Protein AF-A0A7G2C753-F1 (afdb_monomer_lite)

Sequence (697 aa):
MWRRPLQCTPLTHGGLLAAAMRPVSSRGQYNPVHDFSDAVEATGRASSPSQFETVITNPGPVRVAYSPDYLDWLYKGYSAKVKYTDLRTKAEHTFSGSLLGTTPASTAEQVELEKSGLAPPPGLFIRPAHSTRRLVGEARRKAAQKELDTVAKQQGYVDLWERQPQFPAIHIDKATRFHVVELFKELILDRVLDPMEVWDKALLYKAILEERKASYPSSFSYIFDDVESVVLAPESQEDKLKSRCPTEADYHYFLFLVKKYYIDNGIEGHVVLRCHREPNSQDLLFSSPPPKTDDEVRQAIQKKAKEAPQEDQSAEKPAGKMSFRAPGAYPPIEALWRCEENYPLLRVLVFGELNLVVSENPFTKFPNANAFITRPNIVELEANSTGAEANRQHTQQRDRHNRNARNQSAISLSNVIAERRGHLLAPIPRNTSAALDARASDVRRQLQRHHREDTMGFQRLLKTHGATDDLQAGYGAYSDLAYLNPRTVRAEVRDRLHRRAMNALRHYDEAEENIFREGVEEAVVAASSRPTEQYHMLPSHIPTLPHFVSIVKKDPHVSFLQNVLCSSTATAAVERGAKLHQLVYQLARALHNTALEYHVERNRRIHRQKVNVAAALLDTFVEKELTQFLKSAALREVQQVQVEGQVGERFYSDDVVRAARMLGAPRKFENRMLEASGFTTDARQDDYKRWMEAPKK

Foldseek 3Di:
DDDDDDDPDPPDPVVVVVVVPDFPFFPPDDFDQDDCPVCLVDPNDDPDPVSVVVRPADPDQKGWDFDPVNSVVVVVVSVLVSVLVVLQVVLCVVVVVPVDDPDDDPPVNQVSCVSNVNDFDPQWDFDDCPDPLQVVLVVLLVVLVVLLSVLSNVVNVLCQLLCPVRRQFMDRLSPDLVRLLVLCCVNPVVPDPDLVLLLLLLLLLLLLCVVCVPVDDPVCVSLVVLSVLQDADEPPDDDDRQQQHHHPLQSVLSNLVCQFLVDNFVVLVVLLSLQVPPPCSCLQSQWVVGGDDSVVSVVVSVVVVVPPDDDDDDDPDPPPPRHNDHDPDGHDSCSCSVPPSNSSSSSSSSRRSRNRWDQDASCNTRVSSPCVVDPDDPLVVVVVQLVVVVVVPPPDDDDPDDPPCSVVSDDAPLNVVDVVVDPPDDRDPPVVSVVSRVVVVVVSVVCVVCVVVCVVVVVVQVVVQVPDPPPPVGDTARDPRPHDRPSDDDRVVSVVSSVSSVVSVVSSVVSSPSRIDHDPVVVVVVVVDDQDPPPRDDDPLQLDLVSQLCLLCVFPLLVLLQVPVLVDPDPVSVVLNVVSSVLSSQLSVLLSQLLVCVVPLVSNLVSLVSNLVSLVSNLVSSVVVLVVLLVVVVVVVVCVVPDDDDDDDDDDDVVSSVVSVVSPDGDGSNPALAHSSRDGDPDDPVVSCVSNPHDDD

Organism: NCBI:txid59799

pLDDT: mean 82.4, std 19.42, range [21.19, 98.38]

Structure (mmCIF, N/CA/C/O backbone):
data_AF-A0A7G2C753-F1
#
_entry.id   AF-A0A7G2C753-F1
#
loop_
_atom_site.group_PDB
_atom_site.id
_atom_site.type_symbol
_atom_site.label_atom_id
_atom_site.label_alt_id
_atom_site.label_comp_id
_atom_site.label_asym_id
_atom_site.label_entity_id
_atom_site.label_seq_id
_atom_site.pdbx_PDB_ins_code
_atom_site.Cartn_x
_atom_site.Cartn_y
_atom_site.Cartn_z
_atom_site.occupancy
_atom_site.B_iso_or_equiv
_atom_site.auth_seq_id
_atom_site.auth_comp_id
_atom_site.auth_asym_id
_atom_site.auth_atom_id
_atom_site.pdbx_PDB_model_num
ATOM 1 N N . MET A 1 1 ? 47.549 24.075 -29.752 1.00 27.48 1 MET A N 1
ATOM 2 C CA . MET A 1 1 ? 47.216 25.301 -28.991 1.00 27.48 1 MET A CA 1
ATOM 3 C C . MET A 1 1 ? 45.782 25.189 -28.507 1.00 27.48 1 MET A C 1
ATOM 5 O O . MET A 1 1 ? 44.914 24.834 -29.291 1.00 27.48 1 MET A O 1
ATOM 9 N N . TRP A 1 2 ? 45.577 25.387 -27.211 1.00 28.77 2 TRP A N 1
ATOM 10 C CA . TRP A 1 2 ? 44.341 25.119 -26.481 1.00 28.77 2 TRP A CA 1
ATOM 11 C C . TRP A 1 2 ? 43.149 25.930 -27.017 1.00 28.77 2 TRP A C 1
ATOM 13 O O . TRP A 1 2 ? 43.210 27.156 -27.052 1.00 28.77 2 TRP A O 1
ATOM 23 N N . ARG A 1 3 ? 42.042 25.263 -27.365 1.00 22.67 3 ARG A N 1
ATOM 24 C CA . ARG A 1 3 ? 40.713 25.887 -27.454 1.00 22.67 3 ARG A CA 1
ATOM 25 C C . ARG A 1 3 ? 39.777 25.153 -26.500 1.00 22.67 3 ARG A C 1
ATOM 27 O O . ARG A 1 3 ? 39.568 23.951 -26.625 1.00 22.67 3 ARG A O 1
ATOM 34 N N . ARG A 1 4 ? 39.289 25.902 -25.511 1.00 21.59 4 ARG A N 1
ATOM 35 C CA . ARG A 1 4 ? 38.278 25.490 -24.533 1.00 21.59 4 ARG A CA 1
ATOM 36 C C . ARG A 1 4 ? 37.013 25.021 -25.273 1.00 21.59 4 ARG A C 1
ATOM 38 O O . ARG A 1 4 ? 36.583 25.739 -26.177 1.00 21.59 4 ARG A O 1
ATOM 45 N N . PRO A 1 5 ? 36.400 23.885 -24.905 1.00 25.77 5 PRO A N 1
ATOM 46 C CA . PRO A 1 5 ? 35.064 23.563 -25.373 1.00 25.77 5 PRO A CA 1
ATOM 47 C C . PRO A 1 5 ? 34.061 24.477 -24.661 1.00 25.77 5 PRO A C 1
ATOM 49 O O . PRO A 1 5 ? 34.095 24.631 -23.439 1.00 25.77 5 PRO A O 1
ATOM 52 N N . LEU A 1 6 ? 33.208 25.117 -25.458 1.00 23.70 6 LEU A N 1
ATOM 53 C CA . LEU A 1 6 ? 32.046 25.871 -25.005 1.00 23.70 6 LEU A CA 1
ATOM 54 C C . LEU A 1 6 ? 31.163 24.941 -24.167 1.00 23.70 6 LEU A C 1
ATOM 56 O O . LEU A 1 6 ? 30.697 23.908 -24.644 1.00 23.70 6 LEU A O 1
ATOM 60 N N . GLN A 1 7 ? 30.983 25.301 -22.899 1.00 21.19 7 GLN A N 1
ATOM 61 C CA . GLN A 1 7 ? 29.997 24.696 -22.020 1.00 21.19 7 GLN A CA 1
ATOM 62 C C . GLN A 1 7 ? 28.609 25.048 -22.559 1.00 21.19 7 GLN A C 1
ATOM 64 O O . GLN A 1 7 ? 28.136 26.167 -22.379 1.00 21.19 7 GLN A O 1
ATOM 69 N N . CYS A 1 8 ? 27.948 24.090 -23.206 1.00 21.67 8 CYS A N 1
ATOM 70 C CA . CYS A 1 8 ? 26.494 24.077 -23.241 1.00 21.67 8 CYS A CA 1
ATOM 71 C C . CYS A 1 8 ? 26.036 23.822 -21.805 1.00 21.67 8 CYS A C 1
ATOM 73 O O . CYS A 1 8 ? 26.171 22.713 -21.288 1.00 21.67 8 CYS A O 1
ATOM 75 N N . THR A 1 9 ? 25.560 24.863 -21.132 1.00 22.25 9 THR A N 1
ATOM 76 C CA . THR A 1 9 ? 24.832 24.720 -19.875 1.00 22.25 9 THR A CA 1
ATOM 77 C C . THR A 1 9 ? 23.593 23.865 -20.143 1.00 22.25 9 THR A C 1
ATOM 79 O O . THR A 1 9 ? 22.780 24.250 -20.986 1.00 22.25 9 THR A O 1
ATOM 82 N N . PRO A 1 10 ? 23.426 22.713 -19.476 1.00 24.27 10 PRO A N 1
ATOM 83 C CA . PRO A 1 10 ? 22.189 21.966 -19.571 1.00 24.27 10 PRO A CA 1
ATOM 84 C C . PRO A 1 10 ? 21.093 22.808 -18.916 1.00 24.27 10 PRO A C 1
ATOM 86 O O . PRO A 1 10 ? 21.192 23.154 -17.737 1.00 24.27 10 PRO A O 1
ATOM 89 N N . LEU A 1 11 ? 20.054 23.138 -19.686 1.00 26.59 11 LEU A N 1
ATOM 90 C CA . LEU A 1 11 ? 18.765 23.535 -19.131 1.00 26.59 11 LEU A CA 1
ATOM 91 C C . LEU A 1 11 ? 18.400 22.504 -18.061 1.00 26.59 11 LEU A C 1
ATOM 93 O O . LEU A 1 11 ? 18.465 21.293 -18.273 1.00 26.59 11 LEU A O 1
ATOM 97 N N . THR A 1 12 ? 18.126 23.007 -16.869 1.00 28.27 12 THR A N 1
ATOM 98 C CA . THR A 1 12 ? 17.987 22.270 -15.620 1.00 28.27 12 THR A CA 1
ATOM 99 C C . THR A 1 12 ? 16.875 21.219 -15.686 1.00 28.27 12 THR A C 1
ATOM 101 O O . THR A 1 12 ? 15.757 21.448 -15.244 1.00 28.27 12 THR A O 1
ATOM 104 N N . HIS A 1 13 ? 17.203 20.012 -16.146 1.00 28.95 13 HIS A N 1
ATOM 105 C CA . HIS A 1 13 ? 16.426 18.784 -15.919 1.00 28.95 13 HIS A CA 1
ATOM 106 C C . HIS A 1 13 ? 16.496 18.285 -14.456 1.00 28.95 13 HIS A C 1
ATOM 108 O O . HIS A 1 13 ? 15.922 17.253 -14.113 1.00 28.95 13 HIS A O 1
ATOM 114 N N . GLY A 1 14 ? 17.174 19.020 -13.564 1.00 23.64 14 GLY A N 1
ATOM 115 C CA . GLY A 1 14 ? 17.311 18.675 -12.145 1.00 23.64 14 GLY A CA 1
ATOM 116 C C . GLY A 1 14 ? 16.021 18.802 -11.323 1.00 23.64 14 GLY A C 1
ATOM 117 O O . GLY A 1 14 ? 15.875 18.097 -10.328 1.00 23.64 14 GLY A O 1
ATOM 118 N N . GLY A 1 15 ? 15.062 19.637 -11.744 1.00 27.08 15 GLY A N 1
ATOM 119 C CA . GLY A 1 15 ? 13.791 19.816 -11.025 1.00 27.08 15 GLY A CA 1
ATOM 120 C C . GLY A 1 15 ? 12.847 18.613 -11.139 1.00 27.08 15 GLY A C 1
ATOM 121 O O . GLY A 1 15 ? 12.227 18.214 -10.156 1.00 27.08 15 GLY A O 1
ATOM 122 N N . LEU A 1 16 ? 12.797 17.975 -12.313 1.00 33.38 16 LEU A N 1
ATOM 123 C CA . LEU A 1 16 ? 11.910 16.837 -12.586 1.00 33.38 16 LEU A CA 1
ATOM 124 C C . LEU A 1 16 ? 12.375 15.539 -11.915 1.00 33.38 16 LEU A C 1
ATOM 126 O O . LEU A 1 16 ? 11.542 14.758 -11.469 1.00 33.38 16 LEU A O 1
ATOM 130 N N . LEU A 1 17 ? 13.686 15.315 -11.777 1.00 29.61 17 LEU A N 1
ATOM 131 C CA . LEU A 1 17 ? 14.209 14.139 -11.065 1.00 29.61 17 LEU A CA 1
ATOM 132 C C . LEU A 1 17 ? 14.020 14.241 -9.544 1.00 29.61 17 LEU A C 1
ATOM 134 O O . LEU A 1 17 ? 13.742 13.230 -8.903 1.00 29.61 17 LEU A O 1
ATOM 138 N N . ALA A 1 18 ? 14.103 15.448 -8.975 1.00 29.88 18 ALA A N 1
ATOM 139 C CA . ALA A 1 18 ? 13.794 15.681 -7.564 1.00 29.88 18 ALA A CA 1
ATOM 140 C C . ALA A 1 18 ? 12.278 15.594 -7.283 1.00 29.88 18 ALA A C 1
ATOM 142 O O . ALA A 1 18 ? 11.869 15.015 -6.277 1.00 29.88 18 ALA A O 1
ATOM 143 N N . ALA A 1 19 ? 11.434 16.084 -8.201 1.00 33.12 19 ALA A N 1
ATOM 144 C CA . ALA A 1 19 ? 9.977 15.958 -8.109 1.00 33.12 19 ALA A CA 1
ATOM 145 C C . ALA A 1 19 ? 9.476 14.515 -8.335 1.00 33.12 19 ALA A C 1
ATOM 147 O O . ALA A 1 19 ? 8.513 14.097 -7.695 1.00 33.12 19 ALA A O 1
ATOM 148 N N . ALA A 1 20 ? 10.157 13.721 -9.171 1.00 36.44 20 ALA A N 1
ATOM 149 C CA . ALA A 1 20 ? 9.819 12.318 -9.436 1.00 36.44 20 ALA A CA 1
ATOM 150 C C . ALA A 1 20 ? 10.024 11.378 -8.231 1.00 36.44 20 ALA A C 1
ATOM 152 O O . ALA A 1 20 ? 9.554 10.241 -8.265 1.00 36.44 20 ALA A O 1
ATOM 153 N N . MET A 1 21 ? 10.707 11.827 -7.171 1.00 46.56 21 MET A N 1
ATOM 154 C CA . MET A 1 21 ? 10.920 11.041 -5.950 1.00 46.56 21 MET A CA 1
ATOM 155 C C . MET A 1 21 ? 9.947 11.372 -4.813 1.00 46.56 21 MET A C 1
ATOM 157 O O . MET A 1 21 ? 9.917 10.643 -3.821 1.00 46.56 21 MET A O 1
ATOM 161 N N . ARG A 1 22 ? 9.132 12.431 -4.932 1.00 56.12 22 ARG A N 1
ATOM 162 C CA . ARG A 1 22 ? 8.169 12.791 -3.885 1.00 56.12 22 ARG A CA 1
ATOM 163 C C . ARG A 1 22 ? 6.838 12.065 -4.118 1.00 56.12 22 ARG A C 1
ATOM 165 O O . ARG A 1 22 ? 6.187 12.306 -5.139 1.00 56.12 22 ARG A O 1
ATOM 172 N N . PRO A 1 23 ? 6.382 11.200 -3.193 1.00 64.12 23 PRO A N 1
ATOM 173 C CA . PRO A 1 23 ? 5.041 10.655 -3.299 1.00 64.12 23 PRO A CA 1
ATOM 174 C C . PRO A 1 23 ? 4.020 11.792 -3.153 1.00 64.12 23 PRO A C 1
ATOM 176 O O . PRO A 1 23 ? 4.215 12.727 -2.381 1.00 64.12 23 PRO A O 1
ATOM 179 N N . VAL A 1 24 ? 2.914 11.701 -3.893 1.00 77.12 24 VAL A N 1
ATOM 180 C CA . VAL A 1 24 ? 1.822 12.705 -3.870 1.00 77.12 24 VAL A CA 1
ATOM 181 C C . VAL A 1 24 ? 1.187 12.795 -2.479 1.00 77.12 24 VAL A C 1
ATOM 183 O O . VAL A 1 24 ? 0.683 13.845 -2.093 1.00 77.12 24 VAL A O 1
ATOM 186 N N . SER A 1 25 ? 1.262 11.702 -1.716 1.00 82.19 25 SER A N 1
ATOM 187 C CA . SER A 1 25 ? 0.934 11.640 -0.297 1.00 82.19 25 SER A CA 1
ATOM 188 C C . SER A 1 25 ? 2.035 10.904 0.455 1.00 82.19 25 SER A C 1
ATOM 190 O O . SER A 1 25 ? 2.380 9.778 0.099 1.00 82.19 25 SER A O 1
ATOM 192 N N . SER A 1 26 ? 2.554 11.520 1.512 1.00 83.88 26 SER A N 1
ATOM 193 C CA . SER A 1 26 ? 3.476 10.903 2.468 1.00 83.88 26 SER A CA 1
ATOM 194 C C . SER A 1 26 ? 2.867 10.816 3.869 1.00 83.88 26 SER A C 1
ATOM 196 O O . SER A 1 26 ? 1.834 11.424 4.161 1.00 83.88 26 SER A O 1
ATOM 198 N N . ARG A 1 27 ? 3.523 10.063 4.759 1.00 85.12 27 ARG A N 1
ATOM 199 C CA . ARG A 1 27 ? 3.157 9.980 6.179 1.00 85.12 27 ARG A CA 1
ATOM 200 C C . ARG A 1 27 ? 3.016 11.376 6.798 1.00 85.12 27 ARG A C 1
ATOM 202 O O . ARG A 1 27 ? 3.937 12.182 6.706 1.00 85.12 27 ARG A O 1
ATOM 209 N N . GLY A 1 28 ? 1.891 11.618 7.471 1.00 83.12 28 GLY A N 1
ATOM 210 C CA . GLY A 1 28 ? 1.622 12.869 8.188 1.00 83.12 28 GLY A CA 1
ATOM 211 C C . GLY A 1 28 ? 1.309 14.072 7.293 1.00 83.12 28 GLY A C 1
ATOM 212 O O . GLY A 1 28 ? 1.207 15.183 7.798 1.00 83.12 28 GLY A O 1
ATOM 213 N N . GLN A 1 29 ? 1.156 13.875 5.981 1.00 89.50 29 GLN A N 1
ATOM 214 C CA . GLN A 1 29 ? 0.744 14.937 5.070 1.00 89.50 29 GLN A CA 1
ATOM 215 C C . GLN A 1 29 ? -0.755 15.228 5.210 1.00 89.50 29 GLN A C 1
ATOM 217 O O . GLN A 1 29 ? -1.569 14.310 5.296 1.00 89.50 29 GLN A O 1
ATOM 222 N N . TYR A 1 30 ? -1.124 16.507 5.165 1.00 94.31 30 TYR A N 1
ATOM 223 C CA . TYR A 1 30 ? -2.520 16.924 5.081 1.00 94.31 30 TYR A CA 1
ATOM 224 C C . TYR A 1 30 ? -3.022 16.888 3.639 1.00 94.31 30 TYR A C 1
ATOM 226 O O . TYR A 1 30 ? -2.396 17.438 2.733 1.00 94.31 30 TYR A O 1
ATOM 234 N N . ASN A 1 31 ? -4.178 16.254 3.445 1.00 94.00 31 ASN A N 1
ATOM 235 C CA . ASN A 1 31 ? -4.897 16.218 2.178 1.00 94.00 31 ASN A CA 1
ATOM 236 C C . ASN A 1 31 ? -6.282 16.868 2.350 1.00 94.00 31 ASN A C 1
ATOM 238 O O . ASN A 1 31 ? -6.920 16.689 3.396 1.00 94.00 31 ASN A O 1
ATOM 242 N N . PRO A 1 32 ? -6.764 17.642 1.363 1.00 93.81 32 PRO A N 1
ATOM 243 C CA . PRO A 1 32 ? -8.061 18.300 1.458 1.00 93.81 32 PRO A CA 1
ATOM 244 C C . PRO A 1 32 ? -9.198 17.286 1.275 1.00 93.81 32 PRO A C 1
ATOM 246 O O . PRO A 1 32 ? -9.139 16.450 0.381 1.00 93.81 32 PRO A O 1
ATOM 249 N N . VAL A 1 33 ? -10.258 17.385 2.080 1.00 94.00 33 VAL A N 1
ATOM 250 C CA . VAL A 1 33 ? -11.512 16.613 1.894 1.00 94.00 33 VAL A CA 1
ATOM 251 C C . VAL A 1 33 ? -12.646 17.445 1.286 1.00 94.00 33 VAL A C 1
ATOM 253 O O . VAL A 1 33 ? -13.663 16.899 0.858 1.00 94.00 33 VAL A O 1
ATOM 256 N N . HIS A 1 34 ? -12.463 18.766 1.231 1.00 91.44 34 HIS A N 1
ATOM 257 C CA . HIS A 1 34 ? -13.443 19.723 0.728 1.00 91.44 34 HIS A CA 1
ATOM 258 C C . HIS A 1 34 ? -13.161 20.124 -0.717 1.00 91.44 34 HIS A C 1
ATOM 260 O O . HIS A 1 34 ? -12.010 20.187 -1.157 1.00 91.44 34 HIS A O 1
ATOM 266 N N . ASP A 1 35 ? -14.230 20.454 -1.438 1.00 87.62 35 ASP A N 1
ATOM 267 C CA . ASP A 1 35 ? -14.143 21.129 -2.723 1.00 87.62 35 ASP A CA 1
ATOM 268 C C . ASP A 1 35 ? -14.446 22.614 -2.576 1.00 87.62 35 ASP A C 1
ATOM 270 O O . ASP A 1 35 ? -15.574 23.002 -2.290 1.00 87.62 35 ASP A O 1
ATOM 274 N N . PHE A 1 36 ? -13.431 23.444 -2.792 1.00 85.62 36 PHE A N 1
ATOM 275 C CA . PHE A 1 36 ? -13.597 24.894 -2.807 1.00 85.62 36 PHE A CA 1
ATOM 276 C C . PHE A 1 36 ? -13.627 25.474 -4.223 1.00 85.62 36 PHE A C 1
ATOM 278 O O . PHE A 1 36 ? -13.755 26.683 -4.349 1.00 85.62 36 PHE A O 1
ATOM 285 N N . SER A 1 37 ? -13.442 24.672 -5.282 1.00 78.62 37 SER A N 1
ATOM 286 C CA . SER A 1 37 ? -13.392 25.208 -6.655 1.00 78.62 37 SER A CA 1
ATOM 287 C C . SER A 1 37 ? -14.704 25.909 -7.015 1.00 78.62 37 SER A C 1
ATOM 289 O O . SER A 1 37 ? -14.694 27.103 -7.295 1.00 78.62 37 SER A O 1
ATOM 291 N N . ASP A 1 38 ? -15.831 25.218 -6.853 1.00 68.88 38 ASP A N 1
ATOM 292 C CA . ASP A 1 38 ? -17.149 25.754 -7.211 1.00 68.88 38 ASP A CA 1
ATOM 293 C C . ASP A 1 38 ? -17.572 26.926 -6.305 1.00 68.88 38 ASP A C 1
ATOM 295 O O . ASP A 1 38 ? -18.157 27.902 -6.767 1.00 68.88 38 ASP A O 1
ATOM 299 N N . ALA A 1 39 ? -17.242 26.868 -5.009 1.00 64.38 39 ALA A N 1
ATOM 300 C CA . ALA A 1 39 ? -17.616 27.899 -4.036 1.00 64.38 39 ALA A CA 1
ATOM 301 C C . ALA A 1 39 ? -16.816 29.205 -4.185 1.00 64.38 39 ALA A C 1
ATOM 303 O O . ALA A 1 39 ? -17.329 30.273 -3.867 1.00 64.38 39 ALA A O 1
ATOM 304 N N . VAL A 1 40 ? -15.564 29.124 -4.651 1.00 72.00 40 VAL A N 1
ATOM 305 C CA . VAL A 1 40 ? -14.712 30.299 -4.906 1.00 72.00 40 VAL A CA 1
ATOM 306 C C . VAL A 1 40 ? -15.063 30.964 -6.242 1.00 72.00 40 VAL A C 1
ATOM 308 O O . VAL A 1 40 ? -14.925 32.186 -6.368 1.00 72.00 40 VAL A O 1
ATOM 311 N N . GLU A 1 41 ? -15.519 30.170 -7.217 1.00 67.56 41 GLU A N 1
ATOM 312 C CA . GLU A 1 41 ? -16.032 30.640 -8.510 1.00 67.56 41 GLU A CA 1
ATOM 313 C C . GLU A 1 41 ? -17.454 31.226 -8.393 1.00 67.56 41 GLU A C 1
ATOM 315 O O . GLU A 1 41 ? -17.781 32.190 -9.085 1.00 67.56 41 GLU A O 1
ATOM 320 N N . ALA A 1 42 ? -18.280 30.714 -7.474 1.00 60.03 42 ALA A N 1
ATOM 321 C CA . ALA A 1 42 ? -19.550 31.323 -7.087 1.00 60.03 42 ALA A CA 1
ATOM 322 C C . ALA A 1 42 ? -19.343 32.512 -6.121 1.00 60.03 42 ALA A C 1
ATOM 324 O O . ALA A 1 42 ? -18.351 32.608 -5.405 1.00 60.03 42 ALA A O 1
ATOM 325 N N . THR A 1 43 ? -20.308 33.430 -6.037 1.00 54.25 43 THR A N 1
ATOM 326 C CA . THR A 1 43 ? -20.245 34.649 -5.197 1.00 54.25 43 THR A CA 1
ATOM 327 C C . THR A 1 43 ? -20.179 34.396 -3.674 1.00 54.25 43 THR A C 1
ATOM 329 O O . THR A 1 43 ? -20.184 35.345 -2.894 1.00 54.25 43 THR A O 1
ATOM 332 N N . GLY A 1 44 ? -20.120 33.138 -3.225 1.00 63.09 44 GLY A N 1
ATOM 333 C CA . GLY A 1 44 ? -20.177 32.700 -1.824 1.00 63.09 44 GLY A CA 1
ATOM 334 C C . GLY A 1 44 ? -18.817 32.616 -1.127 1.00 63.09 44 GLY A C 1
ATOM 335 O O . GLY A 1 44 ? -18.520 31.616 -0.476 1.00 63.09 44 GLY A O 1
ATOM 336 N N . ARG A 1 45 ? -17.974 33.644 -1.263 1.00 81.81 45 ARG A N 1
ATOM 337 C CA . ARG A 1 45 ? -16.639 33.664 -0.646 1.00 81.81 45 ARG A CA 1
ATOM 338 C C . ARG A 1 45 ? -16.725 34.002 0.840 1.00 81.81 45 ARG A C 1
ATOM 340 O O . ARG A 1 45 ? -17.226 35.061 1.207 1.00 81.81 45 ARG A O 1
ATOM 347 N N . ALA A 1 46 ? -16.159 33.147 1.685 1.00 83.06 46 ALA A N 1
ATOM 348 C CA . ALA A 1 46 ? -15.936 33.469 3.090 1.00 83.06 46 ALA A CA 1
ATOM 349 C C . ALA A 1 46 ? -14.866 34.566 3.228 1.00 83.06 46 ALA A C 1
ATOM 351 O O . ALA A 1 46 ? -13.756 34.411 2.710 1.00 83.06 46 ALA A O 1
ATOM 352 N N . SER A 1 47 ? -15.201 35.648 3.934 1.00 79.94 47 SER A N 1
ATOM 353 C CA . SER A 1 47 ? -14.305 36.768 4.261 1.00 79.94 47 SER A CA 1
ATOM 354 C C . SER A 1 47 ? -13.825 36.756 5.716 1.00 79.94 47 SER A C 1
ATOM 356 O O . SER A 1 47 ? -12.869 37.456 6.051 1.00 79.94 47 SER A O 1
ATOM 358 N N . SER A 1 48 ? -14.452 35.945 6.574 1.00 85.81 48 SER A N 1
ATOM 359 C CA . SER A 1 48 ? -14.076 35.753 7.977 1.00 85.81 48 SER A CA 1
ATOM 360 C C . SER A 1 48 ? -13.882 34.268 8.325 1.00 85.81 48 SER A C 1
ATOM 362 O O . SER A 1 48 ? -14.487 33.401 7.685 1.00 85.81 48 SER A O 1
ATOM 364 N N . PRO A 1 49 ? -13.113 33.950 9.387 1.00 87.06 49 PRO A N 1
ATOM 365 C CA . PRO A 1 49 ? -13.001 32.583 9.901 1.00 87.06 49 PRO A CA 1
ATOM 366 C C . PRO A 1 49 ? -14.356 31.956 10.270 1.00 87.06 49 PRO A C 1
ATOM 368 O O . PRO A 1 49 ? -14.597 30.796 9.962 1.00 87.06 49 PRO A O 1
ATOM 371 N N . SER A 1 50 ? -15.286 32.736 10.831 1.00 87.62 50 SER A N 1
ATOM 372 C CA . SER A 1 50 ? -16.637 32.261 11.175 1.00 87.62 50 SER A CA 1
ATOM 373 C C . SER A 1 50 ? -17.473 31.867 9.950 1.00 87.62 50 SER A C 1
ATOM 375 O O . SER A 1 50 ? -18.222 30.890 9.975 1.00 87.62 50 SER A O 1
ATOM 377 N N . GLN A 1 51 ? -17.330 32.596 8.840 1.00 87.81 51 GLN A N 1
ATOM 378 C CA . GLN A 1 51 ? -17.944 32.199 7.575 1.00 87.81 51 GLN A CA 1
ATOM 379 C C . GLN A 1 51 ? -17.271 30.946 7.011 1.00 87.81 51 GLN A C 1
ATOM 381 O O . GLN A 1 51 ? -17.957 30.067 6.499 1.00 87.81 51 GLN A O 1
ATOM 386 N N . PHE A 1 52 ? -15.948 30.825 7.145 1.00 90.12 52 PHE A N 1
ATOM 387 C CA . PHE A 1 52 ? -15.218 29.638 6.703 1.00 90.12 52 PHE A CA 1
ATOM 388 C C . PHE A 1 52 ? -15.644 28.372 7.461 1.00 90.12 52 PHE A C 1
ATOM 390 O O . PHE A 1 52 ? -15.853 27.336 6.833 1.00 90.12 52 PHE A O 1
ATOM 397 N N . GLU A 1 53 ? -15.876 28.461 8.772 1.00 89.31 53 GLU A N 1
ATOM 398 C CA . GLU A 1 53 ? -16.447 27.366 9.571 1.00 89.31 53 GLU A CA 1
ATOM 399 C C . GLU A 1 53 ? -17.800 26.894 9.019 1.00 89.31 53 GLU A C 1
ATOM 401 O O . GLU A 1 53 ? -18.075 25.693 8.958 1.00 89.31 53 GLU A O 1
ATOM 406 N N . THR A 1 54 ? -18.625 27.826 8.539 1.00 87.06 54 THR A N 1
ATOM 407 C CA . THR A 1 54 ? -19.909 27.499 7.901 1.00 87.06 54 THR A CA 1
ATOM 408 C C . THR A 1 54 ? -19.697 26.765 6.573 1.00 87.06 54 THR A C 1
ATOM 410 O O . THR A 1 54 ? -20.402 25.801 6.290 1.00 87.06 54 THR A O 1
ATOM 413 N N . VAL A 1 55 ? -18.693 27.166 5.784 1.00 87.44 55 VAL A N 1
ATOM 414 C CA . VAL A 1 55 ? -18.358 26.546 4.487 1.00 87.44 55 VAL A CA 1
ATOM 415 C C . VAL A 1 55 ? -17.868 25.102 4.642 1.00 87.44 55 VAL A C 1
ATOM 417 O O . VAL A 1 55 ? -18.198 24.251 3.818 1.00 87.44 55 VAL A O 1
ATOM 420 N N . ILE A 1 56 ? -17.089 24.798 5.684 1.00 90.50 56 ILE A N 1
ATOM 421 C CA . ILE A 1 56 ? -16.548 23.443 5.908 1.00 90.50 56 ILE A CA 1
ATOM 422 C C . ILE A 1 56 ? -17.516 22.513 6.654 1.00 90.50 56 ILE A C 1
ATOM 424 O O . ILE A 1 56 ? -17.269 21.307 6.750 1.00 90.50 56 ILE A O 1
ATOM 428 N N . THR A 1 57 ? -18.619 23.045 7.187 1.00 90.38 57 THR A N 1
ATOM 429 C CA . THR A 1 57 ? -19.601 22.254 7.930 1.00 90.38 57 THR A CA 1
ATOM 430 C C . THR A 1 57 ? -20.528 21.520 6.967 1.00 90.38 57 THR A C 1
ATOM 432 O O . THR A 1 57 ? -21.345 22.122 6.275 1.00 90.38 57 THR A O 1
ATOM 435 N N . ASN A 1 58 ? -20.429 20.190 6.943 1.00 89.75 58 ASN A N 1
ATOM 436 C CA . ASN A 1 58 ? -21.292 19.358 6.110 1.00 89.75 58 ASN A CA 1
ATOM 437 C C . ASN A 1 58 ? -22.760 19.444 6.590 1.00 89.75 58 ASN A C 1
ATOM 439 O O . ASN A 1 58 ? -23.026 19.128 7.755 1.00 89.75 58 ASN A O 1
ATOM 443 N N . PRO A 1 59 ? -23.728 19.815 5.728 1.00 89.75 59 PRO A N 1
ATOM 444 C CA . PRO A 1 59 ? -25.147 19.779 6.089 1.00 89.75 59 PRO A CA 1
ATOM 445 C C . PRO A 1 59 ? -25.687 18.348 6.245 1.00 89.75 59 PRO A C 1
ATOM 447 O O . PRO A 1 59 ? -26.717 18.154 6.891 1.00 89.75 59 PRO A O 1
ATOM 450 N N . GLY A 1 60 ? -25.007 17.360 5.653 1.00 91.81 60 GLY A N 1
ATOM 451 C CA . GLY A 1 60 ? -25.407 15.958 5.643 1.00 91.81 60 GLY A CA 1
ATOM 452 C C . GLY A 1 60 ? -25.321 15.233 6.999 1.00 91.81 60 GLY A C 1
ATOM 453 O O . GLY A 1 60 ? -25.049 15.833 8.040 1.00 91.81 60 GLY A O 1
ATOM 454 N N . PRO A 1 61 ? -25.539 13.905 6.997 1.00 93.94 61 PRO A N 1
ATOM 455 C CA . PRO A 1 61 ? -25.697 13.092 8.208 1.00 93.94 61 PRO A CA 1
ATOM 456 C C . PRO A 1 61 ? -24.386 12.794 8.957 1.00 93.94 61 PRO A C 1
ATOM 458 O O . PRO A 1 61 ? -24.420 12.153 10.005 1.00 93.94 61 PRO A O 1
ATOM 461 N N . VAL A 1 62 ? -23.239 13.215 8.413 1.00 94.25 62 VAL A N 1
ATOM 462 C CA . VAL A 1 62 ? -21.904 12.953 8.961 1.00 94.25 62 VAL A CA 1
ATOM 463 C C . VAL A 1 62 ? -21.221 14.273 9.285 1.00 94.25 62 VAL A C 1
ATOM 465 O O . VAL A 1 62 ? -20.989 15.091 8.390 1.00 94.25 62 VAL A O 1
ATOM 468 N N . ARG A 1 63 ? -20.840 14.450 10.552 1.00 94.88 63 ARG A N 1
ATOM 469 C CA . ARG A 1 63 ? -20.070 15.608 11.019 1.00 94.88 63 ARG A CA 1
ATOM 470 C C . ARG A 1 63 ? -18.628 15.196 11.292 1.00 94.88 63 ARG A C 1
ATOM 472 O O . ARG A 1 63 ? -18.364 14.414 12.201 1.00 94.88 63 ARG A O 1
ATOM 479 N N . VAL A 1 64 ? -17.699 15.752 10.523 1.00 96.50 64 VAL A N 1
ATOM 480 C CA . VAL A 1 64 ? -16.259 15.540 10.701 1.00 96.50 64 VAL A CA 1
ATOM 481 C C . VAL A 1 64 ? -15.712 16.619 11.630 1.00 96.50 64 VAL A C 1
ATOM 483 O O . VAL A 1 64 ? -15.938 17.805 11.402 1.00 96.50 64 VAL A O 1
ATOM 486 N N . ALA A 1 65 ? -15.019 16.204 12.686 1.00 95.81 65 ALA A N 1
ATOM 487 C CA . ALA A 1 65 ? -14.212 17.089 13.512 1.00 95.81 65 ALA A CA 1
ATOM 488 C C . ALA A 1 65 ? -12.783 17.154 12.961 1.00 95.81 65 ALA A C 1
ATOM 490 O O . ALA A 1 65 ? -12.289 16.188 12.375 1.00 95.81 65 ALA A O 1
ATOM 491 N N . TYR A 1 66 ? -12.110 18.274 13.203 1.00 96.19 66 TYR A N 1
ATOM 492 C CA . TYR A 1 66 ? -10.772 18.553 12.689 1.00 96.19 66 TYR A CA 1
ATOM 493 C C . TYR A 1 66 ? -9.831 18.944 13.827 1.00 96.19 66 TYR A C 1
ATOM 495 O O . TYR A 1 66 ? -10.264 19.545 14.813 1.00 96.19 66 TYR A O 1
ATOM 503 N N . SER A 1 67 ? -8.543 18.626 13.692 1.00 95.94 67 SER A N 1
ATOM 504 C CA . SER A 1 67 ? -7.526 19.200 14.573 1.00 95.94 67 SER A CA 1
ATOM 505 C C . SER A 1 67 ? -7.340 20.700 14.279 1.00 95.94 67 SER A C 1
ATOM 507 O O . SER A 1 67 ? -7.502 21.120 13.127 1.00 95.94 67 SER A O 1
ATOM 509 N N . PRO A 1 68 ? -6.966 21.522 15.279 1.00 95.56 68 PRO A N 1
ATOM 510 C CA . PRO A 1 68 ? -6.683 22.943 15.061 1.00 95.56 68 PRO A CA 1
ATOM 511 C C . PRO A 1 68 ? -5.616 23.183 13.982 1.00 95.56 68 PRO A C 1
ATOM 513 O O . PRO A 1 68 ? -5.785 24.052 13.131 1.00 95.56 68 PRO A O 1
ATOM 516 N N . ASP A 1 69 ? -4.568 22.355 13.961 1.00 95.69 69 ASP A N 1
ATOM 517 C CA . ASP A 1 69 ? -3.478 22.454 12.985 1.00 95.69 69 ASP A CA 1
ATOM 518 C C . ASP A 1 69 ? -3.954 22.195 11.548 1.00 95.69 69 ASP A C 1
ATOM 520 O O . ASP A 1 69 ? -3.536 22.879 10.612 1.00 95.69 69 ASP A O 1
ATOM 524 N N . TYR A 1 70 ? -4.847 21.217 11.358 1.00 96.06 70 TYR A N 1
ATOM 525 C CA . TYR A 1 70 ? -5.433 20.943 10.047 1.00 96.06 70 TYR A CA 1
ATOM 526 C C . TYR A 1 70 ? -6.361 22.073 9.601 1.00 96.06 70 TYR A C 1
ATOM 528 O O . TYR A 1 70 ? -6.337 22.447 8.431 1.00 96.06 70 TYR A O 1
ATOM 536 N N . LEU A 1 71 ? -7.149 22.644 10.520 1.00 95.12 71 LEU A N 1
ATOM 537 C CA . LEU A 1 71 ? -8.024 23.780 10.222 1.00 95.12 71 LEU A CA 1
ATOM 538 C C . LEU A 1 71 ? -7.237 25.021 9.797 1.00 95.12 71 LEU A C 1
ATOM 540 O O . LEU A 1 71 ? -7.601 25.648 8.803 1.00 95.12 71 LEU A O 1
ATOM 544 N N . ASP A 1 72 ? -6.150 25.353 10.497 1.00 94.62 72 ASP A N 1
ATOM 545 C CA . ASP A 1 72 ? -5.274 26.470 10.123 1.00 94.62 72 ASP A CA 1
ATOM 546 C C . ASP A 1 72 ? -4.644 26.247 8.739 1.00 94.62 72 ASP A C 1
ATOM 548 O O . ASP A 1 72 ? -4.699 27.122 7.869 1.00 94.62 72 ASP A O 1
ATOM 552 N N . TRP A 1 73 ? -4.116 25.043 8.490 1.00 95.62 73 TRP A N 1
ATOM 553 C CA . TRP A 1 73 ? -3.589 24.670 7.177 1.00 95.62 73 TRP A CA 1
ATOM 554 C C . TRP A 1 73 ? -4.649 24.788 6.072 1.00 95.62 73 TRP A C 1
ATOM 556 O O . TRP A 1 73 ? -4.385 25.371 5.015 1.00 95.62 73 TRP A O 1
ATOM 566 N N . LEU A 1 74 ? -5.861 24.288 6.321 1.00 94.69 74 LEU A N 1
ATOM 567 C CA . LEU A 1 74 ? -6.962 24.310 5.362 1.00 94.69 74 LEU A CA 1
ATOM 568 C C . LEU A 1 74 ? -7.422 25.746 5.072 1.00 94.69 74 LEU A C 1
ATOM 570 O O . LEU A 1 74 ? -7.635 26.095 3.911 1.00 94.69 74 LEU A O 1
ATOM 574 N N . TYR A 1 75 ? -7.520 26.597 6.098 1.00 92.38 75 TYR A N 1
ATOM 575 C CA . TYR A 1 75 ? -7.894 28.005 5.956 1.00 92.38 75 TYR A CA 1
ATOM 576 C C . TYR A 1 75 ? -6.847 28.809 5.175 1.00 92.38 75 TYR A C 1
ATOM 578 O O . TYR A 1 75 ? -7.195 29.611 4.301 1.00 92.38 75 TYR A O 1
ATOM 586 N N . LYS A 1 76 ? -5.555 28.562 5.426 1.00 92.81 76 LYS A N 1
ATOM 587 C CA . LYS A 1 76 ? -4.457 29.139 4.634 1.00 92.81 76 LYS A CA 1
ATOM 588 C C . LYS A 1 76 ? -4.528 28.691 3.176 1.00 92.81 76 LYS A C 1
ATOM 590 O O . LYS A 1 76 ? -4.419 29.531 2.282 1.00 92.81 76 LYS A O 1
ATOM 595 N N . GLY A 1 77 ? -4.771 27.402 2.931 1.00 91.19 77 GLY A N 1
ATOM 596 C CA . GLY A 1 77 ? -4.969 26.854 1.587 1.00 91.19 77 GLY A CA 1
ATOM 597 C C . GLY A 1 77 ? -6.155 27.491 0.855 1.00 91.19 77 GLY A C 1
ATOM 598 O O . GLY A 1 77 ? -6.022 27.909 -0.296 1.00 91.19 77 GLY A O 1
ATOM 599 N N . TYR A 1 78 ? -7.291 27.645 1.538 1.00 91.19 78 TYR A N 1
ATOM 600 C CA . TYR A 1 78 ? -8.472 28.335 1.016 1.00 91.19 78 TYR A CA 1
ATOM 601 C C . TYR A 1 78 ? -8.170 29.802 0.671 1.00 91.19 78 TYR A C 1
ATOM 603 O O . TYR A 1 78 ? -8.408 30.238 -0.455 1.00 91.19 78 TYR A O 1
ATOM 611 N N . SER A 1 79 ? -7.567 30.547 1.600 1.00 90.12 79 SER A N 1
ATOM 612 C CA . SER A 1 79 ? -7.231 31.965 1.412 1.00 90.12 79 SER A CA 1
ATOM 613 C C . SER A 1 79 ? -6.261 32.175 0.243 1.00 90.12 79 SER A C 1
ATOM 615 O O . SER A 1 79 ? -6.428 33.094 -0.563 1.00 90.12 79 SER A O 1
ATOM 617 N N . ALA A 1 80 ? -5.266 31.292 0.105 1.00 89.88 80 ALA A N 1
ATOM 618 C CA . ALA A 1 80 ? -4.339 31.299 -1.021 1.00 89.88 80 ALA A CA 1
ATOM 619 C C . ALA A 1 80 ? -5.050 31.007 -2.352 1.00 89.88 80 ALA A C 1
ATOM 621 O O . ALA A 1 80 ? -4.775 31.680 -3.346 1.00 89.88 80 ALA A O 1
ATOM 622 N N . LYS A 1 81 ? -6.001 30.063 -2.370 1.00 89.00 81 LYS A N 1
ATOM 623 C CA . LYS A 1 81 ? -6.801 29.738 -3.559 1.00 89.00 81 LYS A CA 1
ATOM 624 C C . LYS A 1 81 ? -7.692 30.901 -4.000 1.00 89.00 81 LYS A C 1
ATOM 626 O O . LYS A 1 81 ? -7.742 31.198 -5.194 1.00 89.00 81 LYS A O 1
ATOM 631 N N . VAL A 1 82 ? -8.344 31.592 -3.061 1.00 88.75 82 VAL A N 1
ATOM 632 C CA . VAL A 1 82 ? -9.131 32.806 -3.352 1.00 88.75 82 VAL A CA 1
ATOM 633 C C . VAL A 1 82 ? -8.237 33.871 -3.983 1.00 88.75 82 VAL A C 1
ATOM 635 O O . VAL A 1 82 ? -8.527 34.352 -5.077 1.00 88.75 82 VAL A O 1
ATOM 638 N N . LYS A 1 83 ? -7.091 34.165 -3.355 1.00 87.88 83 LYS A N 1
ATOM 639 C CA . LYS A 1 83 ? -6.126 35.143 -3.873 1.00 87.88 83 LYS A CA 1
ATOM 640 C C . LYS A 1 83 ? -5.607 34.772 -5.265 1.00 87.88 83 LYS A C 1
ATOM 642 O O . LYS A 1 83 ? -5.507 35.643 -6.124 1.00 87.88 83 LYS A O 1
ATOM 647 N N . TYR A 1 84 ? -5.281 33.500 -5.493 1.00 86.12 84 TYR A N 1
ATOM 648 C CA . TYR A 1 84 ? -4.829 33.007 -6.794 1.00 86.12 84 TYR A CA 1
ATOM 649 C C . TYR A 1 84 ? -5.900 33.203 -7.875 1.00 86.12 84 TYR A C 1
ATOM 651 O O . TYR A 1 84 ? -5.605 33.717 -8.952 1.00 86.12 84 TYR A O 1
ATOM 659 N N . THR A 1 85 ? -7.153 32.868 -7.564 1.00 85.44 85 THR A N 1
ATOM 660 C CA . THR A 1 85 ? -8.289 33.020 -8.486 1.00 85.44 85 THR A CA 1
ATOM 661 C C . THR A 1 85 ? -8.548 34.491 -8.821 1.00 85.44 85 THR A C 1
ATOM 663 O O . THR A 1 85 ? -8.785 34.826 -9.982 1.00 85.44 85 THR A O 1
ATOM 666 N N . ASP A 1 86 ? -8.426 35.389 -7.840 1.00 85.31 86 ASP A N 1
ATOM 667 C CA . ASP A 1 86 ? -8.561 36.834 -8.053 1.00 85.31 86 ASP A CA 1
ATOM 668 C C . ASP A 1 86 ? -7.460 37.404 -8.936 1.00 85.31 86 ASP A C 1
ATOM 670 O O . ASP A 1 86 ? -7.746 38.163 -9.861 1.00 85.31 86 ASP A O 1
ATOM 674 N N . LEU A 1 87 ? -6.205 37.031 -8.678 1.00 84.69 87 LEU A N 1
ATOM 675 C CA . LEU A 1 87 ? -5.077 37.454 -9.507 1.00 84.69 87 LEU A CA 1
ATOM 676 C C . LEU A 1 87 ? -5.219 36.940 -10.939 1.00 84.69 87 LEU A C 1
ATOM 678 O O . LEU A 1 87 ? -4.988 37.688 -11.885 1.00 84.69 87 LEU A O 1
ATOM 682 N N . ARG A 1 88 ? -5.658 35.690 -11.103 1.00 82.88 88 ARG A N 1
ATOM 683 C CA . ARG A 1 88 ? -5.915 35.100 -12.414 1.00 82.88 88 ARG A CA 1
ATOM 684 C C . ARG A 1 88 ? -7.036 35.815 -13.165 1.00 82.88 88 ARG A C 1
ATOM 686 O O . ARG A 1 88 ? -6.838 36.187 -14.315 1.00 82.88 88 ARG A O 1
ATOM 693 N N . THR A 1 89 ? -8.169 36.067 -12.516 1.00 82.81 89 THR A N 1
ATOM 694 C CA . THR A 1 89 ? -9.312 36.762 -13.136 1.00 82.81 89 THR A CA 1
ATOM 695 C C . THR A 1 89 ? -8.946 38.197 -13.522 1.00 82.81 89 THR A C 1
ATOM 697 O O . THR A 1 89 ? -9.284 38.656 -14.611 1.00 82.81 89 THR A O 1
ATOM 700 N N . LYS A 1 90 ? -8.202 38.905 -12.658 1.00 83.44 90 LYS A N 1
ATOM 701 C CA . LYS A 1 90 ? -7.679 40.245 -12.960 1.00 83.44 90 LYS A CA 1
ATOM 702 C C . LYS A 1 90 ? -6.744 40.224 -14.164 1.00 83.44 90 LYS A C 1
ATOM 704 O O . LYS A 1 90 ? -6.912 41.047 -15.056 1.00 83.44 90 LYS A O 1
ATOM 709 N N . ALA A 1 91 ? -5.812 39.272 -14.221 1.00 77.31 91 ALA A N 1
ATOM 710 C CA . ALA A 1 91 ? -4.926 39.110 -15.368 1.00 77.31 91 ALA A CA 1
ATOM 711 C C . ALA A 1 91 ? -5.721 38.830 -16.655 1.00 77.31 91 ALA A C 1
ATOM 713 O O . ALA A 1 91 ? -5.531 39.517 -17.651 1.00 77.31 91 ALA A O 1
ATOM 714 N N . GLU A 1 92 ? -6.671 37.893 -16.641 1.00 76.38 92 GLU A N 1
ATOM 715 C CA . GLU A 1 92 ? -7.516 37.604 -17.808 1.00 76.38 92 GLU A CA 1
ATOM 716 C C . GLU A 1 92 ? -8.302 38.846 -18.272 1.00 76.38 92 GLU A C 1
ATOM 718 O O . GLU A 1 92 ? -8.351 39.119 -19.472 1.00 76.38 92 GLU A O 1
ATOM 723 N N . HIS A 1 93 ? -8.823 39.662 -17.347 1.00 78.12 93 HIS A N 1
ATOM 724 C CA . HIS A 1 93 ? -9.493 40.924 -17.676 1.00 78.12 93 HIS A CA 1
ATOM 725 C C . HIS A 1 93 ? -8.532 41.945 -18.309 1.00 78.12 93 HIS A C 1
ATOM 727 O O . HIS A 1 93 ? -8.840 42.502 -19.364 1.00 78.12 93 HIS A O 1
ATOM 733 N N . THR A 1 94 ? -7.347 42.160 -17.729 1.00 73.38 94 THR A N 1
ATOM 734 C CA . THR A 1 94 ? -6.332 43.081 -18.274 1.00 73.38 94 THR A CA 1
ATOM 735 C C . THR A 1 94 ? -5.878 42.665 -19.679 1.00 73.38 94 THR A C 1
ATOM 737 O O . THR A 1 94 ? -5.756 43.506 -20.569 1.00 73.38 94 THR A O 1
ATOM 740 N N . PHE A 1 95 ? -5.699 41.363 -19.923 1.00 64.50 95 PHE A N 1
ATOM 741 C CA . PHE A 1 95 ? -5.261 40.840 -21.222 1.00 64.50 95 PHE A CA 1
ATOM 742 C C . PHE A 1 95 ? -6.387 40.750 -22.261 1.00 64.50 95 PHE A C 1
ATOM 744 O O . PHE A 1 95 ? -6.116 40.891 -23.454 1.00 64.50 95 PHE A O 1
ATOM 751 N N . SER A 1 96 ? -7.649 40.597 -21.844 1.00 56.62 96 SER A N 1
ATOM 752 C CA . SER A 1 96 ? -8.806 40.646 -22.753 1.00 56.62 96 SER A CA 1
ATOM 753 C C . SER A 1 96 ? -8.962 42.000 -23.466 1.00 56.62 96 SER A C 1
ATOM 755 O O . SER A 1 96 ? -9.544 42.056 -24.547 1.00 56.62 96 SER A O 1
ATOM 757 N N . GLY A 1 97 ? -8.370 43.070 -22.917 1.00 44.75 97 GLY A N 1
ATOM 758 C CA . GLY A 1 97 ? -8.308 44.398 -23.535 1.00 44.75 97 GLY A CA 1
ATOM 759 C C . GLY A 1 97 ? -7.026 44.708 -24.322 1.00 44.75 97 GLY A C 1
ATOM 760 O O . GLY A 1 97 ? -6.985 45.729 -25.003 1.00 44.75 97 GLY A O 1
ATOM 761 N N . SER A 1 98 ? -5.978 43.872 -24.256 1.00 43.62 98 SER A N 1
ATOM 762 C CA . SER A 1 98 ? -4.646 44.211 -24.791 1.00 43.62 98 SER A CA 1
ATOM 763 C C . SER A 1 98 ? -3.885 42.990 -25.326 1.00 43.62 98 SER A C 1
ATOM 765 O O . SER A 1 98 ? -2.868 42.566 -24.784 1.00 43.62 98 SER A O 1
ATOM 767 N N . LEU A 1 99 ? -4.377 42.394 -26.416 1.00 41.19 99 LEU A N 1
ATOM 768 C CA . LEU A 1 99 ? -3.709 41.271 -27.102 1.00 41.19 99 LEU A CA 1
ATOM 769 C C . LEU A 1 99 ? -3.008 41.660 -28.418 1.00 41.19 99 LEU A C 1
ATOM 771 O O . LEU A 1 99 ? -2.581 40.785 -29.168 1.00 41.19 99 LEU A O 1
ATOM 775 N N . LEU A 1 100 ? -2.847 42.960 -28.692 1.00 38.34 100 LEU A N 1
ATOM 776 C CA . LEU A 1 100 ? -2.136 43.474 -29.877 1.00 38.34 100 LEU A CA 1
ATOM 777 C C . LEU A 1 100 ? -1.076 44.549 -29.566 1.00 38.34 100 LEU A C 1
ATOM 779 O O . LEU A 1 100 ? -0.459 45.078 -30.486 1.00 38.34 100 LEU A O 1
ATOM 783 N N . GLY A 1 101 ? -0.835 44.876 -28.293 1.00 33.47 101 GLY A N 1
ATOM 784 C CA . GLY A 1 101 ? 0.149 45.888 -27.912 1.00 33.47 101 GLY A CA 1
ATOM 785 C C . GLY A 1 101 ? 1.554 45.306 -27.774 1.00 33.47 101 GLY A C 1
ATOM 786 O O . GLY A 1 101 ? 1.825 44.554 -26.847 1.00 33.47 101 GLY A O 1
ATOM 787 N N . THR A 1 102 ? 2.475 45.708 -28.647 1.00 33.38 102 THR A N 1
ATOM 788 C CA . THR A 1 102 ? 3.928 45.449 -28.573 1.00 33.38 102 THR A CA 1
ATOM 789 C C . THR A 1 102 ? 4.638 46.189 -27.428 1.00 33.38 102 THR A C 1
ATOM 791 O O . THR A 1 102 ? 5.857 46.343 -27.448 1.00 33.38 102 THR A O 1
ATOM 794 N N . THR A 1 103 ? 3.906 46.691 -26.436 1.00 35.62 103 THR A N 1
ATOM 795 C CA . THR A 1 103 ? 4.473 47.403 -25.289 1.00 35.62 103 THR A CA 1
ATOM 796 C C . THR A 1 103 ? 4.785 46.427 -24.157 1.00 35.62 103 THR A C 1
ATOM 798 O O . THR A 1 103 ? 3.893 45.678 -23.754 1.00 35.62 103 THR A O 1
ATOM 801 N N . PRO A 1 104 ? 6.021 46.420 -23.622 1.00 41.06 104 PRO A N 1
ATOM 802 C CA . PRO A 1 104 ? 6.346 45.616 -22.454 1.00 41.06 104 PRO A CA 1
ATOM 803 C C . PRO A 1 104 ? 5.455 46.048 -21.287 1.00 41.06 104 PRO A C 1
ATOM 805 O O . PRO A 1 104 ? 5.364 47.237 -20.981 1.00 41.06 104 PRO A O 1
ATOM 808 N N . ALA A 1 105 ? 4.782 45.078 -20.666 1.00 45.66 105 ALA A N 1
ATOM 809 C CA . ALA A 1 105 ? 4.047 45.287 -19.425 1.00 45.66 105 ALA A CA 1
ATOM 810 C C . ALA A 1 105 ? 4.983 45.913 -18.378 1.00 45.66 105 ALA A C 1
ATOM 812 O O . ALA A 1 105 ? 6.171 45.580 -18.320 1.00 45.66 105 ALA A O 1
ATOM 813 N N . SER A 1 106 ? 4.461 46.832 -17.569 1.00 48.47 106 SER A N 1
ATOM 814 C CA . SER A 1 106 ? 5.240 47.442 -16.490 1.00 48.47 106 SER A CA 1
ATOM 815 C C . SER A 1 106 ? 5.752 46.364 -15.519 1.00 48.47 106 SER A C 1
ATOM 817 O O . SER A 1 106 ? 5.141 45.305 -15.364 1.00 48.47 106 SER A O 1
ATOM 819 N N . THR A 1 107 ? 6.864 46.617 -14.821 1.00 53.12 107 THR A N 1
ATOM 820 C CA . THR A 1 107 ? 7.489 45.650 -13.893 1.00 53.12 107 THR A CA 1
ATOM 821 C C . THR A 1 107 ? 6.520 45.144 -12.811 1.00 53.12 107 THR A C 1
ATOM 823 O O . THR A 1 107 ? 6.687 44.045 -12.294 1.00 53.12 107 THR A O 1
ATOM 826 N N . ALA A 1 108 ? 5.482 45.922 -12.479 1.00 49.81 108 ALA A N 1
ATOM 827 C CA . ALA A 1 108 ? 4.424 45.531 -11.549 1.00 49.81 108 ALA A CA 1
ATOM 828 C C . ALA A 1 108 ? 3.406 44.553 -12.171 1.00 49.81 108 ALA A C 1
ATOM 830 O O . ALA A 1 108 ? 3.023 43.581 -11.523 1.00 49.81 108 ALA A O 1
ATOM 831 N N . GLU A 1 109 ? 3.019 44.757 -13.433 1.00 53.03 109 GLU A N 1
ATOM 832 C CA . GLU A 1 109 ? 2.096 43.879 -14.168 1.00 53.03 109 GLU A CA 1
ATOM 833 C C . GLU A 1 109 ? 2.732 42.519 -14.487 1.00 53.03 109 GLU A C 1
ATOM 835 O O . GLU A 1 109 ? 2.052 41.499 -14.417 1.00 53.03 109 GLU A O 1
ATOM 840 N N . GLN A 1 110 ? 4.043 42.471 -14.758 1.00 51.62 110 GLN A N 1
ATOM 841 C CA . GLN A 1 110 ? 4.777 41.206 -14.914 1.00 51.62 110 GLN A CA 1
ATOM 842 C C . GLN A 1 110 ? 4.803 40.390 -13.615 1.00 51.62 110 GLN A C 1
ATOM 844 O O . GLN A 1 110 ? 4.548 39.188 -13.641 1.00 51.62 110 GLN A O 1
ATOM 849 N N . VAL A 1 111 ? 5.023 41.041 -12.469 1.00 53.97 111 VAL A N 1
ATOM 850 C CA . VAL A 1 111 ? 5.023 40.380 -11.152 1.00 53.97 111 VAL A CA 1
ATOM 851 C C . VAL A 1 111 ? 3.625 39.878 -10.764 1.00 53.97 111 VAL A C 1
ATOM 853 O O . VAL A 1 111 ? 3.504 38.839 -10.109 1.00 53.97 111 VAL A O 1
ATOM 856 N N . GLU A 1 112 ? 2.552 40.578 -11.146 1.00 51.88 112 GLU A N 1
ATOM 857 C CA . GLU A 1 112 ? 1.178 40.086 -10.957 1.00 51.88 112 GLU A CA 1
ATOM 858 C C . GLU A 1 112 ? 0.829 38.937 -11.916 1.00 51.88 112 GLU A C 1
ATOM 860 O O . GLU A 1 112 ? 0.177 37.972 -11.505 1.00 51.88 112 GLU A O 1
ATOM 865 N N . LEU A 1 113 ? 1.328 38.976 -13.155 1.00 53.78 113 LEU A N 1
ATOM 866 C CA . LEU A 1 113 ? 1.141 37.919 -14.146 1.00 53.78 113 LEU A CA 1
ATOM 867 C C . LEU A 1 113 ? 1.864 36.623 -13.752 1.00 53.78 113 LEU A C 1
ATOM 869 O O . LEU A 1 113 ? 1.274 35.544 -13.839 1.00 53.78 113 LEU A O 1
ATOM 873 N N . GLU A 1 114 ? 3.101 36.718 -13.259 1.00 57.69 114 GLU A N 1
ATOM 874 C CA . GLU A 1 114 ? 3.877 35.579 -12.743 1.00 57.69 114 GLU A CA 1
ATOM 875 C C . GLU A 1 114 ? 3.161 34.898 -11.575 1.00 57.69 114 GLU A C 1
ATOM 877 O O . GLU A 1 114 ? 3.050 33.672 -11.525 1.00 57.69 114 GLU A O 1
ATOM 882 N N . LYS A 1 115 ? 2.562 35.689 -10.679 1.00 56.03 115 LYS A N 1
ATOM 883 C CA . LYS A 1 115 ? 1.784 35.180 -9.539 1.00 56.03 115 LYS A CA 1
ATOM 884 C C . LYS A 1 115 ? 0.428 34.578 -9.932 1.00 56.03 115 LYS A C 1
ATOM 886 O O . LYS A 1 115 ? -0.143 33.830 -9.142 1.00 56.03 115 LYS A O 1
ATOM 891 N N . SER A 1 116 ? -0.087 34.875 -11.127 1.00 54.00 116 SER A N 1
ATOM 892 C CA . SER A 1 116 ? -1.378 34.370 -11.629 1.00 54.00 116 SER A CA 1
ATOM 893 C C . SER A 1 116 ? -1.295 32.996 -12.322 1.00 54.00 116 SER A C 1
ATOM 895 O O . SER A 1 116 ? -2.319 32.382 -12.620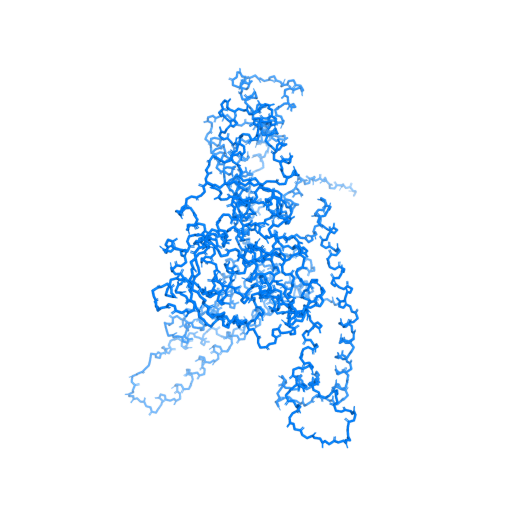 1.00 54.00 116 SER A O 1
ATOM 897 N N . GLY A 1 117 ? -0.085 32.481 -12.586 1.00 57.62 117 GLY A N 1
ATOM 898 C CA . GLY A 1 117 ? 0.135 31.200 -13.281 1.00 57.62 117 GLY A CA 1
ATOM 899 C C . GLY A 1 117 ? -0.209 31.201 -14.781 1.00 57.62 117 GLY A C 1
ATOM 900 O O . GLY A 1 117 ? -0.191 30.138 -15.414 1.00 57.62 117 GLY A O 1
ATOM 901 N N . LEU A 1 118 ? -0.530 32.381 -15.329 1.00 61.19 118 LEU A N 1
ATOM 902 C CA . LEU A 1 118 ? -0.711 32.661 -16.758 1.00 61.19 118 LEU A CA 1
ATOM 903 C C . LEU A 1 118 ? 0.540 33.259 -17.411 1.00 61.19 118 LEU A C 1
ATOM 905 O O . LEU A 1 118 ? 0.582 33.364 -18.638 1.00 61.19 118 LEU A O 1
ATOM 909 N N . ALA A 1 119 ? 1.547 33.652 -16.624 1.00 67.56 119 ALA A N 1
ATOM 910 C CA . ALA A 1 119 ? 2.807 34.110 -17.185 1.00 67.56 119 ALA A CA 1
ATOM 911 C C . ALA A 1 119 ? 3.458 32.997 -18.010 1.00 67.56 119 ALA A C 1
ATOM 913 O O . ALA A 1 119 ? 3.482 31.840 -17.572 1.00 67.56 119 ALA A O 1
ATOM 914 N N . PRO A 1 120 ? 3.985 33.332 -19.196 1.00 73.50 120 PRO A N 1
ATOM 915 C CA . PRO A 1 120 ? 4.782 32.385 -19.936 1.00 73.50 120 PRO A CA 1
ATOM 916 C C . PRO A 1 120 ? 6.045 32.031 -19.135 1.00 73.50 120 PRO A C 1
ATOM 918 O O . PRO A 1 120 ? 6.606 32.893 -18.452 1.00 73.50 120 PRO A O 1
ATOM 921 N N . PRO A 1 121 ? 6.514 30.781 -19.234 1.00 79.31 121 PRO A N 1
ATOM 922 C CA . PRO A 1 121 ? 7.832 30.398 -18.751 1.00 79.31 121 PRO A CA 1
ATOM 923 C C . PRO A 1 121 ? 8.925 31.290 -19.366 1.00 79.31 121 PRO A C 1
ATOM 925 O O . PRO A 1 121 ? 8.742 31.804 -20.478 1.00 79.31 121 PRO A O 1
ATOM 928 N N . PRO A 1 122 ? 10.075 31.466 -18.689 1.00 80.38 122 PRO A N 1
ATOM 929 C CA . PRO A 1 122 ? 11.176 32.268 -19.215 1.00 80.38 122 PRO A CA 1
ATOM 930 C C . PRO A 1 122 ? 11.576 31.827 -20.630 1.00 80.38 122 PRO A C 1
ATOM 932 O O . PRO A 1 122 ? 11.820 30.647 -20.869 1.00 80.38 122 PRO A O 1
ATOM 935 N N . GLY A 1 123 ? 11.652 32.780 -21.564 1.00 80.31 123 GLY A N 1
ATOM 936 C CA . GLY A 1 123 ? 12.027 32.520 -22.961 1.00 80.31 123 GLY A CA 1
ATOM 937 C C . GLY A 1 123 ? 10.890 32.031 -23.866 1.00 80.31 123 GLY A C 1
ATOM 938 O O . GLY A 1 123 ? 11.113 31.838 -25.056 1.00 80.31 123 GLY A O 1
ATOM 939 N N . LEU A 1 124 ? 9.668 31.868 -23.349 1.00 85.75 124 LEU A N 1
ATOM 940 C CA . LEU A 1 124 ? 8.516 31.464 -24.151 1.00 85.75 124 LEU A CA 1
ATOM 941 C C . LEU A 1 124 ? 7.499 32.597 -24.331 1.00 85.75 124 LEU A C 1
ATOM 943 O O . LEU A 1 124 ? 7.398 33.539 -23.549 1.00 85.75 124 LEU A O 1
ATOM 947 N N . PHE A 1 125 ? 6.699 32.474 -25.384 1.00 84.56 125 PHE A N 1
ATOM 948 C CA . PHE A 1 125 ? 5.621 33.385 -25.742 1.00 84.56 125 PHE A CA 1
ATOM 949 C C . PHE A 1 125 ? 4.292 32.637 -25.761 1.00 84.56 125 PHE A C 1
ATOM 951 O O . PHE A 1 125 ? 4.207 31.488 -26.200 1.00 84.56 125 PHE A O 1
ATOM 958 N N . ILE A 1 126 ? 3.220 33.298 -25.330 1.00 85.31 126 ILE A N 1
ATOM 959 C CA . ILE A 1 126 ? 1.876 32.721 -25.377 1.00 85.31 126 ILE A CA 1
ATOM 960 C C . ILE A 1 126 ? 1.374 32.616 -26.825 1.00 85.31 126 ILE A C 1
ATOM 962 O O . ILE A 1 126 ? 1.547 33.528 -27.639 1.00 85.31 126 ILE A O 1
ATOM 966 N N . ARG A 1 127 ? 0.746 31.490 -27.181 1.00 85.69 127 ARG A N 1
ATOM 967 C CA . ARG A 1 127 ? 0.083 31.336 -28.486 1.00 85.69 127 ARG A CA 1
ATOM 968 C C . ARG A 1 127 ? -1.265 32.076 -28.519 1.00 85.69 127 ARG A C 1
ATOM 970 O O . ARG A 1 127 ? -1.848 32.330 -27.465 1.00 85.69 127 ARG A O 1
ATOM 977 N N . PRO A 1 128 ? -1.823 32.392 -29.702 1.00 86.81 128 PRO A N 1
ATOM 978 C CA . PRO A 1 128 ? -3.154 32.999 -29.808 1.00 86.81 128 PRO A CA 1
ATOM 979 C C . PRO A 1 128 ? -4.253 32.098 -29.228 1.00 86.81 128 PRO A C 1
ATOM 981 O O . PRO A 1 128 ? -4.227 30.886 -29.461 1.00 86.81 128 PRO A O 1
ATOM 984 N N . ALA A 1 129 ? -5.224 32.685 -28.518 1.00 81.75 129 ALA A N 1
ATOM 985 C CA . ALA A 1 129 ? -6.272 31.965 -27.777 1.00 81.75 129 ALA A CA 1
ATOM 986 C C . ALA A 1 129 ? -7.060 30.967 -28.644 1.00 81.75 129 ALA A C 1
ATOM 988 O O . ALA A 1 129 ? -7.254 29.823 -28.255 1.00 81.75 129 ALA A O 1
ATOM 989 N N . HIS A 1 130 ? -7.430 31.364 -29.863 1.00 87.75 130 HIS A N 1
ATOM 990 C CA . HIS A 1 130 ? -8.210 30.527 -30.782 1.00 87.75 130 HIS A CA 1
ATOM 991 C C . HIS A 1 130 ? -7.361 29.591 -31.657 1.00 87.75 130 HIS A C 1
ATOM 993 O O . HIS A 1 130 ? -7.882 28.964 -32.577 1.00 87.75 130 HIS A O 1
ATOM 999 N N . SER A 1 131 ? -6.051 29.489 -31.414 1.00 91.75 131 SER A N 1
ATOM 1000 C CA . SER A 1 131 ? -5.215 28.535 -32.148 1.00 91.75 131 SER A CA 1
ATOM 1001 C C . SER A 1 131 ? -5.489 27.104 -31.682 1.00 91.75 131 SER A C 1
ATOM 1003 O O . SER A 1 131 ? -5.573 26.840 -30.483 1.00 91.75 131 SER A O 1
ATOM 1005 N N . THR A 1 132 ? -5.563 26.150 -32.616 1.00 94.38 132 THR A N 1
ATOM 1006 C CA . THR A 1 132 ? -5.865 24.741 -32.303 1.00 94.38 132 THR A CA 1
ATOM 1007 C C . THR A 1 132 ? -4.928 24.164 -31.243 1.00 94.38 132 THR A C 1
ATOM 1009 O O . THR A 1 132 ? -5.385 23.499 -30.320 1.00 94.38 132 THR A O 1
ATOM 1012 N N . ARG A 1 133 ? -3.619 24.454 -31.332 1.00 92.38 133 ARG A N 1
ATOM 1013 C CA . ARG A 1 133 ? -2.634 23.984 -30.343 1.00 92.38 133 ARG A CA 1
ATOM 1014 C C . ARG A 1 133 ? -2.929 24.529 -28.949 1.00 92.38 133 ARG A C 1
ATOM 1016 O O . ARG A 1 133 ? -2.948 23.752 -28.002 1.00 92.38 133 ARG A O 1
ATOM 1023 N N . ARG A 1 134 ? -3.228 25.827 -28.829 1.00 89.88 134 ARG A N 1
ATOM 1024 C CA . ARG A 1 134 ? -3.540 26.429 -27.532 1.00 89.88 134 ARG A CA 1
ATOM 1025 C C . ARG A 1 134 ? -4.839 25.880 -26.952 1.00 89.88 134 ARG A C 1
ATOM 1027 O O . ARG A 1 134 ? -4.841 25.520 -25.784 1.00 89.88 134 ARG A O 1
ATOM 1034 N N . LEU A 1 135 ? -5.888 25.721 -27.761 1.00 90.88 135 LEU A N 1
ATOM 1035 C CA . LEU A 1 135 ? -7.152 25.121 -27.315 1.00 90.88 135 LEU A CA 1
ATOM 1036 C C . LEU A 1 135 ? -6.956 23.688 -26.796 1.00 90.88 135 LEU A C 1
ATOM 1038 O O . LEU A 1 135 ? -7.480 23.334 -25.741 1.00 90.88 135 LEU A O 1
ATOM 1042 N N . VAL A 1 136 ? -6.164 22.873 -27.503 1.00 95.19 136 VAL A N 1
ATOM 1043 C CA . VAL A 1 136 ? -5.815 21.512 -27.064 1.00 95.19 136 VAL A CA 1
ATOM 1044 C C . VAL A 1 136 ? -5.001 21.544 -25.768 1.00 95.19 136 VAL A C 1
ATOM 1046 O O . VAL A 1 136 ? -5.299 20.787 -24.846 1.00 95.19 136 VAL A O 1
ATOM 1049 N N . GLY A 1 137 ? -4.007 22.431 -25.671 1.00 92.62 137 GLY A N 1
ATOM 1050 C CA . GLY A 1 137 ? -3.190 22.602 -24.470 1.00 92.62 137 GLY A CA 1
ATOM 1051 C C . GLY A 1 137 ? -4.012 23.036 -23.254 1.00 92.62 137 GLY A C 1
ATOM 1052 O O . GLY A 1 137 ? -3.946 22.399 -22.208 1.00 92.62 137 GLY A O 1
ATOM 1053 N N . GLU A 1 138 ? -4.851 24.063 -23.386 1.00 90.44 138 GLU A N 1
ATOM 1054 C CA . GLU A 1 138 ? -5.724 24.546 -22.310 1.00 90.44 138 GLU A CA 1
ATOM 1055 C C . GLU A 1 138 ? -6.735 23.477 -21.869 1.00 90.44 138 GLU A C 1
ATOM 1057 O O . GLU A 1 138 ? -6.910 23.255 -20.668 1.00 90.44 138 GLU A O 1
ATOM 1062 N N . ALA A 1 139 ? -7.348 22.754 -22.815 1.00 93.06 139 ALA A N 1
ATOM 1063 C CA . ALA A 1 139 ? -8.247 21.643 -22.504 1.00 93.06 139 ALA A CA 1
ATOM 1064 C C . ALA A 1 139 ? -7.523 20.514 -21.752 1.00 93.06 139 ALA A C 1
ATOM 1066 O O . ALA A 1 139 ? -8.043 19.992 -20.762 1.00 93.06 139 ALA A O 1
ATOM 1067 N N . ARG A 1 140 ? -6.300 20.173 -22.177 1.00 94.31 140 ARG A N 1
ATOM 1068 C CA . ARG A 1 140 ? -5.465 19.157 -21.527 1.00 94.31 140 ARG A CA 1
ATOM 1069 C C . ARG A 1 140 ? -5.052 19.572 -20.118 1.00 94.31 140 ARG A C 1
ATOM 1071 O O . ARG A 1 140 ? -5.222 18.784 -19.191 1.00 94.31 140 ARG A O 1
ATOM 1078 N N . ARG A 1 141 ? -4.593 20.815 -19.940 1.00 91.19 141 ARG A N 1
ATOM 1079 C CA . ARG A 1 141 ? -4.226 21.388 -18.635 1.00 91.19 141 ARG A CA 1
ATOM 1080 C C . ARG A 1 141 ? -5.421 21.393 -17.679 1.00 91.19 141 ARG A C 1
ATOM 1082 O O . ARG A 1 141 ? -5.285 20.990 -16.528 1.00 91.19 141 ARG A O 1
ATOM 1089 N N . LYS A 1 142 ? -6.611 21.766 -18.167 1.00 91.69 142 LYS A N 1
ATOM 1090 C CA . LYS A 1 142 ? -7.861 21.731 -17.390 1.00 91.69 142 LYS A CA 1
ATOM 1091 C C . LYS A 1 142 ? -8.237 20.309 -16.962 1.00 91.69 142 LYS A C 1
ATOM 1093 O O . LYS A 1 142 ? -8.586 20.097 -15.802 1.00 91.69 142 LYS A O 1
ATOM 1098 N N . ALA A 1 143 ? -8.159 19.337 -17.872 1.00 94.69 143 ALA A N 1
ATOM 1099 C CA . ALA A 1 143 ? -8.449 17.937 -17.562 1.00 94.69 143 ALA A CA 1
ATOM 1100 C C . ALA A 1 143 ? -7.452 17.352 -16.547 1.00 94.69 143 ALA A C 1
ATOM 1102 O O . ALA A 1 143 ? -7.864 16.695 -15.592 1.00 94.69 143 ALA A O 1
ATOM 1103 N N . ALA A 1 144 ? -6.160 17.645 -16.716 1.00 94.19 144 ALA A N 1
ATOM 1104 C CA . ALA A 1 144 ? -5.107 17.232 -15.795 1.00 94.19 144 ALA A CA 1
ATOM 1105 C C . ALA A 1 144 ? -5.301 17.828 -14.391 1.00 94.19 144 ALA A C 1
ATOM 1107 O O . ALA A 1 144 ? -5.270 17.089 -13.410 1.00 94.19 144 ALA A O 1
ATOM 1108 N N . GLN A 1 145 ? -5.587 19.132 -14.286 1.00 92.00 145 GLN A N 1
ATOM 1109 C CA . GLN A 1 145 ? -5.857 19.778 -12.997 1.00 92.00 145 GLN A CA 1
ATOM 1110 C C . GLN A 1 145 ? -7.075 19.166 -12.293 1.00 92.00 145 GLN A C 1
ATOM 1112 O O . GLN A 1 145 ? -7.019 18.883 -11.100 1.00 92.00 145 GLN A O 1
ATOM 1117 N N . LYS A 1 146 ? -8.158 18.895 -13.033 1.00 93.44 146 LYS A N 1
ATOM 1118 C CA . LYS A 1 146 ? -9.354 18.246 -12.476 1.00 93.44 146 LYS A CA 1
ATOM 1119 C C . LYS A 1 146 ? -9.045 16.853 -11.916 1.00 93.44 146 LYS A C 1
ATOM 1121 O O . LYS A 1 146 ? -9.570 16.481 -10.865 1.00 93.44 146 LYS A O 1
ATOM 1126 N N . GLU A 1 147 ? -8.207 16.080 -12.605 1.00 94.81 147 GLU A N 1
ATOM 1127 C CA . GLU A 1 147 ? -7.771 14.765 -12.125 1.00 94.81 147 GLU A CA 1
ATOM 1128 C C . GLU A 1 147 ? -6.905 14.891 -10.861 1.00 94.81 147 GLU A C 1
ATOM 1130 O O . GLU A 1 147 ? -7.120 14.144 -9.908 1.00 94.81 147 GLU A O 1
ATOM 1135 N N . LEU A 1 148 ? -5.994 15.870 -10.798 1.00 93.62 148 LEU A N 1
ATOM 1136 C CA . LEU A 1 148 ? -5.189 16.142 -9.599 1.00 93.62 148 LEU A CA 1
ATOM 1137 C C . LEU A 1 148 ? -6.055 16.529 -8.397 1.00 93.62 148 LEU A C 1
ATOM 1139 O O . LEU A 1 148 ? -5.882 15.961 -7.318 1.00 93.62 148 LEU A O 1
ATOM 1143 N N . ASP A 1 149 ? -7.028 17.419 -8.590 1.00 92.06 149 ASP A N 1
ATOM 1144 C CA . ASP A 1 149 ? -7.968 17.826 -7.542 1.00 92.06 149 ASP A CA 1
ATOM 1145 C C . ASP A 1 149 ? -8.804 16.633 -7.049 1.00 92.06 149 ASP A C 1
ATOM 1147 O O . ASP A 1 149 ? -9.055 16.480 -5.851 1.00 92.06 149 ASP A O 1
ATOM 1151 N N . THR A 1 150 ? -9.214 15.754 -7.969 1.00 93.88 150 THR A N 1
ATOM 1152 C CA . THR A 1 150 ? -9.961 14.531 -7.645 1.00 93.88 150 THR A CA 1
ATOM 1153 C C . THR A 1 150 ? -9.106 13.563 -6.834 1.00 93.88 150 THR A C 1
ATOM 1155 O O . THR A 1 150 ? -9.568 13.035 -5.822 1.00 93.88 150 THR A O 1
ATOM 1158 N N . VAL A 1 151 ? -7.854 13.338 -7.242 1.00 94.81 151 VAL A N 1
ATOM 1159 C CA . VAL A 1 151 ? -6.929 12.456 -6.523 1.00 94.81 151 VAL A CA 1
ATOM 1160 C C . VAL A 1 151 ? -6.607 13.010 -5.134 1.00 94.81 151 VAL A C 1
ATOM 1162 O O . VAL A 1 151 ? -6.642 12.248 -4.171 1.00 94.81 151 VAL A O 1
ATOM 1165 N N . ALA A 1 152 ? -6.367 14.318 -5.000 1.00 93.38 152 ALA A N 1
ATOM 1166 C CA . ALA A 1 152 ? -6.108 14.955 -3.709 1.00 93.38 152 ALA A CA 1
ATOM 1167 C C . ALA A 1 152 ? -7.274 14.752 -2.725 1.00 93.38 152 ALA A C 1
ATOM 1169 O O . ALA A 1 152 ? -7.052 14.358 -1.579 1.00 93.38 152 ALA A O 1
ATOM 1170 N N . LYS A 1 153 ? -8.518 14.922 -3.196 1.00 93.94 153 LYS A N 1
ATOM 1171 C CA . LYS A 1 153 ? -9.730 14.651 -2.402 1.00 93.94 153 LYS A CA 1
ATOM 1172 C C . LYS A 1 153 ? -9.878 13.185 -2.038 1.00 93.94 153 LYS A C 1
ATOM 1174 O O . LYS A 1 153 ? -10.156 12.864 -0.888 1.00 93.94 153 LYS A O 1
ATOM 1179 N N . GLN A 1 154 ? -9.666 12.284 -2.998 1.00 95.75 154 GLN A N 1
ATOM 1180 C CA . GLN A 1 154 ? -9.723 10.844 -2.747 1.00 95.75 154 GLN A CA 1
ATOM 1181 C C . GLN A 1 154 ? -8.698 10.429 -1.691 1.00 95.75 154 GLN A C 1
ATOM 1183 O O . GLN A 1 154 ? -9.027 9.649 -0.804 1.00 95.75 154 GLN A O 1
ATOM 1188 N N . GLN A 1 155 ? -7.494 10.998 -1.727 1.00 94.88 155 GLN A N 1
ATOM 1189 C CA . GLN A 1 155 ? -6.485 10.776 -0.702 1.00 94.88 155 GLN A CA 1
ATOM 1190 C C . GLN A 1 155 ? -6.932 11.301 0.671 1.00 94.88 155 GLN A C 1
ATOM 1192 O O . GLN A 1 155 ? -6.779 10.600 1.668 1.00 94.88 155 GLN A O 1
ATOM 1197 N N . GLY A 1 156 ? -7.556 12.483 0.717 1.00 95.56 156 GLY A N 1
ATOM 1198 C CA . GLY A 1 156 ? -8.183 13.017 1.927 1.00 95.56 156 GLY A CA 1
ATOM 1199 C C . GLY A 1 156 ? -9.295 12.116 2.472 1.00 95.56 156 GLY A C 1
ATOM 1200 O O . GLY A 1 156 ? -9.367 11.893 3.677 1.00 95.56 156 GLY A O 1
ATOM 1201 N N . TYR A 1 157 ? -10.138 11.536 1.613 1.00 95.62 157 TYR A N 1
ATOM 1202 C CA . TYR A 1 157 ? -11.157 10.572 2.042 1.00 95.62 157 TYR A CA 1
ATOM 1203 C C . TYR A 1 157 ? -10.537 9.286 2.584 1.00 95.62 157 TYR A C 1
ATOM 1205 O O . TYR A 1 157 ? -11.014 8.751 3.583 1.00 95.62 157 TYR A O 1
ATOM 1213 N N . VAL A 1 158 ? -9.454 8.806 1.970 1.00 95.62 158 VAL A N 1
ATOM 1214 C CA . VAL A 1 158 ? -8.686 7.680 2.510 1.00 95.62 158 VAL A CA 1
ATOM 1215 C C . VAL A 1 158 ? -8.168 8.024 3.910 1.00 95.62 158 VAL A C 1
ATOM 1217 O O . VAL A 1 158 ? -8.380 7.235 4.824 1.00 95.62 158 VAL A O 1
ATOM 1220 N N . ASP A 1 159 ? -7.572 9.204 4.108 1.00 95.75 159 ASP A N 1
ATOM 1221 C CA . ASP A 1 159 ? -7.096 9.663 5.421 1.00 95.75 159 ASP A CA 1
ATOM 1222 C C . ASP A 1 159 ? -8.234 9.758 6.459 1.00 95.75 159 ASP A C 1
ATOM 1224 O O . ASP A 1 159 ? -8.074 9.344 7.612 1.00 95.75 159 ASP A O 1
ATOM 1228 N N . LEU A 1 160 ? -9.400 10.267 6.049 1.00 96.38 160 LEU A N 1
ATOM 1229 C CA . LEU A 1 160 ? -10.587 10.414 6.891 1.00 96.38 160 LEU A CA 1
ATOM 1230 C C . LEU A 1 160 ? -11.071 9.064 7.429 1.00 96.38 160 LEU A C 1
ATOM 1232 O O . LEU A 1 160 ? -11.246 8.912 8.642 1.00 96.38 160 LEU A O 1
ATOM 1236 N N . TRP A 1 161 ? -11.249 8.081 6.543 1.00 95.62 161 TRP A N 1
ATOM 1237 C CA . TRP A 1 161 ? -11.776 6.756 6.889 1.00 95.62 161 TRP A CA 1
ATOM 1238 C C . TRP A 1 161 ? -10.722 5.800 7.459 1.00 95.62 161 TRP A C 1
ATOM 1240 O O . TRP A 1 161 ? -11.077 4.849 8.157 1.00 95.62 161 TRP A O 1
ATOM 1250 N N . GLU A 1 162 ? -9.435 6.050 7.205 1.00 94.75 162 GLU A N 1
ATOM 1251 C CA . GLU A 1 162 ? -8.317 5.391 7.893 1.00 94.75 162 GLU A CA 1
ATOM 1252 C C . GLU A 1 162 ? -8.178 5.859 9.344 1.00 94.75 162 GLU A C 1
ATOM 1254 O O . GLU A 1 162 ? -7.547 5.177 10.146 1.00 94.75 162 GLU A O 1
ATOM 1259 N N . ARG A 1 163 ? -8.806 6.985 9.701 1.00 94.88 163 ARG A N 1
ATOM 1260 C CA . ARG A 1 163 ? -8.713 7.613 11.025 1.00 94.88 163 ARG A CA 1
ATOM 1261 C C . ARG A 1 163 ? -7.341 8.222 11.296 1.00 94.88 163 ARG A C 1
ATOM 1263 O O . ARG A 1 163 ? -6.757 8.041 12.359 1.00 94.88 163 ARG A O 1
ATOM 1270 N N . GLN A 1 164 ? -6.839 8.971 10.315 1.00 94.44 164 GLN A N 1
ATOM 1271 C CA . GLN A 1 164 ? -5.665 9.817 10.507 1.00 94.44 164 GLN A CA 1
ATOM 1272 C C . GLN A 1 164 ? -5.942 10.912 11.562 1.00 94.44 164 GLN A C 1
ATOM 1274 O O . GLN A 1 164 ? -7.067 11.419 11.642 1.00 94.44 164 GLN A O 1
ATOM 1279 N N . PRO A 1 165 ? -4.938 11.299 12.371 1.00 93.56 165 PRO A N 1
ATOM 1280 C CA . PRO A 1 165 ? -5.133 12.087 13.592 1.00 93.56 165 PRO A CA 1
ATOM 1281 C C . PRO A 1 165 ? -5.673 13.503 13.352 1.00 93.56 165 PRO A C 1
ATOM 1283 O O . PRO A 1 165 ? -6.289 14.080 14.244 1.00 93.56 165 PRO A O 1
ATOM 1286 N N . GLN A 1 166 ? -5.497 14.060 12.150 1.00 94.31 166 GLN A N 1
ATOM 1287 C CA . GLN A 1 166 ? -6.091 15.344 11.767 1.00 94.31 166 GLN A CA 1
ATOM 1288 C C . GLN A 1 166 ? -7.626 15.332 11.730 1.00 94.31 166 GLN A C 1
ATOM 1290 O O . GLN A 1 166 ? -8.244 16.394 11.789 1.00 94.31 166 GLN A O 1
ATOM 1295 N N . PHE A 1 167 ? -8.241 14.148 11.661 1.00 96.31 167 PHE A N 1
ATOM 1296 C CA . PHE A 1 167 ? -9.687 13.955 11.715 1.00 96.31 167 PHE A CA 1
ATOM 1297 C C . PHE A 1 167 ? -10.060 13.241 13.021 1.00 96.31 167 PHE A C 1
ATOM 1299 O O . PHE A 1 167 ? -10.389 12.055 12.982 1.00 96.31 167 PHE A O 1
ATOM 1306 N N . PRO A 1 168 ? -9.990 13.902 14.190 1.00 94.69 168 PRO A N 1
ATOM 1307 C CA . PRO A 1 168 ? -10.074 13.245 15.497 1.00 94.69 168 PRO A CA 1
ATOM 1308 C C . PRO A 1 168 ? -11.396 12.514 15.754 1.00 94.69 168 PRO A C 1
ATOM 1310 O O . PRO A 1 168 ? -11.394 11.465 16.389 1.00 94.69 168 PRO A O 1
ATOM 1313 N N . ALA A 1 169 ? -12.519 13.013 15.233 1.00 95.94 169 ALA A N 1
ATOM 1314 C CA . ALA A 1 169 ? -13.827 12.396 15.441 1.00 95.94 169 ALA A CA 1
ATOM 1315 C C . ALA A 1 169 ? -14.718 12.502 14.200 1.00 95.94 169 ALA A C 1
ATOM 1317 O O . ALA A 1 169 ? -14.663 13.480 13.453 1.00 95.94 169 ALA A O 1
ATOM 1318 N N . ILE A 1 170 ? -15.564 11.494 14.005 1.00 97.25 170 ILE A N 1
ATOM 1319 C CA . ILE A 1 170 ? -16.624 11.475 12.997 1.00 97.25 170 ILE A CA 1
ATOM 1320 C C . ILE A 1 170 ? -17.926 11.153 13.730 1.00 97.25 170 ILE A C 1
ATOM 1322 O O . ILE A 1 170 ? -18.117 10.048 14.243 1.00 97.25 170 ILE A O 1
ATOM 1326 N N . HIS A 1 171 ? -18.817 12.139 13.800 1.00 96.69 171 HIS A N 1
ATOM 1327 C CA . HIS A 1 171 ? -20.091 12.021 14.496 1.00 96.69 171 HIS A CA 1
ATOM 1328 C C . HIS A 1 171 ? -21.220 11.623 13.540 1.00 96.69 171 HIS A C 1
ATOM 1330 O O . HIS A 1 171 ? -21.263 12.067 12.389 1.00 96.69 171 HIS A O 1
ATOM 1336 N N . ILE A 1 172 ? -22.137 10.806 14.060 1.00 96.25 172 ILE A N 1
ATOM 1337 C CA . ILE A 1 172 ? -23.287 10.223 13.352 1.00 96.25 172 ILE A CA 1
ATOM 1338 C C . ILE A 1 172 ? -24.615 10.582 14.046 1.00 96.25 172 ILE A C 1
ATOM 1340 O O . ILE A 1 172 ? -25.587 9.827 14.007 1.00 96.25 172 ILE A O 1
ATOM 1344 N N . ASP A 1 173 ? -24.661 11.736 14.713 1.00 93.69 173 ASP A N 1
ATOM 1345 C CA . ASP A 1 173 ? -25.830 12.253 15.438 1.00 93.69 173 ASP A CA 1
ATOM 1346 C C . ASP A 1 173 ? -27.044 12.456 14.515 1.00 93.69 173 ASP A C 1
ATOM 1348 O O . ASP A 1 173 ? -28.162 12.099 14.870 1.00 93.69 173 ASP A O 1
ATOM 1352 N N . LYS A 1 174 ? -26.819 12.935 13.287 1.00 94.50 174 LYS A N 1
ATOM 1353 C CA . LYS A 1 174 ? -27.862 13.129 12.261 1.00 94.50 174 LYS A CA 1
ATOM 1354 C C . LYS A 1 174 ? -28.116 11.901 11.373 1.00 94.50 174 LYS A C 1
ATOM 1356 O O . LYS A 1 174 ? -28.928 11.959 10.448 1.00 94.50 174 LYS A O 1
ATOM 1361 N N . ALA A 1 175 ? -27.403 10.798 11.594 1.00 95.25 175 ALA A N 1
ATOM 1362 C CA . ALA A 1 175 ? -27.479 9.624 10.734 1.00 95.25 175 ALA A CA 1
ATOM 1363 C C . ALA A 1 175 ? -28.735 8.791 11.024 1.00 95.25 175 ALA A C 1
ATOM 1365 O O . ALA A 1 175 ? -28.908 8.269 12.122 1.00 95.25 175 ALA A O 1
ATOM 1366 N N . THR A 1 176 ? -29.584 8.609 10.011 1.00 95.31 176 THR A N 1
ATOM 1367 C CA . THR A 1 176 ? -30.704 7.648 10.053 1.00 95.31 176 THR A CA 1
ATOM 1368 C C . THR A 1 176 ? -30.226 6.199 9.883 1.00 95.31 176 THR A C 1
ATOM 1370 O O . THR A 1 176 ? -29.068 5.949 9.536 1.00 95.31 176 THR A O 1
ATOM 1373 N N . ARG A 1 177 ? -31.131 5.225 10.064 1.00 95.56 177 ARG A N 1
ATOM 1374 C CA . ARG A 1 177 ? -30.853 3.789 9.876 1.00 95.56 177 ARG A CA 1
ATOM 1375 C C . ARG A 1 177 ? -30.171 3.469 8.550 1.00 95.56 177 ARG A C 1
ATOM 1377 O O . ARG A 1 177 ? -29.204 2.718 8.548 1.00 95.56 177 ARG A O 1
ATOM 1384 N N . PHE A 1 178 ? -30.631 4.078 7.458 1.00 96.25 178 PHE A N 1
ATOM 1385 C CA . PHE A 1 178 ? -30.036 3.901 6.135 1.00 96.25 178 PHE A CA 1
ATOM 1386 C C . PHE A 1 178 ? -28.530 4.203 6.145 1.00 96.25 178 PHE A C 1
ATOM 1388 O O . PHE A 1 178 ? -27.726 3.346 5.794 1.00 96.25 178 PHE A O 1
ATOM 1395 N N . HIS A 1 179 ? -28.142 5.380 6.639 1.00 96.88 179 HIS A N 1
ATOM 1396 C CA . HIS A 1 179 ? -26.745 5.816 6.650 1.00 96.88 179 HIS A CA 1
ATOM 1397 C C . HIS A 1 179 ? -25.863 4.920 7.523 1.00 96.88 179 HIS A C 1
ATOM 1399 O O . HIS A 1 179 ? -24.758 4.572 7.125 1.00 96.88 179 HIS A O 1
ATOM 1405 N N . VAL A 1 180 ? -26.348 4.529 8.705 1.00 97.31 180 VAL A N 1
ATOM 1406 C CA . VAL A 1 180 ? -25.591 3.667 9.627 1.00 97.31 180 VAL A CA 1
ATOM 1407 C C . VAL A 1 180 ? -25.379 2.276 9.023 1.00 97.31 180 VAL A C 1
ATOM 1409 O O . VAL A 1 180 ? -24.290 1.723 9.144 1.00 97.31 180 VAL A O 1
ATOM 1412 N N . VAL A 1 181 ? -26.387 1.725 8.339 1.00 97.44 181 VAL A N 1
ATOM 1413 C CA . VAL A 1 181 ? -26.284 0.428 7.655 1.00 97.44 181 VAL A CA 1
ATOM 1414 C C . VAL A 1 181 ? -25.293 0.485 6.492 1.00 97.44 181 VAL A C 1
ATOM 1416 O O . VAL A 1 181 ? -24.484 -0.430 6.356 1.00 97.44 181 VAL A O 1
ATOM 1419 N N . GLU A 1 182 ? -25.311 1.540 5.677 1.00 97.12 182 GLU A N 1
ATOM 1420 C CA . GLU A 1 182 ? -24.349 1.679 4.575 1.00 97.12 182 GLU A CA 1
ATOM 1421 C C . GLU A 1 182 ? -22.920 1.890 5.094 1.00 97.12 182 GLU A C 1
ATOM 1423 O O . GLU A 1 182 ? -22.001 1.202 4.652 1.00 97.12 182 GLU A O 1
ATOM 1428 N N . LEU A 1 183 ? -22.735 2.725 6.126 1.00 96.50 183 LEU A N 1
ATOM 1429 C CA . LEU A 1 183 ? -21.440 2.864 6.801 1.00 96.50 183 LEU A CA 1
ATOM 1430 C C . LEU A 1 183 ? -20.952 1.527 7.364 1.00 96.50 183 LEU A C 1
ATOM 1432 O O . LEU A 1 183 ? -19.778 1.199 7.231 1.00 96.50 183 LEU A O 1
ATOM 1436 N N . PHE A 1 184 ? -21.836 0.739 7.975 1.00 97.31 184 PHE A N 1
ATOM 1437 C CA . PHE A 1 184 ? -21.492 -0.588 8.476 1.00 97.31 184 PHE A CA 1
ATOM 1438 C C . PHE A 1 184 ? -21.025 -1.523 7.355 1.00 97.31 184 PHE A C 1
ATOM 1440 O O . PHE A 1 184 ? -19.985 -2.170 7.499 1.00 97.31 184 PHE A O 1
ATOM 1447 N N . LYS A 1 185 ? -21.761 -1.590 6.239 1.00 96.25 185 LYS A N 1
ATOM 1448 C CA . LYS A 1 185 ? -21.418 -2.476 5.121 1.00 96.25 185 LYS A CA 1
ATOM 1449 C C . LYS A 1 185 ? -20.052 -2.130 4.531 1.00 96.25 185 LYS A C 1
ATOM 1451 O O . LYS A 1 185 ? -19.171 -2.984 4.505 1.00 96.25 185 LYS A O 1
ATOM 1456 N N . GLU A 1 186 ? -19.849 -0.868 4.157 1.00 94.75 186 GLU A N 1
ATOM 1457 C CA . GLU A 1 186 ? -18.629 -0.434 3.465 1.00 94.75 186 GLU A CA 1
ATOM 1458 C C . GLU A 1 186 ? -17.391 -0.401 4.379 1.00 94.75 186 GLU A C 1
ATOM 1460 O O . GLU A 1 186 ? -16.262 -0.672 3.949 1.00 94.75 186 GLU A O 1
ATOM 1465 N N . LEU A 1 187 ? -17.564 -0.021 5.651 1.00 93.31 187 LEU A N 1
ATOM 1466 C CA . LEU A 1 187 ? -16.433 0.179 6.559 1.00 93.31 187 LEU A CA 1
ATOM 1467 C C . LEU A 1 187 ? -16.053 -1.071 7.345 1.00 93.31 187 LEU A C 1
ATOM 1469 O O . LEU A 1 187 ? -14.882 -1.189 7.714 1.00 93.31 187 LEU A O 1
ATOM 1473 N N . ILE A 1 188 ? -17.014 -1.954 7.624 1.00 94.75 188 ILE A N 1
ATOM 1474 C CA . ILE A 1 188 ? -16.842 -3.089 8.536 1.00 94.75 188 ILE A CA 1
ATOM 1475 C C . ILE A 1 188 ? -17.088 -4.396 7.787 1.00 94.75 188 ILE A C 1
ATOM 1477 O O . ILE A 1 188 ? -16.155 -5.184 7.641 1.00 94.75 188 ILE A O 1
ATOM 1481 N N . LEU A 1 189 ? -18.302 -4.616 7.272 1.00 94.31 189 LEU A N 1
ATOM 1482 C CA . LEU A 1 189 ? -18.700 -5.915 6.716 1.00 94.31 189 LEU A CA 1
ATOM 1483 C C . LEU A 1 189 ? -17.822 -6.343 5.532 1.00 94.31 189 LEU A C 1
ATOM 1485 O O . LEU A 1 189 ? -17.325 -7.463 5.526 1.00 94.31 189 LEU A O 1
ATOM 1489 N N . ASP A 1 190 ? -17.558 -5.441 4.584 1.00 92.25 190 ASP A N 1
ATOM 1490 C CA . ASP A 1 190 ? -16.758 -5.731 3.384 1.00 92.25 190 ASP A CA 1
ATOM 1491 C C . ASP A 1 190 ? -15.278 -6.032 3.685 1.00 92.25 190 ASP A C 1
ATOM 1493 O O . ASP A 1 190 ? -14.543 -6.530 2.827 1.00 92.25 190 ASP A O 1
ATOM 1497 N N . ARG A 1 191 ? -14.803 -5.695 4.891 1.00 90.56 191 ARG A N 1
ATOM 1498 C CA . ARG A 1 191 ? -13.392 -5.834 5.288 1.00 90.56 191 ARG A CA 1
ATOM 1499 C C . ARG A 1 191 ? -13.135 -7.017 6.212 1.00 90.56 191 ARG A C 1
ATOM 1501 O O . ARG A 1 191 ? -11.982 -7.432 6.337 1.00 90.56 191 ARG A O 1
ATOM 1508 N N . VAL A 1 192 ? -14.168 -7.515 6.880 1.00 92.12 192 VAL A N 1
ATOM 1509 C CA . VAL A 1 192 ? -14.053 -8.569 7.886 1.00 92.12 192 VAL A CA 1
ATOM 1510 C C . VAL A 1 192 ? -14.054 -9.945 7.221 1.00 92.12 192 VAL A C 1
ATOM 1512 O O . VAL A 1 192 ? -14.798 -10.198 6.279 1.00 92.12 192 VAL A O 1
ATOM 1515 N N . LEU A 1 193 ? -13.195 -10.838 7.719 1.00 90.81 193 LEU A N 1
ATOM 1516 C CA . LEU A 1 193 ? -13.129 -12.231 7.267 1.00 90.81 193 LEU A CA 1
ATOM 1517 C C . LEU A 1 193 ? -14.017 -13.153 8.111 1.00 90.81 193 LEU A C 1
ATOM 1519 O O . LEU A 1 193 ? -14.612 -14.077 7.563 1.00 90.81 193 LEU A O 1
ATOM 1523 N N . ASP A 1 194 ? -14.106 -12.900 9.421 1.00 92.19 194 ASP A N 1
ATOM 1524 C CA . ASP A 1 194 ? -14.913 -13.680 10.362 1.00 92.19 194 ASP A CA 1
ATOM 1525 C C . ASP A 1 194 ? -16.078 -12.841 10.925 1.00 92.19 194 ASP A C 1
ATOM 1527 O O . ASP A 1 194 ? -15.851 -11.896 11.685 1.00 92.19 194 ASP A O 1
ATOM 1531 N N . PRO A 1 195 ? -17.340 -13.179 10.603 1.00 92.12 195 PRO A N 1
ATOM 1532 C CA . PRO A 1 195 ? -18.507 -12.475 11.124 1.00 92.12 195 PRO A CA 1
ATOM 1533 C C . PRO A 1 195 ? -18.628 -12.480 12.655 1.00 92.12 195 PRO A C 1
ATOM 1535 O O . PRO A 1 195 ? -19.254 -11.572 13.205 1.00 92.12 195 PRO A O 1
ATOM 1538 N N . MET A 1 196 ? -18.048 -13.462 13.359 1.00 93.69 196 MET A N 1
ATOM 1539 C CA . MET A 1 196 ? -18.073 -13.484 14.827 1.00 93.69 196 MET A CA 1
ATOM 1540 C C . MET A 1 196 ? -17.312 -12.301 15.431 1.00 93.69 196 MET A C 1
ATOM 1542 O O . MET A 1 196 ? -17.781 -11.712 16.405 1.00 93.69 196 MET A O 1
ATOM 1546 N N . GLU A 1 197 ? -16.193 -11.902 14.819 1.00 93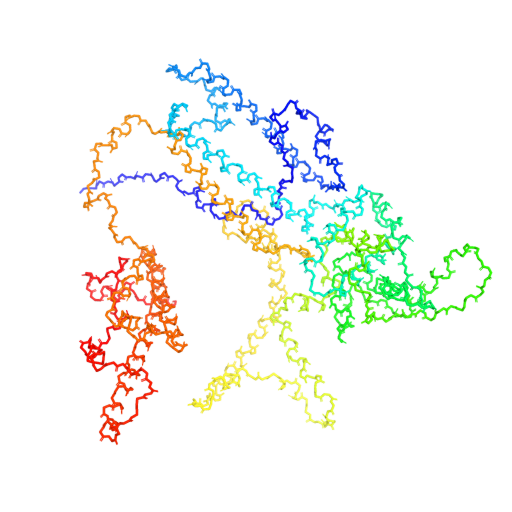.44 197 GLU A N 1
ATOM 1547 C CA . GLU A 1 197 ? -15.388 -10.769 15.288 1.00 93.44 197 GLU A CA 1
ATOM 1548 C C . GLU A 1 197 ? -16.189 -9.461 15.293 1.00 93.44 197 GLU A C 1
ATOM 1550 O O . GLU A 1 197 ? -15.927 -8.577 16.105 1.00 93.44 197 GLU A O 1
ATOM 1555 N N . VAL A 1 198 ? -17.189 -9.323 14.414 1.00 96.62 198 VAL A N 1
ATOM 1556 C CA . VAL A 1 198 ? -18.040 -8.126 14.351 1.00 96.62 198 VAL A CA 1
ATOM 1557 C C . VAL A 1 198 ? -18.902 -7.994 15.604 1.00 96.62 198 VAL A C 1
ATOM 1559 O O . VAL A 1 198 ? -19.020 -6.902 16.164 1.00 96.62 198 VAL A O 1
ATOM 1562 N N . TRP A 1 199 ? -19.479 -9.106 16.062 1.00 97.31 199 TRP A N 1
ATOM 1563 C CA . TRP A 1 199 ? -20.263 -9.150 17.293 1.00 97.31 199 TRP A CA 1
ATOM 1564 C C . TRP A 1 199 ? -19.387 -8.924 18.522 1.00 97.31 199 TRP A C 1
ATOM 1566 O O . TRP A 1 199 ? -19.738 -8.101 19.370 1.00 97.31 199 TRP A O 1
ATOM 1576 N N . ASP A 1 200 ? -18.221 -9.574 18.571 1.00 96.75 200 ASP A N 1
ATOM 1577 C CA . ASP A 1 200 ? -17.239 -9.369 19.640 1.00 96.75 200 ASP A CA 1
ATOM 1578 C C . ASP A 1 200 ? -16.851 -7.889 19.743 1.00 96.75 200 ASP A C 1
ATOM 1580 O O . ASP A 1 200 ? -16.834 -7.295 20.822 1.00 96.75 200 ASP A O 1
ATOM 1584 N N . LYS A 1 201 ? -16.596 -7.260 18.592 1.00 97.06 201 LYS A N 1
ATOM 1585 C CA . LYS A 1 201 ? -16.228 -5.850 18.490 1.00 97.06 201 LYS A CA 1
ATOM 1586 C C . LYS A 1 201 ? -17.349 -4.922 18.939 1.00 97.06 201 LYS A C 1
ATOM 1588 O O . LYS A 1 201 ? -17.081 -3.973 19.673 1.00 97.06 201 LYS A O 1
ATOM 1593 N N . ALA A 1 202 ? -18.594 -5.208 18.564 1.00 97.88 202 ALA A N 1
ATOM 1594 C CA . ALA A 1 202 ? -19.749 -4.417 18.980 1.00 97.88 202 ALA A CA 1
ATOM 1595 C C . ALA A 1 202 ? -19.952 -4.456 20.504 1.00 97.88 202 ALA A C 1
ATOM 1597 O O . ALA A 1 202 ? -20.102 -3.411 21.143 1.00 97.88 202 ALA A O 1
ATOM 1598 N N . LEU A 1 203 ? -19.898 -5.652 21.099 1.00 97.94 203 LEU A N 1
ATOM 1599 C CA . LEU A 1 203 ? -20.054 -5.841 22.543 1.00 97.94 203 LEU A CA 1
ATOM 1600 C C . LEU A 1 203 ? -18.878 -5.262 23.333 1.00 97.94 203 LEU A C 1
ATOM 1602 O O . LEU A 1 203 ? -19.084 -4.654 24.386 1.00 97.94 203 LEU A O 1
ATOM 1606 N N . LEU A 1 204 ? -17.656 -5.387 22.811 1.00 98.19 204 LEU A N 1
ATOM 1607 C CA . LEU A 1 204 ? -16.483 -4.770 23.414 1.00 98.19 204 LEU A CA 1
ATOM 1608 C C . LEU A 1 204 ? -16.570 -3.241 23.387 1.00 98.19 204 LEU A C 1
ATOM 1610 O O . LEU A 1 204 ? -16.292 -2.603 24.398 1.00 98.19 204 LEU A O 1
ATOM 1614 N N . TYR A 1 205 ? -16.988 -2.640 22.273 1.00 98.38 205 TYR A N 1
ATOM 1615 C CA . TYR A 1 205 ? -17.176 -1.189 22.194 1.00 98.38 205 TYR A CA 1
ATOM 1616 C C . TYR A 1 205 ? -18.281 -0.694 23.118 1.00 98.38 205 TYR A C 1
ATOM 1618 O O . TYR A 1 205 ? -18.077 0.316 23.791 1.00 98.38 205 TYR A O 1
ATOM 1626 N N . LYS A 1 206 ? -19.386 -1.437 23.251 1.00 97.75 206 LYS A N 1
ATOM 1627 C CA . LYS A 1 206 ? -20.391 -1.158 24.285 1.00 97.75 206 LYS A CA 1
ATOM 1628 C C . LYS A 1 206 ? -19.758 -1.147 25.681 1.00 97.75 206 LYS A C 1
ATOM 1630 O O . LYS A 1 206 ? -19.972 -0.201 26.434 1.00 97.75 206 LYS A O 1
ATOM 1635 N N . ALA A 1 207 ? -18.960 -2.164 26.015 1.00 97.56 207 ALA A N 1
ATOM 1636 C CA . ALA A 1 207 ? -18.325 -2.283 27.328 1.00 97.56 207 ALA A CA 1
ATOM 1637 C C . ALA A 1 207 ? -17.316 -1.155 27.609 1.00 97.56 207 ALA A C 1
ATOM 1639 O O . ALA A 1 207 ? -17.300 -0.612 28.712 1.00 97.56 207 ALA A O 1
ATOM 1640 N N . ILE A 1 208 ? -16.503 -0.774 26.616 1.00 97.88 208 ILE A N 1
ATOM 1641 C CA . ILE A 1 208 ? -15.547 0.337 26.735 1.00 97.88 208 ILE A CA 1
ATOM 1642 C C . ILE A 1 208 ? -16.295 1.655 26.961 1.00 97.88 208 ILE A C 1
ATOM 1644 O O . ILE A 1 208 ? -15.971 2.381 27.900 1.00 97.88 208 ILE A O 1
ATOM 1648 N N . LEU A 1 209 ? -17.318 1.950 26.149 1.00 97.38 209 LEU A N 1
ATOM 1649 C CA . LEU A 1 209 ? -18.097 3.184 26.278 1.00 97.38 209 LEU A CA 1
ATOM 1650 C C . LEU A 1 209 ? -18.781 3.282 27.645 1.00 97.38 209 LEU A C 1
ATOM 1652 O O . LEU A 1 209 ? -18.726 4.333 28.279 1.00 97.38 209 LEU A O 1
ATOM 1656 N N . GLU A 1 210 ? -19.377 2.191 28.130 1.00 95.38 210 GLU A N 1
ATOM 1657 C CA . GLU A 1 210 ? -20.053 2.178 29.429 1.00 95.38 210 GLU A CA 1
ATOM 1658 C C . GLU A 1 210 ? -19.070 2.365 30.600 1.00 95.38 210 GLU A C 1
ATOM 1660 O O . GLU A 1 210 ? -19.349 3.111 31.539 1.00 95.38 210 GLU A O 1
ATOM 1665 N N . GLU A 1 211 ? -17.901 1.720 30.552 1.00 95.50 211 GLU A N 1
ATOM 1666 C CA . GLU A 1 211 ? -16.893 1.801 31.617 1.00 95.50 211 GLU A CA 1
ATOM 1667 C C . GLU A 1 211 ? -16.136 3.140 31.619 1.00 95.50 211 GLU A C 1
ATOM 1669 O O . GLU A 1 211 ? -15.711 3.617 32.674 1.00 95.50 211 GLU A O 1
ATOM 1674 N N . ARG A 1 212 ? -15.964 3.761 30.447 1.00 95.56 212 ARG A N 1
ATOM 1675 C CA . ARG A 1 212 ? -15.206 5.009 30.254 1.00 95.56 212 ARG A CA 1
ATOM 1676 C C . ARG A 1 212 ? -16.089 6.239 30.033 1.00 95.56 212 ARG A C 1
ATOM 1678 O O . ARG A 1 212 ? -15.575 7.301 29.686 1.00 95.56 212 ARG A O 1
ATOM 1685 N N . LYS A 1 213 ? -17.398 6.148 30.305 1.00 94.31 213 LYS A N 1
ATOM 1686 C CA . LYS A 1 213 ? -18.387 7.230 30.108 1.00 94.31 213 LYS A CA 1
ATOM 1687 C C . LYS A 1 213 ? -17.908 8.596 30.621 1.00 94.31 213 LYS A C 1
ATOM 1689 O O . LYS A 1 213 ? -18.024 9.587 29.910 1.00 94.31 213 LYS A O 1
ATOM 1694 N N . ALA A 1 214 ? -17.313 8.642 31.815 1.00 93.19 214 ALA A N 1
ATOM 1695 C CA . ALA A 1 214 ? -16.876 9.885 32.458 1.00 93.19 214 ALA A CA 1
ATOM 1696 C C . ALA A 1 214 ? -15.671 10.578 31.789 1.00 93.19 214 ALA A C 1
ATOM 1698 O O . ALA A 1 214 ? -15.476 11.772 32.000 1.00 93.19 214 ALA A O 1
ATOM 1699 N N . SER A 1 215 ? -14.853 9.860 31.010 1.00 94.62 215 SER A N 1
ATOM 1700 C CA . SER A 1 215 ? -13.652 10.426 30.371 1.00 94.62 215 SER A CA 1
ATOM 1701 C C . SER A 1 215 ? -13.897 10.999 28.976 1.00 94.62 215 SER A C 1
ATOM 1703 O O . SER A 1 215 ? -13.020 11.668 28.432 1.00 94.62 215 SER A O 1
ATOM 1705 N N . TYR A 1 216 ? -15.056 10.732 28.372 1.00 95.81 216 TYR A N 1
ATOM 1706 C CA . TYR A 1 216 ? -15.342 11.185 27.014 1.00 95.81 216 TYR A CA 1
ATOM 1707 C C . TYR A 1 216 ? -15.770 12.659 26.964 1.00 95.81 216 TYR A C 1
ATOM 1709 O O . TYR A 1 216 ? -16.399 13.160 27.898 1.00 95.81 216 TYR A O 1
ATOM 1717 N N . PRO A 1 217 ? -15.457 13.372 25.865 1.00 95.25 217 PRO A N 1
ATOM 1718 C CA . PRO A 1 217 ? -15.868 14.760 25.696 1.00 95.25 217 PRO A CA 1
ATOM 1719 C C . PRO A 1 217 ? -17.392 14.883 25.587 1.00 95.25 217 PRO A C 1
ATOM 1721 O O . PRO A 1 217 ? -18.080 13.972 25.124 1.00 95.25 217 PRO A O 1
ATOM 1724 N N . SER A 1 218 ? -17.922 16.062 25.921 1.00 94.94 218 SER A N 1
ATOM 1725 C CA . SER A 1 218 ? -19.362 16.354 25.841 1.00 94.94 218 SER A CA 1
ATOM 1726 C C . SER A 1 218 ? -19.950 16.151 24.441 1.00 94.94 218 SER A C 1
ATOM 1728 O O . SER A 1 218 ? -21.125 15.826 24.311 1.00 94.94 218 SER A O 1
ATOM 1730 N N . SER A 1 219 ? -19.136 16.266 23.387 1.00 94.50 219 SER A N 1
ATOM 1731 C CA . SER A 1 219 ? -19.544 16.008 22.002 1.00 94.50 219 SER A CA 1
ATOM 1732 C C . SER A 1 219 ? -19.927 14.547 21.720 1.00 94.50 219 SER A C 1
ATOM 1734 O O . SER A 1 219 ? -20.479 14.269 20.653 1.00 94.50 219 SER A O 1
ATOM 1736 N N . PHE A 1 220 ? -19.631 13.618 22.637 1.00 96.75 220 PHE A N 1
ATOM 1737 C CA . PHE A 1 220 ? -20.002 12.202 22.551 1.00 96.75 220 PHE A CA 1
ATOM 1738 C C . PHE A 1 220 ? -21.285 11.876 23.323 1.00 96.75 220 PHE A C 1
ATOM 1740 O O . PHE A 1 220 ? -21.728 10.738 23.258 1.00 96.75 220 PHE A O 1
ATOM 1747 N N . SER A 1 221 ? -21.914 12.835 24.013 1.00 95.00 221 SER A N 1
ATOM 1748 C CA . SER A 1 221 ? -23.082 12.582 24.874 1.00 95.00 221 SER A CA 1
ATOM 1749 C C . SER A 1 221 ? -24.189 11.763 24.196 1.00 95.00 221 SER A C 1
ATOM 1751 O O . SER A 1 221 ? -24.704 10.826 24.797 1.00 95.00 221 SER A O 1
ATOM 1753 N N . TYR A 1 222 ? -24.476 12.055 22.925 1.00 95.50 222 TYR A N 1
ATOM 1754 C CA . TYR A 1 222 ? -25.543 11.416 22.150 1.00 95.50 222 TYR A CA 1
ATOM 1755 C C . TYR A 1 222 ? -25.379 9.898 21.963 1.00 95.50 222 TYR A C 1
ATOM 1757 O O . TYR A 1 222 ? -26.371 9.217 21.736 1.00 95.50 222 TYR A O 1
ATOM 1765 N N . ILE A 1 223 ? -24.156 9.348 22.023 1.00 97.06 223 ILE A N 1
ATOM 1766 C CA . ILE A 1 223 ? -23.963 7.899 21.842 1.00 97.06 223 ILE A CA 1
ATOM 1767 C C . ILE A 1 223 ? -24.363 7.114 23.093 1.00 97.06 223 ILE A C 1
ATOM 1769 O O . ILE A 1 223 ? -24.621 5.919 23.005 1.00 97.06 223 ILE A O 1
ATOM 1773 N N . PHE A 1 224 ? -24.403 7.750 24.267 1.00 96.56 224 PHE A N 1
ATOM 1774 C CA . PHE A 1 224 ? -24.722 7.037 25.504 1.00 96.56 224 PHE A CA 1
ATOM 1775 C C . PHE A 1 224 ? -26.199 6.659 25.590 1.00 96.56 224 PHE A C 1
ATOM 1777 O O . PHE A 1 224 ? -26.495 5.603 26.141 1.00 96.56 224 PHE A O 1
ATOM 1784 N N . ASP A 1 225 ? -27.084 7.424 24.948 1.00 95.38 225 ASP A N 1
ATOM 1785 C CA . ASP A 1 225 ? -28.490 7.047 24.772 1.00 95.38 225 ASP A CA 1
ATOM 1786 C C . ASP A 1 225 ? -28.599 5.733 23.966 1.00 95.38 225 ASP A C 1
ATOM 1788 O O . ASP A 1 225 ? -29.378 4.839 24.301 1.00 95.38 225 ASP A O 1
ATOM 1792 N N . ASP A 1 226 ? -27.750 5.560 22.942 1.00 95.81 226 ASP A N 1
ATOM 1793 C CA . ASP A 1 226 ? -27.656 4.316 22.165 1.00 95.81 226 ASP A CA 1
ATOM 1794 C C . ASP A 1 226 ? -27.039 3.165 22.987 1.00 95.81 226 ASP A C 1
ATOM 1796 O O . ASP A 1 226 ? -27.475 2.024 22.873 1.00 95.81 226 ASP A O 1
ATOM 1800 N N . VAL A 1 227 ? -26.034 3.439 23.831 1.00 96.06 227 VAL A N 1
ATOM 1801 C CA . VAL A 1 227 ? -25.391 2.428 24.702 1.00 96.06 227 VAL A CA 1
ATOM 1802 C C . VAL A 1 227 ? -26.366 1.883 25.749 1.00 96.06 227 VAL A C 1
ATOM 1804 O O . VAL A 1 227 ? -26.360 0.679 26.020 1.00 96.06 227 VAL A O 1
ATOM 1807 N N . GLU A 1 228 ? -27.185 2.757 26.333 1.00 94.69 228 GLU A N 1
ATOM 1808 C CA . GLU A 1 228 ? -28.184 2.414 27.351 1.00 94.69 228 GLU A CA 1
ATOM 1809 C C . GLU A 1 228 ? -29.407 1.708 26.745 1.00 94.69 228 GLU A C 1
ATOM 1811 O O . GLU A 1 228 ? -29.992 0.842 27.390 1.00 94.69 228 GLU A O 1
ATOM 1816 N N . SER A 1 229 ? -29.745 2.000 25.484 1.00 94.56 229 SER A N 1
ATOM 1817 C CA . SER A 1 229 ? -30.869 1.380 24.764 1.00 94.56 229 SER A CA 1
ATOM 1818 C C . SER A 1 229 ? -30.532 0.069 24.036 1.00 94.56 229 SER A C 1
ATOM 1820 O O . SER A 1 229 ? -31.398 -0.498 23.365 1.00 94.56 229 SER A O 1
ATOM 1822 N N . VAL A 1 230 ? -29.302 -0.455 24.156 1.00 95.75 230 VAL A N 1
ATOM 1823 C CA . VAL A 1 230 ? -28.931 -1.750 23.558 1.00 95.75 230 VAL A CA 1
ATOM 1824 C C . VAL A 1 230 ? -29.780 -2.884 24.138 1.00 95.75 230 VAL A C 1
ATOM 1826 O O . VAL A 1 230 ? -29.718 -3.179 25.330 1.00 95.75 230 VAL A O 1
ATOM 1829 N N . VAL A 1 231 ? -30.491 -3.595 23.261 1.00 93.44 231 VAL A N 1
ATOM 1830 C CA . VAL A 1 231 ? -31.280 -4.779 23.616 1.00 93.44 231 VAL A CA 1
ATOM 1831 C C . VAL A 1 231 ? -30.388 -6.024 23.635 1.00 93.44 231 VAL A C 1
ATOM 1833 O O . VAL A 1 231 ? -29.770 -6.371 22.628 1.00 93.44 231 VAL A O 1
ATOM 1836 N N . LEU A 1 232 ? -30.343 -6.719 24.774 1.00 92.06 232 LEU A N 1
ATOM 1837 C CA . LEU A 1 232 ? -29.644 -7.997 24.949 1.00 92.06 232 LEU A CA 1
ATOM 1838 C C . LEU A 1 232 ? -30.658 -9.113 25.229 1.00 92.06 232 LEU A C 1
ATOM 1840 O O . LEU A 1 232 ? -31.669 -8.901 25.898 1.00 92.06 232 LEU A O 1
ATOM 1844 N N . ALA A 1 233 ? -30.407 -10.310 24.702 1.00 89.38 233 ALA A N 1
ATOM 1845 C CA . ALA A 1 233 ? -31.282 -11.456 24.917 1.00 89.38 233 ALA A CA 1
ATOM 1846 C C . ALA A 1 233 ? -31.076 -12.042 26.334 1.00 89.38 233 ALA A C 1
ATOM 1848 O O . ALA A 1 233 ? -29.937 -12.353 26.703 1.00 89.38 233 ALA A O 1
ATOM 1849 N N . PRO A 1 234 ? -32.147 -12.254 27.124 1.00 82.88 234 PRO A N 1
ATOM 1850 C CA . PRO A 1 234 ? -32.026 -12.831 28.460 1.00 82.88 234 PRO A CA 1
ATOM 1851 C C . PRO A 1 234 ? -31.719 -14.336 28.397 1.00 82.88 234 PRO A C 1
ATOM 1853 O O . PRO A 1 234 ? -32.167 -15.043 27.489 1.00 82.88 234 PRO A O 1
ATOM 1856 N N . GLU A 1 235 ? -31.002 -14.864 29.397 1.00 70.38 235 GLU A N 1
ATOM 1857 C CA . GLU A 1 235 ? -30.640 -16.293 29.457 1.00 70.38 235 GLU A CA 1
ATOM 1858 C C . GLU A 1 235 ? -31.869 -17.223 29.511 1.00 70.38 235 GLU A C 1
ATOM 1860 O O . GLU A 1 235 ? -31.815 -18.343 29.000 1.00 70.38 235 GLU A O 1
ATOM 1865 N N . SER A 1 236 ? -32.992 -16.758 30.068 1.00 66.38 236 SER A N 1
ATOM 1866 C CA . SER A 1 236 ? -34.160 -17.578 30.421 1.00 66.38 236 SER A CA 1
ATOM 1867 C C . SER A 1 236 ? -35.320 -17.603 29.411 1.00 66.38 236 SER A C 1
ATOM 1869 O O . SER A 1 236 ? -36.186 -18.460 29.555 1.00 66.38 236 SER A O 1
ATOM 1871 N N . GLN A 1 237 ? -35.372 -16.730 28.391 1.00 57.38 237 GLN A N 1
ATOM 1872 C CA . GLN A 1 237 ? -36.428 -16.788 27.355 1.00 57.38 237 GLN A CA 1
ATOM 1873 C C . GLN A 1 237 ? -36.029 -17.655 26.147 1.00 57.38 237 GLN A C 1
ATOM 1875 O O . GLN A 1 237 ? -34.859 -17.703 25.752 1.00 57.38 237 GLN A O 1
ATOM 1880 N N . GLU A 1 238 ? -37.024 -18.330 25.560 1.00 54.03 238 GLU A N 1
ATOM 1881 C CA . GLU A 1 238 ? -36.893 -19.200 24.384 1.00 54.03 238 GLU A CA 1
ATOM 1882 C C . GLU A 1 238 ? -36.814 -18.417 23.052 1.00 54.03 238 GLU A C 1
ATOM 1884 O O . GLU A 1 238 ? -37.628 -17.547 22.728 1.00 54.03 238 GLU A O 1
ATOM 1889 N N . ASP A 1 239 ? -35.785 -18.788 22.287 1.00 64.12 239 ASP A N 1
ATOM 1890 C CA . ASP A 1 239 ? -35.549 -18.756 20.837 1.00 64.12 239 ASP A CA 1
ATOM 1891 C C . ASP A 1 239 ? -35.663 -17.457 20.020 1.00 64.12 239 ASP A C 1
ATOM 1893 O O . ASP A 1 239 ? -34.765 -17.183 19.219 1.00 64.12 239 ASP A O 1
ATOM 1897 N N . LYS A 1 240 ? -36.691 -16.611 20.175 1.00 74.50 240 LYS A N 1
ATOM 1898 C CA . LYS A 1 240 ? -36.901 -15.508 19.204 1.00 74.50 240 LYS A CA 1
ATOM 1899 C C . LYS A 1 240 ? -35.857 -14.393 19.304 1.00 74.50 240 LYS A C 1
ATOM 1901 O O . LYS A 1 240 ? -35.268 -14.034 18.286 1.00 74.50 240 LYS A O 1
ATOM 1906 N N . LEU A 1 241 ? -35.594 -13.873 20.504 1.00 82.88 241 LEU A N 1
ATOM 1907 C CA . LEU A 1 241 ? -34.580 -12.828 20.721 1.00 82.88 241 LEU A CA 1
ATOM 1908 C C . LEU A 1 241 ? -33.154 -13.379 20.609 1.00 82.88 241 LEU A C 1
ATOM 1910 O O . LEU A 1 241 ? -32.307 -12.730 20.010 1.00 82.88 241 LEU A O 1
ATOM 1914 N N . LYS A 1 242 ? -32.903 -14.606 21.083 1.00 83.00 242 LYS A N 1
ATOM 1915 C CA . LYS A 1 242 ? -31.590 -15.272 20.974 1.00 83.00 242 LYS A CA 1
ATOM 1916 C C . LYS A 1 242 ? -31.162 -15.538 19.529 1.00 83.00 242 LYS A C 1
ATOM 1918 O O . LYS A 1 242 ? -29.974 -15.576 19.244 1.00 83.00 242 LYS A O 1
ATOM 1923 N N . SER A 1 243 ? -32.118 -15.689 18.607 1.00 87.00 243 SER A N 1
ATOM 1924 C CA . SER A 1 243 ? -31.827 -15.811 17.171 1.00 87.00 243 SER A CA 1
ATOM 1925 C C . SER A 1 243 ? -31.458 -14.484 16.492 1.00 87.00 243 SER A C 1
ATOM 1927 O O . SER A 1 243 ? -31.008 -14.499 15.347 1.00 87.00 243 SER A O 1
ATOM 1929 N N . ARG A 1 244 ? -31.662 -13.341 17.166 1.00 88.94 244 ARG A N 1
ATOM 1930 C CA . ARG A 1 244 ? -31.497 -11.992 16.597 1.00 88.94 244 ARG A CA 1
ATOM 1931 C C . ARG A 1 244 ? -30.460 -11.143 17.327 1.00 88.94 244 ARG A C 1
ATOM 1933 O O . ARG A 1 244 ? -29.764 -10.379 16.669 1.00 88.94 244 ARG A O 1
ATOM 1940 N N . CYS A 1 245 ? -30.349 -11.269 18.644 1.00 93.00 245 CYS A N 1
ATOM 1941 C CA . CYS A 1 245 ? -29.527 -10.423 19.507 1.00 93.00 245 CYS A CA 1
ATOM 1942 C C . CYS A 1 245 ? -28.549 -11.271 20.342 1.00 93.00 245 CYS A C 1
ATOM 1944 O O . CYS A 1 245 ? -28.873 -12.412 20.685 1.00 93.00 245 CYS A O 1
ATOM 1946 N N . PRO A 1 246 ? -27.369 -10.727 20.694 1.00 93.88 246 PRO A N 1
ATOM 1947 C CA . PRO A 1 246 ? -26.434 -11.377 21.608 1.00 93.88 246 PRO A CA 1
ATOM 1948 C C . PRO A 1 246 ? -26.997 -11.408 23.034 1.00 93.88 246 PRO A C 1
ATOM 1950 O O . PRO A 1 246 ? -27.911 -10.650 23.371 1.00 93.88 246 PRO A O 1
ATOM 1953 N N . THR A 1 247 ? -26.459 -12.282 23.883 1.00 92.00 247 THR A N 1
ATOM 1954 C CA . THR A 1 247 ? -26.959 -12.458 25.253 1.00 92.00 247 THR A CA 1
ATOM 1955 C C . THR A 1 247 ? -26.310 -11.498 26.251 1.00 92.00 247 THR A C 1
ATOM 1957 O O . THR A 1 247 ? -25.218 -10.971 26.029 1.00 92.00 247 THR A O 1
ATOM 1960 N N . GLU A 1 248 ? -26.962 -11.290 27.399 1.00 89.69 248 GLU A N 1
ATOM 1961 C CA . GLU A 1 248 ? -26.376 -10.528 28.516 1.00 89.69 248 GLU A CA 1
ATOM 1962 C C . GLU A 1 248 ? -25.071 -11.153 29.036 1.00 89.69 248 GLU A C 1
ATOM 1964 O O . GLU A 1 248 ? -24.124 -10.441 29.374 1.00 89.69 248 GLU A O 1
ATOM 1969 N N . ALA A 1 249 ? -24.983 -12.486 29.042 1.00 89.12 249 ALA A N 1
ATOM 1970 C CA . ALA A 1 249 ? -23.767 -13.208 29.404 1.00 89.12 249 ALA A CA 1
ATOM 1971 C C . ALA A 1 249 ? -22.596 -12.881 28.463 1.00 89.12 249 ALA A C 1
ATOM 1973 O O . ALA A 1 249 ? -21.479 -12.646 28.932 1.00 89.12 249 ALA A O 1
ATOM 1974 N N . ASP A 1 250 ? -22.860 -12.795 27.154 1.00 92.88 250 ASP A N 1
ATOM 1975 C CA . ASP A 1 250 ? -21.845 -12.426 26.163 1.00 92.88 250 ASP A CA 1
ATOM 1976 C C . ASP A 1 250 ? -21.307 -11.017 26.437 1.00 92.88 250 ASP A C 1
ATOM 1978 O O . ASP A 1 250 ? -20.098 -10.791 26.414 1.00 92.88 250 ASP A O 1
ATOM 1982 N N . TYR A 1 251 ? -22.191 -10.070 26.766 1.00 94.81 251 TYR A N 1
ATOM 1983 C CA . TYR A 1 251 ? -21.795 -8.713 27.141 1.00 94.81 251 TYR A CA 1
ATOM 1984 C C . TYR A 1 251 ? -20.914 -8.688 28.402 1.00 94.81 251 TYR A C 1
ATOM 1986 O O . TYR A 1 251 ? -19.865 -8.033 28.422 1.00 94.81 251 TYR A O 1
ATOM 1994 N N . HIS A 1 252 ? -21.295 -9.425 29.450 1.00 93.31 252 HIS A N 1
ATOM 1995 C CA . HIS A 1 252 ? -20.534 -9.469 30.700 1.00 93.31 252 HIS A CA 1
ATOM 1996 C C . HIS A 1 252 ? -19.127 -10.054 30.536 1.00 93.31 252 HIS A C 1
ATOM 1998 O O . HIS A 1 252 ? -18.216 -9.637 31.257 1.00 93.31 252 HIS A O 1
ATOM 2004 N N . TYR A 1 253 ? -18.914 -10.952 29.569 1.00 95.19 253 TYR A N 1
ATOM 2005 C CA . TYR A 1 253 ? -17.574 -11.412 29.210 1.00 95.19 253 TYR A CA 1
ATOM 2006 C C . TYR A 1 253 ? -16.681 -10.268 28.701 1.00 95.19 253 TYR A C 1
ATOM 2008 O O . TYR A 1 253 ? -15.555 -10.111 29.179 1.00 95.19 253 TYR A O 1
ATOM 2016 N N . PHE A 1 254 ? -17.170 -9.411 27.800 1.00 96.81 254 PHE A N 1
ATOM 2017 C CA . PHE A 1 254 ? -16.370 -8.276 27.319 1.00 96.81 254 PHE A CA 1
ATOM 2018 C C . PHE A 1 254 ? -16.180 -7.201 28.385 1.00 96.81 254 PHE A C 1
ATOM 2020 O O . PHE A 1 254 ? -15.085 -6.654 28.499 1.00 96.81 254 PHE A O 1
ATOM 2027 N N . LEU A 1 255 ? -17.181 -6.956 29.234 1.00 95.81 255 LEU A N 1
ATOM 2028 C CA . LEU A 1 255 ? -17.015 -6.076 30.394 1.00 95.81 255 LEU A CA 1
ATOM 2029 C C . LEU A 1 255 ? -15.935 -6.597 31.357 1.00 95.81 255 LEU A C 1
ATOM 2031 O O . LEU A 1 255 ? -15.139 -5.816 31.887 1.00 95.81 255 LEU A O 1
ATOM 2035 N N . PHE A 1 256 ? -15.863 -7.918 31.546 1.00 96.00 256 PHE A N 1
ATOM 2036 C CA . PHE A 1 256 ? -14.787 -8.564 32.293 1.00 96.00 256 PHE A CA 1
ATOM 2037 C C . PHE A 1 256 ? -13.419 -8.319 31.651 1.00 96.00 256 PHE A C 1
ATOM 2039 O O . PHE A 1 256 ? -12.492 -7.924 32.359 1.00 96.00 256 PHE A O 1
ATOM 2046 N N . LEU A 1 257 ? -13.285 -8.467 30.330 1.00 96.38 257 LEU A N 1
ATOM 2047 C CA . LEU A 1 257 ? -12.027 -8.186 29.629 1.00 96.38 257 LEU A CA 1
ATOM 2048 C C . LEU A 1 257 ? -11.601 -6.718 29.754 1.00 96.38 257 LEU A C 1
ATOM 2050 O O . LEU A 1 257 ? -10.437 -6.453 30.057 1.00 96.38 257 LEU A O 1
ATOM 2054 N N . VAL A 1 258 ? -12.536 -5.776 29.590 1.00 97.19 258 VAL A N 1
ATOM 2055 C CA . VAL A 1 258 ? -12.275 -4.333 29.728 1.00 97.19 258 VAL A CA 1
ATOM 2056 C C . VAL A 1 258 ? -11.732 -4.009 31.115 1.00 97.19 258 VAL A C 1
ATOM 2058 O O . VAL A 1 258 ? -10.694 -3.359 31.232 1.00 97.19 258 VAL A O 1
ATOM 2061 N N . LYS A 1 259 ? -12.374 -4.512 32.175 1.00 95.88 259 LYS A N 1
ATOM 2062 C CA . LYS A 1 259 ? -11.928 -4.276 33.556 1.00 95.88 259 LYS A CA 1
ATOM 2063 C C . LYS A 1 259 ? -10.629 -5.003 33.902 1.00 95.88 259 LYS A C 1
ATOM 2065 O O . LYS A 1 259 ? -9.817 -4.451 34.641 1.00 95.88 259 LYS A O 1
ATOM 2070 N N . LYS A 1 260 ? -10.426 -6.224 33.395 1.00 95.44 260 LYS A N 1
ATOM 2071 C CA . LYS A 1 260 ? -9.238 -7.043 33.684 1.00 95.44 260 LYS A CA 1
ATOM 2072 C C . LYS A 1 260 ? -7.974 -6.482 33.042 1.00 95.44 260 LYS A C 1
ATOM 2074 O O . LYS A 1 260 ? -6.944 -6.408 33.709 1.00 95.44 260 LYS A O 1
ATOM 2079 N N . TYR A 1 261 ? -8.068 -6.104 31.769 1.00 96.50 261 TYR A N 1
ATOM 2080 C CA . TYR A 1 261 ? -6.941 -5.640 30.956 1.00 96.50 261 TYR A CA 1
ATOM 2081 C C . TYR A 1 261 ? -6.889 -4.116 30.799 1.00 96.50 261 TYR A C 1
ATOM 2083 O O . TYR A 1 261 ? -6.066 -3.608 30.041 1.00 96.50 261 TYR A O 1
ATOM 2091 N N . TYR A 1 262 ? -7.737 -3.386 31.531 1.00 95.62 262 TYR A N 1
ATOM 2092 C CA . TYR A 1 262 ? -7.811 -1.924 31.525 1.00 95.62 262 TYR A CA 1
ATOM 2093 C C . TYR A 1 262 ? -8.044 -1.334 30.129 1.00 95.62 262 TYR A C 1
ATOM 2095 O O . TYR A 1 262 ? -7.408 -0.351 29.788 1.00 95.62 262 TYR A O 1
ATOM 2103 N N . ILE A 1 263 ? -8.887 -1.943 29.298 1.00 96.62 263 ILE A N 1
ATOM 2104 C CA . ILE A 1 263 ? -9.025 -1.546 27.887 1.00 96.62 263 ILE A CA 1
ATOM 2105 C C . ILE A 1 263 ? -9.649 -0.145 27.790 1.00 96.62 263 ILE A C 1
ATOM 2107 O O . ILE A 1 263 ? -10.785 0.054 28.218 1.00 96.62 263 ILE A O 1
ATOM 2111 N N . ASP A 1 264 ? -8.921 0.804 27.204 1.00 94.44 264 ASP A N 1
ATOM 2112 C CA . ASP A 1 264 ? -9.312 2.222 27.164 1.00 94.44 264 ASP A CA 1
ATOM 2113 C C . ASP A 1 264 ? -9.783 2.675 25.778 1.00 94.44 264 ASP A C 1
ATOM 2115 O O . ASP A 1 264 ? -10.560 3.622 25.643 1.00 94.44 264 ASP A O 1
ATOM 2119 N N . ASN A 1 265 ? -9.325 1.996 24.728 1.00 94.00 265 ASN A N 1
ATOM 2120 C CA . ASN A 1 265 ? -9.569 2.387 23.348 1.00 94.00 265 ASN A CA 1
ATOM 2121 C C . ASN A 1 265 ? -9.791 1.170 22.436 1.00 94.00 265 ASN A C 1
ATOM 2123 O O . ASN A 1 265 ? -9.575 0.012 22.801 1.00 94.00 265 ASN A O 1
ATOM 2127 N N . GLY A 1 266 ? -10.237 1.435 21.211 1.00 94.50 266 GLY A N 1
ATOM 2128 C CA . GLY A 1 266 ? -10.557 0.400 20.239 1.00 94.50 266 GLY A CA 1
ATOM 2129 C C . GLY A 1 266 ? -9.344 -0.303 19.627 1.00 94.50 266 GLY A C 1
ATOM 2130 O O . GLY A 1 266 ? -9.518 -1.353 19.011 1.00 94.50 266 GLY A O 1
ATOM 2131 N N . ILE A 1 267 ? -8.129 0.226 19.804 1.00 95.56 267 ILE A N 1
ATOM 2132 C CA . ILE A 1 267 ? -6.886 -0.384 19.306 1.00 95.56 267 ILE A CA 1
ATOM 2133 C C . ILE A 1 267 ? -6.402 -1.452 20.275 1.00 95.56 267 ILE A C 1
ATOM 2135 O O . ILE A 1 267 ? -6.104 -2.569 19.863 1.00 95.56 267 ILE A O 1
ATOM 2139 N N . GLU A 1 268 ? -6.385 -1.143 21.568 1.00 95.94 268 GLU A N 1
ATOM 2140 C CA . GLU A 1 268 ? -6.207 -2.144 22.615 1.00 95.94 268 GLU A CA 1
ATOM 2141 C C . GLU A 1 268 ? -7.288 -3.218 22.511 1.00 95.94 268 GLU A C 1
ATOM 2143 O O . GLU A 1 268 ? -6.984 -4.408 22.567 1.00 95.94 268 GLU A O 1
ATOM 2148 N N . GLY A 1 269 ? -8.535 -2.807 22.258 1.00 95.94 269 GLY A N 1
ATOM 2149 C CA . GLY A 1 269 ? -9.622 -3.736 21.987 1.00 95.94 269 GLY A CA 1
ATOM 2150 C C . GLY A 1 269 ? -9.331 -4.659 20.801 1.00 95.94 269 GLY A C 1
ATOM 2151 O O . GLY A 1 269 ? -9.510 -5.866 20.918 1.00 95.94 269 GLY A O 1
ATOM 2152 N N . HIS A 1 270 ? -8.795 -4.134 19.694 1.00 96.06 270 HIS A N 1
ATOM 2153 C CA . HIS A 1 270 ? -8.368 -4.952 18.554 1.00 96.06 270 HIS A CA 1
ATOM 2154 C C . HIS A 1 270 ? -7.308 -5.996 18.942 1.00 96.06 270 HIS A C 1
ATOM 2156 O O . HIS A 1 270 ? -7.398 -7.146 18.512 1.00 96.06 270 HIS A O 1
ATOM 2162 N N . VAL A 1 271 ? -6.334 -5.620 19.781 1.00 96.50 271 VAL A N 1
ATOM 2163 C CA . VAL A 1 271 ? -5.320 -6.552 20.298 1.00 96.50 271 VAL A CA 1
ATOM 2164 C C . VAL A 1 271 ? -5.954 -7.656 21.140 1.00 96.50 271 VAL A C 1
ATOM 2166 O O . VAL A 1 271 ? -5.661 -8.833 20.932 1.00 96.50 271 VAL A O 1
ATOM 2169 N N . VAL A 1 272 ? -6.852 -7.293 22.058 1.00 96.69 272 VAL A N 1
ATOM 2170 C CA . VAL A 1 272 ? -7.520 -8.259 22.937 1.00 96.69 272 VAL A CA 1
ATOM 2171 C C . VAL A 1 272 ? -8.393 -9.225 22.146 1.00 96.69 272 VAL A C 1
ATOM 2173 O O . VAL A 1 272 ? -8.242 -10.432 22.319 1.00 96.69 272 VAL A O 1
ATOM 2176 N N . LEU A 1 273 ? -9.249 -8.734 21.246 1.00 96.19 273 LEU A N 1
ATOM 2177 C CA . LEU A 1 273 ? -10.152 -9.583 20.458 1.00 96.19 273 LEU A CA 1
ATOM 2178 C C . LEU A 1 273 ? -9.397 -10.621 19.629 1.00 96.19 273 LEU A C 1
ATOM 2180 O O . LEU A 1 273 ? -9.807 -11.777 19.549 1.00 96.19 273 LEU A O 1
ATOM 2184 N N . ARG A 1 274 ? -8.244 -10.242 19.076 1.00 95.69 274 ARG A N 1
ATOM 2185 C CA . ARG A 1 274 ? -7.443 -11.156 18.264 1.00 95.69 274 ARG A CA 1
ATOM 2186 C C . ARG A 1 274 ? -6.746 -12.247 19.079 1.00 95.69 274 ARG A C 1
ATOM 2188 O O . ARG A 1 274 ? -6.460 -13.306 18.538 1.00 95.69 274 ARG A O 1
ATOM 2195 N N . CYS A 1 275 ? -6.487 -12.014 20.364 1.00 95.81 275 CYS A N 1
ATOM 2196 C CA . CYS A 1 275 ? -5.748 -12.947 21.220 1.00 95.81 275 CYS A CA 1
ATOM 2197 C C . CYS A 1 275 ? -6.636 -13.712 22.218 1.00 95.81 275 CYS A C 1
ATOM 2199 O O . CYS A 1 275 ? -6.231 -14.760 22.708 1.00 95.81 275 CYS A O 1
ATOM 2201 N N . HIS A 1 276 ? -7.829 -13.217 22.562 1.00 94.81 276 HIS A N 1
ATOM 2202 C CA . HIS A 1 276 ? -8.608 -13.724 23.706 1.00 94.81 276 HIS A CA 1
ATOM 2203 C C . HIS A 1 276 ? -9.123 -15.169 23.563 1.00 94.81 276 HIS A C 1
ATOM 2205 O O . HIS A 1 276 ? -9.426 -15.813 24.567 1.00 94.81 276 HIS A O 1
ATOM 2211 N N . ARG A 1 277 ? -9.210 -15.677 22.328 1.00 92.88 277 ARG A N 1
ATOM 2212 C CA . ARG A 1 277 ? -9.691 -17.025 21.984 1.00 92.88 277 ARG A CA 1
ATOM 2213 C C . ARG A 1 277 ? -8.552 -18.011 21.746 1.00 92.88 277 ARG A C 1
ATOM 2215 O O . ARG A 1 277 ? -8.799 -19.208 21.647 1.00 92.88 277 ARG A O 1
ATOM 2222 N N . GLU A 1 278 ? -7.319 -17.520 21.676 1.00 93.06 278 GLU A N 1
ATOM 2223 C CA . GLU A 1 278 ? -6.145 -18.361 21.483 1.00 93.06 278 GLU A CA 1
ATOM 2224 C C . GLU A 1 278 ? -5.844 -19.184 22.748 1.00 93.06 278 GLU A C 1
ATOM 2226 O O . GLU A 1 278 ? -6.073 -18.720 23.875 1.00 93.06 278 GLU A O 1
ATOM 2231 N N . PRO A 1 279 ? -5.290 -20.402 22.605 1.00 90.50 279 PRO A N 1
ATOM 2232 C CA . PRO A 1 279 ? -5.010 -21.278 23.741 1.00 90.50 279 PRO A CA 1
ATOM 2233 C C . PRO A 1 279 ? -3.978 -20.682 24.711 1.00 90.50 279 PRO A C 1
ATOM 2235 O O . PRO A 1 279 ? -4.009 -20.974 25.903 1.00 90.50 279 PRO A O 1
ATOM 2238 N N . ASN A 1 280 ? -3.088 -19.819 24.221 1.00 91.06 280 ASN A N 1
ATOM 2239 C CA . ASN A 1 280 ? -2.079 -19.085 24.987 1.00 91.06 280 ASN A CA 1
ATOM 2240 C C . ASN A 1 280 ? -2.500 -17.632 25.295 1.00 91.06 280 ASN A C 1
ATOM 2242 O O . ASN A 1 280 ? -1.646 -16.773 25.521 1.00 91.06 280 ASN A O 1
ATOM 2246 N N . SER A 1 281 ? -3.806 -17.341 25.317 1.00 91.44 281 SER A N 1
ATOM 2247 C CA . SER A 1 281 ? -4.354 -15.996 25.554 1.00 91.44 281 SER A CA 1
ATOM 2248 C C . SER A 1 281 ? -3.818 -15.319 26.819 1.00 91.44 281 SER A C 1
ATOM 2250 O O . SER A 1 281 ? -3.558 -14.119 26.797 1.00 91.44 281 SER A O 1
ATOM 2252 N N . GLN A 1 282 ? -3.603 -16.066 27.907 1.00 89.69 282 GLN A N 1
ATOM 2253 C CA . GLN A 1 282 ? -3.069 -15.517 29.160 1.00 89.69 282 GLN A CA 1
ATOM 2254 C C . GLN A 1 282 ? -1.644 -14.969 29.008 1.00 89.69 282 GLN A C 1
ATOM 2256 O O . GLN A 1 282 ? -1.351 -13.905 29.550 1.00 89.69 282 GLN A O 1
ATOM 2261 N N . ASP A 1 283 ? -0.792 -15.652 28.241 1.00 90.75 283 ASP A N 1
ATOM 2262 C CA . ASP A 1 283 ? 0.590 -15.230 27.998 1.00 90.75 283 ASP A CA 1
ATOM 2263 C C . ASP A 1 283 ? 0.646 -14.066 27.004 1.00 90.75 283 ASP A C 1
ATOM 2265 O O . ASP A 1 283 ? 1.391 -13.104 27.204 1.00 90.75 283 ASP A O 1
ATOM 2269 N N . LEU A 1 284 ? -0.167 -14.133 25.943 1.00 93.25 284 LEU A N 1
ATOM 2270 C CA . LEU A 1 284 ? -0.249 -13.089 24.918 1.00 93.25 284 LEU A CA 1
ATOM 2271 C C . LEU A 1 284 ? -0.781 -11.771 25.487 1.00 93.25 284 LEU A C 1
ATOM 2273 O O . LEU A 1 284 ? -0.259 -10.703 25.168 1.00 93.25 284 LEU A O 1
ATOM 2277 N N . LEU A 1 285 ? -1.812 -11.850 26.330 1.00 95.12 285 LEU A N 1
ATOM 2278 C CA . LEU A 1 285 ? -2.483 -10.696 26.926 1.00 95.12 285 LEU A CA 1
ATOM 2279 C C . LEU A 1 285 ? -1.923 -10.309 28.292 1.00 95.12 285 LEU A C 1
ATOM 2281 O O . LEU A 1 285 ? -2.513 -9.471 28.974 1.00 95.12 285 LEU A O 1
ATOM 2285 N N . PHE A 1 286 ? -0.788 -10.876 28.701 1.00 93.75 286 PHE A N 1
ATOM 2286 C CA . PHE A 1 286 ? -0.104 -10.396 29.889 1.00 93.75 286 PHE A CA 1
ATOM 2287 C C . PHE A 1 286 ? 0.300 -8.931 29.687 1.00 93.75 286 PHE A C 1
ATOM 2289 O O . PHE A 1 286 ? 1.109 -8.606 28.813 1.00 93.75 286 PHE A O 1
ATOM 2296 N N . SER A 1 287 ? -0.313 -8.049 30.476 1.00 92.56 287 SER A N 1
ATOM 2297 C CA . SER A 1 287 ? -0.233 -6.611 30.271 1.00 92.56 287 SER A CA 1
ATOM 2298 C C . SER A 1 287 ? 0.754 -5.917 31.212 1.00 92.56 287 SER A C 1
ATOM 2300 O O . SER A 1 287 ? 1.086 -6.413 32.287 1.00 92.56 287 SER A O 1
ATOM 2302 N N . SER A 1 288 ? 1.192 -4.725 30.819 1.00 92.69 288 SER A N 1
ATOM 2303 C CA . SER A 1 288 ? 1.865 -3.738 31.660 1.00 92.69 288 SER A CA 1
ATOM 2304 C C . SER A 1 288 ? 0.987 -2.480 31.703 1.00 92.69 288 SER A C 1
ATOM 2306 O O . SER A 1 288 ? 0.931 -1.773 30.696 1.00 92.69 288 SER A O 1
ATOM 2308 N N . PRO A 1 289 ? 0.280 -2.176 32.811 1.00 92.75 289 PRO A N 1
ATOM 2309 C CA . PRO A 1 289 ? 0.324 -2.814 34.135 1.00 92.75 289 PRO A CA 1
ATOM 2310 C C . PRO A 1 289 ? -0.269 -4.237 34.164 1.00 92.75 289 PRO A C 1
ATOM 2312 O O . PRO A 1 289 ? -1.087 -4.564 33.299 1.00 92.75 289 PRO A O 1
ATOM 2315 N N . PRO A 1 290 ? 0.116 -5.080 35.149 1.00 93.12 290 PRO A N 1
ATOM 2316 C CA . PRO A 1 290 ? -0.365 -6.457 35.243 1.00 93.12 290 PRO A CA 1
ATOM 2317 C C . PRO A 1 290 ? -1.896 -6.509 35.360 1.00 93.12 290 PRO A C 1
ATOM 2319 O O . PRO A 1 290 ? -2.488 -5.640 36.013 1.00 93.12 290 PRO A O 1
ATOM 2322 N N . PRO A 1 291 ? -2.547 -7.510 34.738 1.00 94.50 291 PRO A N 1
ATOM 2323 C CA . PRO A 1 291 ? -4.000 -7.607 34.731 1.00 94.50 291 PRO A CA 1
ATOM 2324 C C . PRO A 1 291 ? -4.539 -7.836 36.144 1.00 94.50 291 PRO A C 1
ATOM 2326 O O . PRO A 1 291 ? -3.886 -8.464 36.982 1.00 94.50 291 PRO A O 1
ATOM 2329 N N . LYS A 1 292 ? -5.757 -7.353 36.402 1.00 94.06 292 LYS A N 1
ATOM 2330 C CA . LYS A 1 292 ? -6.441 -7.606 37.678 1.00 94.06 292 LYS A CA 1
ATOM 2331 C C . LYS A 1 292 ? -6.698 -9.095 37.891 1.00 94.06 292 LYS A C 1
ATOM 2333 O O . LYS A 1 292 ? -6.821 -9.865 36.935 1.00 94.06 292 LYS A O 1
ATOM 2338 N N . THR A 1 293 ? -6.834 -9.484 39.156 1.00 92.81 293 THR A N 1
ATOM 2339 C CA . THR A 1 293 ? -7.239 -10.851 39.500 1.00 92.81 293 THR A CA 1
ATOM 2340 C C . THR A 1 293 ? -8.683 -11.110 39.069 1.00 92.81 293 THR A C 1
ATOM 2342 O O . THR A 1 293 ? -9.534 -10.219 39.134 1.00 92.81 293 THR A O 1
ATOM 2345 N N . ASP A 1 294 ? -8.970 -12.337 38.631 1.00 90.69 294 ASP A N 1
ATOM 2346 C CA . ASP A 1 294 ? -10.301 -12.705 38.137 1.00 90.69 294 ASP A CA 1
ATOM 2347 C C . ASP A 1 294 ? -11.390 -12.472 39.197 1.00 90.69 294 ASP A C 1
ATOM 2349 O O . ASP A 1 294 ? -12.480 -12.009 38.862 1.00 90.69 294 ASP A O 1
ATOM 2353 N N . ASP A 1 295 ? -11.091 -12.739 40.471 1.00 90.69 295 ASP A N 1
ATOM 2354 C CA . ASP A 1 295 ? -12.049 -12.594 41.570 1.00 90.69 295 ASP A CA 1
ATOM 2355 C C . ASP A 1 295 ? -12.393 -11.128 41.858 1.00 90.69 295 ASP A C 1
ATOM 2357 O O . ASP A 1 295 ? -13.571 -10.802 42.015 1.00 90.69 295 ASP A O 1
ATOM 2361 N N . GLU A 1 296 ? -11.402 -10.227 41.850 1.00 92.94 296 GLU A N 1
ATOM 2362 C CA . GLU A 1 296 ? -11.625 -8.784 42.024 1.00 92.94 296 GLU A CA 1
ATOM 2363 C C . GLU A 1 296 ? -12.561 -8.240 40.936 1.00 92.94 296 GLU A C 1
ATOM 2365 O O . GLU A 1 296 ? -13.522 -7.520 41.220 1.00 92.94 296 GLU A O 1
ATOM 2370 N N . VAL A 1 297 ? -12.316 -8.621 39.678 1.00 91.94 297 VAL A N 1
ATOM 2371 C CA . VAL A 1 297 ? -13.111 -8.144 38.539 1.00 91.94 297 VAL A CA 1
ATOM 2372 C C . VAL A 1 297 ? -14.533 -8.697 38.592 1.00 91.94 297 VAL A C 1
ATOM 2374 O O . VAL A 1 297 ? -15.492 -7.946 38.396 1.00 91.94 297 VAL A O 1
ATOM 2377 N N . ARG A 1 298 ? -14.693 -9.991 38.896 1.00 90.75 298 ARG A N 1
ATOM 2378 C CA . ARG A 1 298 ? -16.016 -10.622 39.015 1.00 90.75 298 ARG A CA 1
ATOM 2379 C C . ARG A 1 298 ? -16.843 -9.990 40.130 1.00 90.75 298 ARG A C 1
ATOM 2381 O O . ARG A 1 298 ? -18.013 -9.688 39.907 1.00 90.75 298 ARG A O 1
ATOM 2388 N N . GLN A 1 299 ? -16.242 -9.736 41.294 1.00 89.50 299 GLN A N 1
ATOM 2389 C CA . GLN A 1 299 ? -16.920 -9.062 42.405 1.00 89.50 299 GLN A CA 1
ATOM 2390 C C . GLN A 1 299 ? -17.333 -7.633 42.037 1.00 89.50 299 GLN A C 1
ATOM 2392 O O . GLN A 1 299 ? -18.454 -7.225 42.338 1.00 89.50 299 GLN A O 1
ATOM 2397 N N . ALA A 1 300 ? -16.472 -6.887 41.337 1.00 89.94 300 ALA A N 1
ATOM 2398 C CA . ALA A 1 300 ? -16.789 -5.534 40.887 1.00 89.94 300 ALA A CA 1
ATOM 2399 C C . ALA A 1 300 ? -17.978 -5.503 39.909 1.00 89.94 300 ALA A C 1
ATOM 2401 O O . ALA A 1 300 ? -18.847 -4.638 40.027 1.00 89.94 300 ALA A O 1
ATOM 2402 N N . ILE A 1 301 ? -18.050 -6.456 38.973 1.00 90.12 301 ILE A N 1
ATOM 2403 C CA . ILE A 1 301 ? -19.172 -6.565 38.025 1.00 90.12 301 ILE A CA 1
ATOM 2404 C C . ILE A 1 301 ? -20.461 -6.957 38.752 1.00 90.12 301 ILE A C 1
ATOM 2406 O O . ILE A 1 301 ? -21.494 -6.323 38.548 1.00 90.12 301 ILE A O 1
ATOM 2410 N N . GLN A 1 302 ? -20.399 -7.943 39.651 1.00 87.81 302 GLN A N 1
ATOM 2411 C CA . GLN A 1 302 ? -21.559 -8.371 40.438 1.00 87.81 302 GLN A CA 1
ATOM 2412 C C . GLN A 1 302 ? -22.086 -7.263 41.358 1.00 87.81 302 GLN A C 1
ATOM 2414 O O . GLN A 1 302 ? -23.295 -7.149 41.541 1.00 87.81 302 GLN A O 1
ATOM 2419 N N . LYS A 1 303 ? -21.201 -6.437 41.930 1.00 87.31 303 LYS A N 1
ATOM 2420 C CA . LYS A 1 303 ? -21.592 -5.283 42.747 1.00 87.31 303 LYS A CA 1
ATOM 2421 C C . LYS A 1 303 ? -22.321 -4.230 41.908 1.00 87.31 303 LYS A C 1
ATOM 2423 O O . LYS A 1 303 ? -23.424 -3.846 42.276 1.00 87.31 303 LYS A O 1
ATOM 2428 N N . LYS A 1 304 ? -21.769 -3.854 40.746 1.00 81.62 304 LYS A N 1
ATOM 2429 C CA . LYS A 1 304 ? -22.403 -2.893 39.822 1.00 81.62 304 LYS A CA 1
ATOM 2430 C C . LYS A 1 304 ? -23.776 -3.384 39.340 1.00 81.62 304 LYS A C 1
ATOM 2432 O O . LYS A 1 304 ? -24.706 -2.596 39.246 1.00 81.62 304 LYS A O 1
ATOM 2437 N N . ALA A 1 305 ? -23.923 -4.689 39.098 1.00 76.88 305 ALA A N 1
ATOM 2438 C CA . ALA A 1 305 ? -25.198 -5.287 38.701 1.00 76.88 305 ALA A CA 1
ATOM 2439 C C . ALA A 1 305 ? -26.269 -5.254 39.808 1.00 76.88 305 ALA A C 1
ATOM 2441 O O . ALA A 1 305 ? -27.454 -5.198 39.501 1.00 76.88 305 ALA A O 1
ATOM 2442 N N . LYS A 1 306 ? -25.870 -5.271 41.089 1.00 74.75 306 LYS A N 1
ATOM 2443 C CA . LYS A 1 306 ? -26.787 -5.146 42.237 1.00 74.75 306 LYS A CA 1
ATOM 2444 C C . LYS A 1 306 ? -27.184 -3.700 42.552 1.00 74.75 306 LYS A C 1
ATOM 2446 O O . LYS A 1 306 ? -28.184 -3.493 43.225 1.00 74.75 306 LYS A O 1
ATOM 2451 N N . GLU A 1 307 ? -26.393 -2.724 42.111 1.00 62.09 307 GLU A N 1
ATOM 2452 C CA . GLU A 1 307 ? -26.606 -1.290 42.362 1.00 62.09 307 GLU A CA 1
ATOM 2453 C C . GLU A 1 307 ? -27.457 -0.599 41.275 1.00 62.09 307 GLU A C 1
ATOM 2455 O O . GLU A 1 307 ? -27.825 0.562 41.443 1.00 62.09 307 GLU A O 1
ATOM 2460 N N . ALA A 1 308 ? -27.796 -1.284 40.175 1.00 56.66 308 ALA A N 1
ATOM 2461 C CA . ALA A 1 308 ? -28.701 -0.751 39.156 1.00 56.66 308 ALA A CA 1
ATOM 2462 C C . ALA A 1 308 ? -30.149 -0.671 39.701 1.00 56.66 308 ALA A C 1
ATOM 2464 O O . ALA A 1 308 ? -30.641 -1.669 40.235 1.00 56.66 308 ALA A O 1
ATOM 2465 N N . PRO A 1 309 ? -30.844 0.480 39.597 1.00 42.56 309 PRO A N 1
ATOM 2466 C CA . PRO A 1 309 ? -32.179 0.648 40.165 1.00 42.56 309 PRO A CA 1
ATOM 2467 C C . PRO A 1 309 ? -33.204 -0.252 39.457 1.00 42.56 309 PRO A C 1
ATOM 2469 O O . PRO A 1 309 ? -33.439 -0.125 38.258 1.00 42.56 309 PRO A O 1
ATOM 2472 N N . GLN A 1 310 ? -33.821 -1.163 40.216 1.00 43.31 310 GLN A N 1
ATOM 2473 C CA . GLN A 1 310 ? -35.045 -1.858 39.814 1.00 43.31 310 GLN A CA 1
ATOM 2474 C C . GLN A 1 310 ? -36.220 -0.879 39.935 1.00 43.31 310 GLN A C 1
ATOM 2476 O O . GLN A 1 310 ? -36.752 -0.691 41.028 1.00 43.31 310 GLN A O 1
ATOM 2481 N N . GLU A 1 311 ? -36.627 -0.259 38.829 1.00 36.91 311 GLU A N 1
ATOM 2482 C CA . GLU A 1 311 ? -37.974 0.306 38.727 1.00 36.91 311 GLU A CA 1
ATOM 2483 C C . GLU A 1 311 ? -38.985 -0.844 38.566 1.00 36.91 311 GLU A C 1
ATOM 2485 O O . GLU A 1 311 ? -38.878 -1.664 37.655 1.00 36.91 311 GLU A O 1
ATOM 2490 N N . ASP A 1 312 ? -39.911 -0.923 39.524 1.00 42.47 312 ASP A N 1
ATOM 2491 C CA . ASP A 1 312 ? -41.195 -1.631 39.526 1.00 42.47 312 ASP A CA 1
ATOM 2492 C C . ASP A 1 312 ? -41.296 -2.987 38.801 1.00 42.47 312 ASP A C 1
ATOM 2494 O O . ASP A 1 312 ? -41.709 -3.076 37.646 1.00 42.47 312 ASP A O 1
ATOM 2498 N N . GLN A 1 313 ? -41.080 -4.077 39.552 1.00 37.56 313 GLN A N 1
ATOM 2499 C CA . GLN A 1 313 ? -42.077 -5.150 39.726 1.00 37.56 313 GLN A CA 1
ATOM 2500 C C . GLN A 1 313 ? -41.585 -6.231 40.699 1.00 37.56 313 GLN A C 1
ATOM 2502 O O . GLN A 1 313 ? -40.489 -6.780 40.591 1.00 37.56 313 GLN A O 1
ATOM 2507 N N . SER A 1 314 ? -42.456 -6.554 41.649 1.00 38.50 314 SER A N 1
ATOM 2508 C CA . SER A 1 314 ? -42.362 -7.637 42.619 1.00 38.50 314 SER A CA 1
ATOM 2509 C C . SER A 1 314 ? -42.272 -9.011 41.947 1.00 38.50 314 SER A C 1
ATOM 2511 O O . SER A 1 314 ? -43.276 -9.651 41.650 1.00 38.50 314 SER A O 1
ATOM 2513 N N . ALA A 1 315 ? -41.046 -9.495 41.767 1.00 37.47 315 ALA A N 1
ATOM 2514 C CA . ALA A 1 315 ? -40.710 -10.914 41.746 1.00 37.47 315 ALA A CA 1
ATOM 2515 C C . ALA A 1 315 ? -39.210 -11.054 42.038 1.00 37.47 315 ALA A C 1
ATOM 2517 O O . ALA A 1 315 ? -38.384 -10.535 41.287 1.00 37.47 315 ALA A O 1
ATOM 2518 N N . GLU A 1 316 ? -38.848 -11.756 43.115 1.00 35.75 316 GLU A N 1
ATOM 2519 C CA . GLU A 1 316 ? -37.476 -12.217 43.349 1.00 35.75 316 GLU A CA 1
ATOM 2520 C C . GLU A 1 316 ? -37.038 -13.090 42.162 1.00 35.75 316 GLU A C 1
ATOM 2522 O O . GLU A 1 316 ? -37.287 -14.295 42.118 1.00 35.75 316 GLU A O 1
ATOM 2527 N N . LYS A 1 317 ? -36.399 -12.485 41.154 1.00 34.66 317 LYS A N 1
ATOM 2528 C CA . LYS A 1 317 ? -35.665 -13.239 40.139 1.00 34.66 317 LYS A CA 1
ATOM 2529 C C . LYS A 1 317 ? -34.406 -13.790 40.813 1.00 34.66 317 LYS A C 1
ATOM 2531 O O . LYS A 1 317 ? -33.613 -12.996 41.326 1.00 34.66 317 LYS A O 1
ATOM 2536 N N . PRO A 1 318 ? -34.177 -15.116 40.815 1.00 35.31 318 PRO A N 1
ATOM 2537 C CA . PRO A 1 318 ? -32.911 -15.657 41.282 1.00 35.31 318 PRO A CA 1
ATOM 2538 C C . PRO A 1 318 ? -31.804 -15.063 40.411 1.00 35.31 318 PRO A C 1
ATOM 2540 O O . PRO A 1 318 ? -31.907 -15.089 39.185 1.00 35.31 318 PRO A O 1
ATOM 2543 N N . ALA A 1 319 ? -30.773 -14.496 41.041 1.00 41.25 319 ALA A N 1
ATOM 2544 C CA . ALA A 1 319 ? -29.608 -13.967 40.345 1.00 41.25 319 ALA A CA 1
ATOM 2545 C C . ALA A 1 319 ? -29.047 -15.060 39.421 1.00 41.25 319 ALA A C 1
ATOM 2547 O O . ALA A 1 319 ? -28.464 -16.040 39.893 1.00 41.25 319 ALA A O 1
ATOM 2548 N N . GLY A 1 320 ? -29.280 -14.916 38.112 1.00 48.03 320 GLY A N 1
ATOM 2549 C CA . GLY A 1 320 ? -28.721 -15.804 37.101 1.00 48.03 320 GLY A CA 1
ATOM 2550 C C . GLY A 1 320 ? -27.211 -15.886 37.304 1.00 48.03 320 GLY A C 1
ATOM 2551 O O . GLY A 1 320 ? -26.558 -14.883 37.606 1.00 48.03 320 GLY A O 1
ATOM 2552 N N . LYS A 1 321 ? -26.646 -17.093 37.226 1.00 55.62 321 LYS A N 1
ATOM 2553 C CA . LYS A 1 321 ? -25.198 -17.284 37.343 1.00 55.62 321 LYS A CA 1
ATOM 2554 C C . LYS A 1 321 ? -24.522 -16.554 36.180 1.00 55.62 321 LYS A C 1
ATOM 2556 O O . LYS A 1 321 ? -24.423 -17.118 35.101 1.00 55.62 321 LYS A O 1
ATOM 2561 N N . MET A 1 322 ? -24.021 -15.339 36.419 1.00 65.50 322 MET A N 1
ATOM 2562 C CA . MET A 1 322 ? -23.247 -14.586 35.428 1.00 65.50 322 MET A CA 1
ATOM 2563 C C . MET A 1 322 ? -22.099 -15.445 34.884 1.00 65.50 322 MET A C 1
ATOM 2565 O O . MET A 1 322 ? -21.204 -15.857 35.631 1.00 65.50 322 MET A O 1
ATOM 2569 N N . SER A 1 323 ? -22.136 -15.722 33.582 1.00 70.25 323 SER A N 1
ATOM 2570 C CA . SER A 1 323 ? -21.066 -16.412 32.867 1.00 70.25 323 SER A CA 1
ATOM 2571 C C . SER A 1 323 ? -20.013 -15.406 32.396 1.00 70.25 323 SER A C 1
ATOM 2573 O O . SER A 1 323 ? -20.339 -14.369 31.831 1.00 70.25 323 SER A O 1
ATOM 2575 N N . PHE A 1 324 ? -18.735 -15.726 32.615 1.00 83.19 324 PHE A N 1
ATOM 2576 C CA . PHE A 1 324 ? -17.580 -14.937 32.156 1.00 83.19 324 PHE A CA 1
ATOM 2577 C C . PHE A 1 324 ? -16.737 -15.729 31.152 1.00 83.19 324 PHE A C 1
ATOM 2579 O O . PHE A 1 324 ? -15.506 -15.714 31.201 1.00 83.19 324 PHE A O 1
ATOM 2586 N N . ARG A 1 325 ? -17.396 -16.503 30.289 1.00 85.00 325 ARG A N 1
ATOM 2587 C CA . ARG A 1 325 ? -16.742 -17.307 29.252 1.00 85.00 325 ARG A CA 1
ATOM 2588 C C . ARG A 1 325 ? -16.887 -16.642 27.893 1.00 85.00 325 ARG A C 1
ATOM 2590 O O . ARG A 1 325 ? -17.880 -15.969 27.648 1.00 85.00 325 ARG A O 1
ATOM 2597 N N . ALA A 1 326 ? -15.903 -16.878 27.028 1.00 87.44 326 ALA A N 1
ATOM 2598 C CA . ALA A 1 326 ? -15.956 -16.417 25.651 1.00 87.44 326 ALA A CA 1
ATOM 2599 C C . ALA A 1 326 ? -17.218 -16.966 24.955 1.00 87.44 326 ALA A C 1
ATOM 2601 O O . ALA A 1 326 ? -17.495 -18.165 25.088 1.00 87.44 326 ALA A O 1
ATOM 2602 N N . PRO A 1 327 ? -17.959 -16.123 24.219 1.00 88.62 327 PRO A N 1
ATOM 2603 C CA . PRO A 1 327 ? -19.131 -16.547 23.464 1.00 88.62 327 PRO A CA 1
ATOM 2604 C C . PRO A 1 327 ? -18.763 -17.591 22.411 1.00 88.62 327 PRO A C 1
ATOM 2606 O O . PRO A 1 327 ? -17.784 -17.434 21.680 1.00 88.62 327 PRO A O 1
ATOM 2609 N N . GLY A 1 328 ? -19.532 -18.681 22.363 1.00 85.44 328 GLY A N 1
ATOM 2610 C CA . GLY A 1 328 ? -19.289 -19.791 21.436 1.00 85.44 328 GLY A CA 1
ATOM 2611 C C . GLY A 1 328 ? -19.933 -19.603 20.061 1.00 85.44 328 GLY A C 1
ATOM 2612 O O . GLY A 1 328 ? -19.456 -20.170 19.084 1.00 85.44 328 GLY A O 1
ATOM 2613 N N . ALA A 1 329 ? -21.012 -18.823 19.983 1.00 90.38 329 ALA A N 1
ATOM 2614 C CA . ALA A 1 329 ? -21.738 -18.524 18.756 1.00 90.38 329 ALA A CA 1
ATOM 2615 C C . ALA A 1 329 ? -22.559 -17.241 18.931 1.00 90.38 329 ALA A C 1
ATOM 2617 O O . ALA A 1 329 ? -22.910 -16.874 20.050 1.00 90.38 329 ALA A O 1
ATOM 2618 N N . TYR A 1 330 ? -22.904 -16.613 17.810 1.00 94.50 330 TYR A N 1
ATOM 2619 C CA . TYR A 1 330 ? -23.785 -15.450 17.744 1.00 94.50 330 TYR A CA 1
ATOM 2620 C C . TYR A 1 330 ? -24.915 -15.675 16.738 1.00 94.50 330 TYR A C 1
ATOM 2622 O O . TYR A 1 330 ? -24.819 -16.583 15.904 1.00 94.50 330 TYR A O 1
ATOM 2630 N N . PRO A 1 331 ? -25.960 -14.829 16.765 1.00 93.50 331 PRO A N 1
ATOM 2631 C CA . PRO A 1 331 ? -26.881 -14.687 15.646 1.00 93.50 331 PRO A CA 1
ATOM 2632 C C . PRO A 1 331 ? -26.153 -14.482 14.305 1.00 93.50 331 PRO A C 1
ATOM 2634 O O . PRO A 1 331 ? -25.039 -13.943 14.275 1.00 93.50 331 PRO A O 1
ATOM 2637 N N . PRO A 1 332 ? -26.789 -14.844 13.174 1.00 94.44 332 PRO A N 1
ATOM 2638 C CA . PRO A 1 332 ? -26.243 -14.540 11.857 1.00 94.44 332 PRO A CA 1
ATOM 2639 C C . PRO A 1 332 ? -26.009 -13.031 11.718 1.00 94.44 332 PRO A C 1
ATOM 2641 O O . PRO A 1 332 ? -26.781 -12.218 12.230 1.00 94.44 332 PRO A O 1
ATOM 2644 N N . ILE A 1 333 ? -24.933 -12.643 11.032 1.00 95.31 333 ILE A N 1
ATOM 2645 C CA . ILE A 1 333 ? -24.487 -11.243 10.966 1.00 95.31 333 ILE A CA 1
ATOM 2646 C C . ILE A 1 333 ? -25.536 -10.308 10.357 1.00 95.31 333 ILE A C 1
ATOM 2648 O O . ILE A 1 333 ? -25.596 -9.125 10.688 1.00 95.31 333 ILE A O 1
ATOM 2652 N N . GLU A 1 334 ? -26.420 -10.834 9.508 1.00 95.00 334 GLU A N 1
ATOM 2653 C CA . GLU A 1 334 ? -27.550 -10.099 8.957 1.00 95.00 334 GLU A CA 1
ATOM 2654 C C . GLU A 1 334 ? -28.489 -9.576 10.037 1.00 95.00 334 GLU A C 1
ATOM 2656 O O . GLU A 1 334 ? -29.065 -8.504 9.861 1.00 95.00 334 GLU A O 1
ATOM 2661 N N . ALA A 1 335 ? -28.625 -10.284 11.161 1.00 95.31 335 ALA A N 1
ATOM 2662 C CA . ALA A 1 335 ? -29.458 -9.833 12.263 1.00 95.31 335 ALA A CA 1
ATOM 2663 C C . ALA A 1 335 ? -28.958 -8.497 12.835 1.00 95.31 335 ALA A C 1
ATOM 2665 O O . ALA A 1 335 ? -29.780 -7.635 13.146 1.00 95.31 335 ALA A O 1
ATOM 2666 N N . LEU A 1 336 ? -27.639 -8.268 12.893 1.00 96.06 336 LEU A N 1
ATOM 2667 C CA . LEU A 1 336 ? -27.055 -7.032 13.431 1.00 96.06 336 LEU A CA 1
ATOM 2668 C C . LEU A 1 336 ? -27.534 -5.784 12.677 1.00 96.06 336 LEU A C 1
ATOM 2670 O O . LEU A 1 336 ? -27.846 -4.770 13.295 1.00 96.06 336 LEU A O 1
ATOM 2674 N N . TRP A 1 337 ? -27.611 -5.849 11.344 1.00 94.69 337 TRP A N 1
ATOM 2675 C CA . TRP A 1 337 ? -27.931 -4.680 10.518 1.00 94.69 337 TRP A CA 1
ATOM 2676 C C . TRP A 1 337 ? -29.350 -4.681 9.934 1.00 94.69 337 TRP A C 1
ATOM 2678 O O . TRP A 1 337 ? -29.838 -3.624 9.531 1.00 94.69 337 TRP A O 1
ATOM 2688 N N . ARG A 1 338 ? -30.040 -5.831 9.888 1.00 94.75 338 ARG A N 1
ATOM 2689 C CA . ARG A 1 338 ? -31.424 -5.935 9.383 1.00 94.75 338 ARG A CA 1
ATOM 2690 C C . ARG A 1 338 ? -32.490 -5.859 10.465 1.00 94.75 338 ARG A C 1
ATOM 2692 O O . ARG A 1 338 ? -33.575 -5.374 10.155 1.00 94.75 338 ARG A O 1
ATOM 2699 N N . CYS A 1 339 ? -32.213 -6.286 11.695 1.00 94.56 339 CYS A N 1
ATOM 2700 C CA . CYS A 1 339 ? -33.181 -6.216 12.793 1.00 94.56 339 CYS A CA 1
ATOM 2701 C C . CYS A 1 339 ? -33.237 -4.801 13.388 1.00 94.56 339 CYS A C 1
ATOM 2703 O O . CYS A 1 339 ? -32.247 -4.062 13.365 1.00 94.56 339 CYS A O 1
ATOM 2705 N N . GLU A 1 340 ? -34.406 -4.373 13.855 1.00 93.00 340 GLU A N 1
ATOM 2706 C CA . GLU A 1 340 ? -34.575 -3.051 14.479 1.00 93.00 340 GLU A CA 1
ATOM 2707 C C . GLU A 1 340 ? -34.031 -3.045 15.902 1.00 93.00 340 GLU A C 1
ATOM 2709 O O . GLU A 1 340 ? -33.391 -2.084 16.318 1.00 93.00 340 GLU A O 1
ATOM 2714 N N . GLU A 1 341 ? -34.163 -4.184 16.571 1.00 93.75 341 GLU A N 1
ATOM 2715 C CA . GLU A 1 341 ? -33.700 -4.461 17.925 1.00 93.75 341 GLU A CA 1
ATOM 2716 C C . GLU A 1 341 ? -32.185 -4.225 18.087 1.00 93.75 341 GLU A C 1
ATOM 2718 O O . GLU A 1 341 ? -31.729 -3.776 19.134 1.00 93.75 341 GLU A O 1
ATOM 2723 N N . ASN A 1 342 ? -31.398 -4.457 17.029 1.00 96.56 342 ASN A N 1
ATOM 2724 C CA . ASN A 1 342 ? -29.942 -4.278 17.038 1.00 96.56 342 ASN A CA 1
ATOM 2725 C C . ASN A 1 342 ? -29.478 -2.882 16.599 1.00 96.56 342 ASN A C 1
ATOM 2727 O O . ASN A 1 342 ? -28.274 -2.625 16.568 1.00 96.56 342 ASN A O 1
ATOM 2731 N N . TYR A 1 343 ? -30.392 -1.973 16.244 1.00 96.62 343 TYR A N 1
ATOM 2732 C CA . TYR A 1 343 ? -30.012 -0.658 15.728 1.00 96.62 343 TYR A CA 1
ATOM 2733 C C . TYR A 1 343 ? -29.109 0.148 16.684 1.00 96.62 343 TYR A C 1
ATOM 2735 O O . TYR A 1 343 ? -28.097 0.669 16.204 1.00 96.62 343 TYR A O 1
ATOM 2743 N N . PRO A 1 344 ? -29.370 0.202 18.007 1.00 97.25 344 PRO A N 1
ATOM 2744 C CA . PRO A 1 344 ? -28.481 0.899 18.938 1.00 97.25 344 PRO A CA 1
ATOM 2745 C C . PRO A 1 344 ? -27.083 0.264 18.995 1.00 97.25 344 PRO A C 1
ATOM 2747 O O . PRO A 1 344 ? -26.071 0.960 18.931 1.00 97.25 344 PRO A O 1
ATOM 2750 N N . LEU A 1 345 ? -27.001 -1.072 18.994 1.00 98.00 345 LEU A N 1
ATOM 2751 C CA . LEU A 1 345 ? -25.723 -1.792 18.989 1.00 98.00 345 LEU A CA 1
ATOM 2752 C C . LEU A 1 345 ? -24.932 -1.560 17.692 1.00 98.00 345 LEU A C 1
ATOM 2754 O O . LEU A 1 345 ? -23.712 -1.399 17.725 1.00 98.00 345 LEU A O 1
ATOM 2758 N N . LEU A 1 346 ? -25.621 -1.488 16.551 1.00 98.00 346 LEU A N 1
ATOM 2759 C CA . LEU A 1 346 ? -25.018 -1.142 15.266 1.00 98.00 346 LEU A CA 1
ATOM 2760 C C . LEU A 1 346 ? -24.437 0.282 15.285 1.00 98.00 346 LEU A C 1
ATOM 2762 O O . LEU A 1 346 ? -23.326 0.497 14.795 1.00 98.00 346 LEU A O 1
ATOM 2766 N N . ARG A 1 347 ? -25.152 1.250 15.877 1.00 97.88 347 ARG A N 1
ATOM 2767 C CA . ARG A 1 347 ? -24.654 2.625 16.058 1.00 97.88 347 ARG A CA 1
ATOM 2768 C C . ARG A 1 347 ? -23.416 2.655 16.946 1.00 97.88 347 ARG A C 1
ATOM 2770 O O . ARG A 1 347 ? -22.430 3.282 16.566 1.00 97.88 347 ARG A O 1
ATOM 2777 N N . VAL A 1 348 ? -23.431 1.925 18.062 1.00 98.19 348 VAL A N 1
ATOM 2778 C CA . VAL A 1 348 ? -22.277 1.765 18.963 1.00 98.19 348 VAL A CA 1
ATOM 2779 C C . VAL A 1 348 ? -21.069 1.180 18.228 1.00 98.19 348 VAL A C 1
ATOM 2781 O O . VAL A 1 348 ? -19.959 1.694 18.366 1.00 98.19 348 VAL A O 1
ATOM 2784 N N . LEU A 1 349 ? -21.272 0.152 17.400 1.00 98.06 349 LEU A N 1
ATOM 2785 C CA . LEU A 1 349 ? -20.204 -0.462 16.613 1.00 98.06 349 LEU A CA 1
ATOM 2786 C C . LEU A 1 349 ? -19.576 0.533 15.623 1.00 98.06 349 LEU A C 1
ATOM 2788 O O . LEU A 1 349 ? -18.355 0.710 15.613 1.00 98.06 349 LEU A O 1
ATOM 2792 N N . VAL A 1 350 ? -20.403 1.199 14.810 1.00 97.62 350 VAL A N 1
ATOM 2793 C CA . VAL A 1 350 ? -19.934 2.188 13.823 1.00 97.62 350 VAL A CA 1
ATOM 2794 C C . VAL A 1 350 ? -19.245 3.358 14.525 1.00 97.62 350 VAL A C 1
ATOM 2796 O O . VAL A 1 350 ? -18.179 3.795 14.096 1.00 97.62 350 VAL A O 1
ATOM 2799 N N . PHE A 1 351 ? -19.801 3.834 15.638 1.00 97.94 351 PHE A N 1
ATOM 2800 C CA . PHE A 1 351 ? -19.188 4.879 16.447 1.00 97.94 351 PHE A CA 1
ATOM 2801 C C . PHE A 1 351 ? -17.816 4.457 16.984 1.00 97.94 351 PHE A C 1
ATOM 2803 O O . PHE A 1 351 ? -16.862 5.232 16.896 1.00 97.94 351 PHE A O 1
ATOM 2810 N N . GLY A 1 352 ? -17.700 3.231 17.502 1.00 97.00 352 GLY A N 1
ATOM 2811 C CA . GLY A 1 352 ? -16.459 2.696 18.050 1.00 97.00 352 GLY A CA 1
ATOM 2812 C C . GLY A 1 352 ? -15.324 2.678 17.027 1.00 97.00 352 GLY A C 1
ATOM 2813 O O . GLY A 1 352 ? -14.231 3.174 17.298 1.00 97.00 352 GLY A O 1
ATOM 2814 N N . GLU A 1 353 ? -15.612 2.217 15.810 1.00 95.94 353 GLU A N 1
ATOM 2815 C CA . GLU A 1 353 ? -14.658 2.206 14.691 1.00 95.94 353 GLU A CA 1
ATOM 2816 C C . GLU A 1 353 ? -14.213 3.598 14.234 1.00 95.94 353 GLU A C 1
ATOM 2818 O O . GLU A 1 353 ? -13.127 3.763 13.670 1.00 95.94 353 GLU A O 1
ATOM 2823 N N . LEU A 1 354 ? -15.087 4.592 14.380 1.00 96.25 354 LEU A N 1
ATOM 2824 C CA . LEU A 1 354 ? -14.845 5.953 13.919 1.00 96.25 354 LEU A CA 1
ATOM 2825 C C . LEU A 1 354 ? -14.182 6.825 14.990 1.00 96.25 354 LEU A C 1
ATOM 2827 O O . LEU A 1 354 ? -13.473 7.762 14.639 1.00 96.25 354 LEU A O 1
ATOM 2831 N N . ASN A 1 355 ? -14.372 6.546 16.276 1.00 96.50 355 ASN A N 1
ATOM 2832 C CA . ASN A 1 355 ? -14.001 7.497 17.328 1.00 96.50 355 ASN A CA 1
ATOM 2833 C C . ASN A 1 355 ? -13.071 6.928 18.401 1.00 96.50 355 ASN A C 1
ATOM 2835 O O . ASN A 1 355 ? -12.350 7.695 19.028 1.00 96.50 355 ASN A O 1
ATOM 2839 N N . LEU A 1 356 ? -13.023 5.608 18.604 1.00 95.69 356 LEU A N 1
ATOM 2840 C CA . LEU A 1 356 ? -12.198 5.001 19.659 1.00 95.69 356 LEU A CA 1
ATOM 2841 C C . LEU A 1 356 ? -10.771 4.660 19.191 1.00 95.69 356 LEU A C 1
ATOM 2843 O O . LEU A 1 356 ? -10.122 3.792 19.769 1.00 95.69 356 LEU A O 1
ATOM 2847 N N . VAL A 1 357 ? -10.271 5.316 18.141 1.00 93.75 357 VAL A N 1
ATOM 2848 C CA . VAL A 1 357 ? -8.926 5.101 17.580 1.00 93.75 357 VAL A CA 1
ATOM 2849 C C . VAL A 1 357 ? -7.978 6.179 18.114 1.00 93.75 357 VAL A C 1
ATOM 2851 O O . VAL A 1 357 ? -8.220 7.365 17.912 1.00 93.75 357 VAL A O 1
ATOM 2854 N N . VAL A 1 358 ? -6.902 5.771 18.794 1.00 92.81 358 VAL A N 1
ATOM 2855 C CA . VAL A 1 358 ? -5.947 6.654 19.495 1.00 92.81 358 VAL A CA 1
ATOM 2856 C C . VAL A 1 358 ? -4.515 6.385 19.013 1.00 92.81 358 VAL A C 1
ATOM 2858 O O . VAL A 1 358 ? -4.189 5.294 18.580 1.00 92.81 358 VAL A O 1
ATOM 2861 N N . SER A 1 359 ? -3.602 7.347 19.075 1.00 88.88 359 SER A N 1
ATOM 2862 C CA . SER A 1 359 ? -2.218 7.160 18.603 1.00 88.88 359 SER A CA 1
ATOM 2863 C C . SER A 1 359 ? -1.296 6.403 19.577 1.00 88.88 359 SER A C 1
ATOM 2865 O O . SER A 1 359 ? -0.074 6.465 19.448 1.00 88.88 359 SER A O 1
ATOM 2867 N N . GLU A 1 360 ? -1.835 5.693 20.565 1.00 88.88 360 GLU A N 1
ATOM 2868 C CA . GLU A 1 360 ? -1.039 4.929 21.527 1.00 88.88 360 GLU A CA 1
ATOM 2869 C C . GLU A 1 360 ? -0.540 3.616 20.917 1.00 88.88 360 GLU A C 1
ATOM 2871 O O . GLU A 1 360 ? -1.242 2.946 20.160 1.00 88.88 360 GLU A O 1
ATOM 2876 N N . ASN A 1 361 ? 0.692 3.221 21.247 1.00 92.06 361 ASN A N 1
ATOM 2877 C CA . ASN A 1 361 ? 1.204 1.920 20.834 1.00 92.06 361 ASN A CA 1
ATOM 2878 C C . ASN A 1 361 ? 0.676 0.832 21.789 1.00 92.06 361 ASN A C 1
ATOM 2880 O O . ASN A 1 361 ? 1.146 0.767 22.932 1.00 92.06 361 ASN A O 1
ATOM 2884 N N . PRO A 1 362 ? -0.227 -0.064 21.343 1.00 94.19 362 PRO A N 1
ATOM 2885 C CA . PRO A 1 362 ? -0.813 -1.073 22.220 1.00 94.19 362 PRO A CA 1
ATOM 2886 C C . PRO A 1 362 ? 0.221 -2.098 22.700 1.00 94.19 362 PRO A C 1
ATOM 2888 O O . PRO A 1 362 ? 0.008 -2.751 23.716 1.00 94.19 362 PRO A O 1
ATOM 2891 N N . PHE A 1 363 ? 1.366 -2.225 22.022 1.00 94.06 363 PHE A N 1
ATOM 2892 C CA . PHE A 1 363 ? 2.424 -3.166 22.396 1.00 94.06 363 PHE A CA 1
ATOM 2893 C C . PHE A 1 363 ? 3.280 -2.694 23.573 1.00 94.06 363 PHE A C 1
ATOM 2895 O O . PHE A 1 363 ? 4.030 -3.483 24.137 1.00 94.06 363 PHE A O 1
ATOM 2902 N N . THR A 1 364 ? 3.142 -1.436 23.999 1.00 92.75 364 THR A N 1
ATOM 2903 C CA . THR A 1 364 ? 3.667 -1.004 25.302 1.00 92.75 364 THR A CA 1
ATOM 2904 C C . THR A 1 364 ? 2.874 -1.657 26.438 1.00 92.75 364 THR A C 1
ATOM 2906 O O . THR A 1 364 ? 3.450 -2.046 27.452 1.00 92.75 364 THR A O 1
ATOM 2909 N N . LYS A 1 365 ? 1.557 -1.811 26.245 1.00 94.94 365 LYS A N 1
ATOM 2910 C CA . LYS A 1 365 ? 0.646 -2.449 27.199 1.00 94.94 365 LYS A CA 1
ATOM 2911 C C . LYS A 1 365 ? 0.656 -3.964 27.063 1.00 94.94 365 LYS A C 1
ATOM 2913 O O . LYS A 1 365 ? 0.729 -4.641 28.074 1.00 94.94 365 LYS A O 1
ATOM 2918 N N . PHE A 1 366 ? 0.643 -4.493 25.841 1.00 95.38 366 PHE A N 1
ATOM 2919 C CA . PHE A 1 366 ? 0.648 -5.928 25.536 1.00 95.38 366 PHE A CA 1
ATOM 2920 C C . PHE A 1 366 ? 1.915 -6.317 24.751 1.00 95.38 366 PHE A C 1
ATOM 2922 O O . PHE A 1 366 ? 1.845 -6.552 23.540 1.00 95.38 366 PHE A O 1
ATOM 2929 N N . PRO A 1 367 ? 3.092 -6.383 25.400 1.00 91.62 367 PRO A N 1
ATOM 2930 C CA . PRO A 1 367 ? 4.361 -6.619 24.705 1.00 91.62 367 PRO A CA 1
ATOM 2931 C C . PRO A 1 367 ? 4.412 -7.984 24.008 1.00 91.62 367 PRO A C 1
ATOM 2933 O O . PRO A 1 367 ? 4.918 -8.092 22.891 1.00 91.62 367 PRO A O 1
ATOM 2936 N N . ASN A 1 368 ? 3.821 -9.012 24.621 1.00 91.00 368 ASN A N 1
ATOM 2937 C CA . ASN A 1 368 ? 3.836 -10.378 24.094 1.00 91.00 368 ASN A CA 1
ATOM 2938 C C . ASN A 1 368 ? 2.923 -10.558 22.868 1.00 91.00 368 ASN A C 1
ATOM 2940 O O . ASN A 1 368 ? 3.120 -11.485 22.085 1.00 91.00 368 ASN A O 1
ATOM 2944 N N . ALA A 1 369 ? 1.951 -9.663 22.667 1.00 93.69 369 ALA A N 1
ATOM 2945 C CA . ALA A 1 369 ? 1.027 -9.726 21.538 1.00 93.69 369 ALA A CA 1
ATOM 2946 C C . ALA A 1 369 ? 1.626 -9.177 20.230 1.00 93.69 369 ALA A C 1
ATOM 2948 O O . ALA A 1 369 ? 1.090 -9.453 19.156 1.00 93.69 369 ALA A O 1
ATOM 2949 N N . ASN A 1 370 ? 2.735 -8.425 20.280 1.00 91.56 370 ASN A N 1
ATOM 2950 C CA . ASN A 1 370 ? 3.311 -7.775 19.097 1.00 91.56 370 ASN A CA 1
ATOM 2951 C C . ASN A 1 370 ? 3.664 -8.771 17.985 1.00 91.56 370 ASN A C 1
ATOM 2953 O O . ASN A 1 370 ? 3.217 -8.624 16.849 1.00 91.56 370 ASN A O 1
ATOM 2957 N N . ALA A 1 371 ? 4.399 -9.821 18.342 1.00 89.12 371 ALA A N 1
ATOM 2958 C CA . ALA A 1 371 ? 4.822 -10.893 17.444 1.00 89.12 371 ALA A CA 1
ATOM 2959 C C . ALA A 1 371 ? 3.666 -11.731 16.875 1.00 89.12 371 ALA A C 1
ATOM 2961 O O . ALA A 1 371 ? 3.840 -12.407 15.862 1.00 89.12 371 ALA A O 1
ATOM 2962 N N . PHE A 1 372 ? 2.518 -11.736 17.558 1.00 91.25 372 PHE A N 1
ATOM 2963 C CA . PHE A 1 372 ? 1.329 -12.476 17.144 1.00 91.25 372 PHE A CA 1
ATOM 2964 C C . PHE A 1 372 ? 0.464 -11.657 16.179 1.00 91.25 372 PHE A C 1
ATOM 2966 O O . PHE A 1 372 ? -0.033 -12.176 15.181 1.00 91.25 372 PHE A O 1
ATOM 2973 N N . ILE A 1 373 ? 0.300 -10.365 16.466 1.00 92.12 373 ILE A N 1
ATOM 2974 C CA . ILE A 1 373 ? -0.533 -9.452 15.674 1.00 92.12 373 ILE A CA 1
ATOM 2975 C C . ILE A 1 373 ? 0.210 -8.954 14.439 1.00 92.12 373 ILE A C 1
ATOM 2977 O O . ILE A 1 373 ? -0.370 -8.854 13.356 1.00 92.12 373 ILE A O 1
ATOM 2981 N N . THR A 1 374 ? 1.492 -8.639 14.600 1.00 89.88 374 THR A N 1
ATOM 2982 C CA . THR A 1 374 ? 2.384 -8.239 13.513 1.00 89.88 374 THR A CA 1
ATOM 2983 C C . THR A 1 374 ? 3.431 -9.325 13.268 1.00 89.88 374 THR A C 1
ATOM 2985 O O . THR A 1 374 ? 3.274 -10.465 13.698 1.00 89.88 374 THR A O 1
ATOM 2988 N N . ARG A 1 375 ? 4.481 -9.030 12.496 1.00 87.88 375 ARG A N 1
ATOM 2989 C CA . ARG A 1 375 ? 5.554 -10.002 12.266 1.00 87.88 375 ARG A CA 1
ATOM 2990 C C . ARG A 1 375 ? 6.519 -9.981 13.457 1.00 87.88 375 ARG A C 1
ATOM 2992 O O . ARG A 1 375 ? 6.911 -8.895 13.873 1.00 87.88 375 ARG A O 1
ATOM 2999 N N . PRO A 1 376 ? 6.941 -11.148 13.971 1.00 86.75 376 PRO A N 1
ATOM 3000 C CA . PRO A 1 376 ? 7.920 -11.208 15.046 1.00 86.75 376 PRO A CA 1
ATOM 3001 C C . PRO A 1 376 ? 9.266 -10.648 14.595 1.00 86.75 376 PRO A C 1
ATOM 3003 O O . PRO A 1 376 ? 9.660 -10.782 13.430 1.00 86.75 376 PRO A O 1
ATOM 3006 N N . ASN A 1 377 ? 10.011 -10.094 15.546 1.00 82.94 377 ASN A N 1
ATOM 3007 C CA . ASN A 1 377 ? 11.397 -9.729 15.296 1.00 82.94 377 ASN A CA 1
ATOM 3008 C C . ASN A 1 377 ? 12.249 -10.992 15.090 1.00 82.94 377 ASN A C 1
ATOM 3010 O O . ASN A 1 377 ? 11.980 -12.046 15.668 1.00 82.94 377 ASN A O 1
ATOM 3014 N N . ILE A 1 378 ? 13.332 -10.884 14.313 1.00 79.06 378 ILE A N 1
ATOM 3015 C CA . ILE A 1 378 ? 14.248 -12.011 14.039 1.00 79.06 378 ILE A CA 1
ATOM 3016 C C . ILE A 1 378 ? 14.758 -12.650 15.345 1.00 79.06 378 ILE A C 1
ATOM 3018 O O . ILE A 1 378 ? 14.869 -13.867 15.442 1.00 79.06 378 ILE A O 1
ATOM 3022 N N . VAL A 1 379 ? 15.000 -11.839 16.375 1.00 73.25 379 VAL A N 1
ATOM 3023 C CA . VAL A 1 379 ? 15.488 -12.296 17.688 1.00 73.25 379 VAL A CA 1
ATOM 3024 C C . VAL A 1 379 ? 14.410 -13.026 18.496 1.00 73.25 379 VAL A C 1
ATOM 3026 O O . VAL A 1 379 ? 14.706 -13.989 19.199 1.00 73.25 379 VAL A O 1
ATOM 3029 N N . GLU A 1 380 ? 13.148 -12.615 18.368 1.00 67.62 380 GLU A N 1
ATOM 3030 C CA . GLU A 1 380 ? 12.006 -13.267 19.025 1.00 67.62 380 GLU A CA 1
ATOM 3031 C C . GLU A 1 380 ? 11.690 -14.624 18.378 1.00 67.62 380 GLU A C 1
ATOM 3033 O O . GLU A 1 380 ? 11.361 -15.585 19.075 1.00 67.62 380 GLU A O 1
ATOM 3038 N N . LEU A 1 381 ? 11.869 -14.738 17.055 1.00 64.81 381 LEU A N 1
ATOM 3039 C CA . LEU A 1 381 ? 11.769 -16.010 16.330 1.00 64.81 381 LEU A CA 1
ATOM 3040 C C . LEU A 1 381 ? 12.770 -17.053 16.851 1.00 64.81 381 LEU A C 1
ATOM 3042 O O . LEU A 1 381 ? 12.417 -18.225 16.979 1.00 64.81 381 LEU A O 1
ATOM 3046 N N . GLU A 1 382 ? 13.994 -16.638 17.195 1.00 60.16 382 GLU A N 1
ATOM 3047 C CA . GLU A 1 382 ? 15.000 -17.530 17.789 1.00 60.16 382 GLU A CA 1
ATOM 3048 C C . GLU A 1 382 ? 14.666 -17.942 19.229 1.00 60.16 382 GLU A C 1
ATOM 3050 O O . GLU A 1 382 ? 14.946 -19.071 19.634 1.00 60.16 382 GLU A O 1
ATOM 3055 N N . ALA A 1 383 ? 14.066 -17.053 20.025 1.00 60.41 383 ALA A N 1
ATOM 3056 C CA . ALA A 1 383 ? 13.637 -17.397 21.379 1.00 60.41 383 ALA A CA 1
ATOM 3057 C C . ALA A 1 383 ? 12.516 -18.452 21.347 1.00 60.41 383 ALA A C 1
ATOM 3059 O O . ALA A 1 383 ? 12.588 -19.465 22.051 1.00 60.41 383 ALA A O 1
ATOM 3060 N N . ASN A 1 384 ? 11.534 -18.268 20.461 1.00 54.69 384 ASN A N 1
ATOM 3061 C CA . ASN A 1 384 ? 10.382 -19.160 20.334 1.00 54.69 384 ASN A CA 1
ATOM 3062 C C . ASN A 1 384 ? 10.746 -20.536 19.755 1.00 54.69 384 ASN A C 1
ATOM 3064 O O . ASN A 1 384 ? 10.180 -21.539 20.190 1.00 54.69 384 ASN A O 1
ATOM 3068 N N . SER A 1 385 ? 11.723 -20.620 18.842 1.00 51.34 385 SER A N 1
ATOM 3069 C CA . SER A 1 385 ? 12.211 -21.908 18.325 1.00 51.34 385 SER A CA 1
ATOM 3070 C C . SER A 1 385 ? 12.926 -22.736 19.398 1.00 51.34 385 SER A C 1
ATOM 3072 O O . SER A 1 385 ? 12.771 -23.952 19.436 1.00 51.34 385 SER A O 1
ATOM 3074 N N . THR A 1 386 ? 13.621 -22.088 20.339 1.00 49.28 386 THR A N 1
ATOM 3075 C CA . THR A 1 386 ? 14.225 -22.788 21.487 1.00 49.28 386 THR A CA 1
ATOM 3076 C C . THR A 1 386 ? 13.228 -23.158 22.593 1.00 49.28 386 THR A C 1
ATOM 3078 O O . THR A 1 386 ? 13.476 -24.107 23.338 1.00 49.28 386 THR A O 1
ATOM 3081 N N . GLY A 1 387 ? 12.096 -22.448 22.697 1.00 42.47 387 GLY A N 1
ATOM 3082 C CA . GLY A 1 387 ? 11.056 -22.682 23.709 1.00 42.47 387 GLY A CA 1
ATOM 3083 C C . GLY A 1 387 ? 9.988 -23.711 23.315 1.00 42.47 387 GLY A C 1
ATOM 3084 O O . GLY A 1 387 ? 9.511 -24.457 24.171 1.00 42.47 387 GLY A O 1
ATOM 3085 N N . ALA A 1 388 ? 9.636 -23.809 22.028 1.00 39.09 388 ALA A N 1
ATOM 3086 C CA . ALA A 1 388 ? 8.596 -24.726 21.546 1.00 39.09 388 ALA A CA 1
ATOM 3087 C C . ALA A 1 388 ? 8.975 -26.215 21.690 1.00 39.09 388 ALA A C 1
ATOM 3089 O O . ALA A 1 388 ? 8.102 -27.064 21.885 1.00 39.09 388 ALA A O 1
AT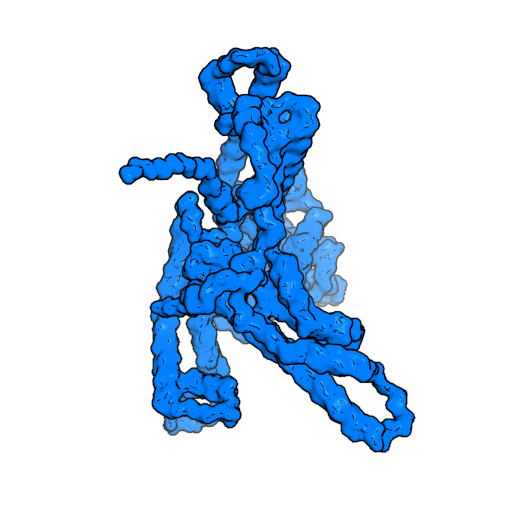OM 3090 N N . GLU A 1 389 ? 10.268 -26.544 21.664 1.00 36.38 389 GLU A N 1
ATOM 3091 C CA . GLU A 1 389 ? 10.744 -27.911 21.912 1.00 36.38 389 GLU A CA 1
ATOM 3092 C C . GLU A 1 389 ? 10.828 -28.259 23.407 1.00 36.38 389 GLU A C 1
ATOM 3094 O O . GLU A 1 389 ? 10.651 -29.421 23.779 1.00 36.38 389 GLU A O 1
ATOM 3099 N N . ALA A 1 390 ? 10.993 -27.263 24.285 1.00 36.62 390 ALA A N 1
ATOM 3100 C CA . ALA A 1 390 ? 11.062 -27.482 25.731 1.00 36.62 390 ALA A CA 1
ATOM 3101 C C . ALA A 1 390 ? 9.716 -27.943 26.329 1.00 36.62 390 ALA A C 1
ATOM 3103 O O . ALA A 1 390 ? 9.702 -28.723 27.281 1.00 36.62 390 ALA A O 1
ATOM 3104 N N . ASN A 1 391 ? 8.584 -27.530 25.744 1.00 35.25 391 ASN A N 1
ATOM 3105 C CA . ASN A 1 391 ? 7.251 -27.923 26.223 1.00 35.25 391 ASN A CA 1
ATOM 3106 C C . ASN A 1 391 ? 6.758 -29.280 25.693 1.00 35.25 391 ASN A C 1
ATOM 3108 O O . ASN A 1 391 ? 5.855 -29.864 26.287 1.00 35.25 391 ASN A O 1
ATOM 3112 N N . ARG A 1 392 ? 7.356 -29.832 24.627 1.00 38.22 392 ARG A N 1
ATOM 3113 C CA . ARG A 1 392 ? 7.024 -31.189 24.144 1.00 38.22 392 ARG A CA 1
ATOM 3114 C C . ARG A 1 392 ? 7.781 -32.302 24.871 1.00 38.22 392 ARG A C 1
ATOM 3116 O O . ARG A 1 392 ? 7.342 -33.444 24.830 1.00 38.22 392 ARG A O 1
ATOM 3123 N N . GLN A 1 393 ? 8.876 -31.987 25.566 1.00 38.22 393 GLN A N 1
ATOM 3124 C CA . GLN A 1 393 ? 9.680 -32.982 26.290 1.00 38.22 393 GLN A CA 1
ATOM 3125 C C . GLN A 1 393 ? 9.353 -33.088 27.787 1.00 38.22 393 GLN A C 1
ATOM 3127 O O . GLN A 1 393 ? 9.870 -33.971 28.466 1.00 38.22 393 GLN A O 1
ATOM 3132 N N . HIS A 1 394 ? 8.452 -32.258 28.324 1.00 37.81 394 HIS A N 1
ATOM 3133 C CA . HIS A 1 394 ? 8.163 -32.266 29.762 1.00 37.81 394 HIS A CA 1
ATOM 3134 C C . HIS A 1 394 ? 7.274 -33.428 30.256 1.00 37.81 394 HIS A C 1
ATOM 3136 O O . HIS A 1 394 ? 6.990 -33.499 31.452 1.00 37.81 394 HIS A O 1
ATOM 3142 N N . THR A 1 395 ? 6.888 -34.373 29.388 1.00 38.94 395 THR A N 1
ATOM 3143 C CA . THR A 1 395 ? 6.121 -35.582 29.757 1.00 38.94 395 THR A CA 1
ATOM 3144 C C . THR A 1 395 ? 6.881 -36.907 29.648 1.00 38.94 395 THR A C 1
ATOM 3146 O O . THR A 1 395 ? 6.267 -37.951 29.855 1.00 38.94 395 THR A O 1
ATOM 3149 N N . GLN A 1 396 ? 8.200 -36.920 29.412 1.00 40.16 396 GLN A N 1
ATOM 3150 C CA . GLN A 1 396 ? 8.984 -38.160 29.516 1.00 40.16 396 GLN A CA 1
ATOM 3151 C C . GLN A 1 396 ? 10.318 -37.967 30.255 1.00 40.16 396 GLN A C 1
ATOM 3153 O O . GLN A 1 396 ? 11.146 -37.141 29.898 1.00 40.16 396 GLN A O 1
ATOM 3158 N N . GLN A 1 397 ? 10.487 -38.801 31.286 1.00 37.53 397 GLN A N 1
ATOM 3159 C CA . GLN A 1 397 ? 11.721 -39.168 31.990 1.00 37.53 397 GLN A CA 1
ATOM 3160 C C . GLN A 1 397 ? 12.404 -38.133 32.903 1.00 37.53 397 GLN A C 1
ATOM 3162 O O . GLN A 1 397 ? 13.239 -37.314 32.528 1.00 37.53 397 GLN A O 1
ATOM 3167 N N . ARG A 1 398 ? 12.122 -38.310 34.203 1.00 40.34 398 ARG A N 1
ATOM 3168 C CA . ARG A 1 398 ? 13.026 -37.975 35.306 1.00 40.34 398 ARG A CA 1
ATOM 3169 C C . ARG A 1 398 ? 14.262 -38.879 35.236 1.00 40.34 398 ARG A C 1
ATOM 3171 O O . ARG A 1 398 ? 14.249 -39.938 35.845 1.00 40.34 398 ARG A O 1
ATOM 3178 N N . ASP A 1 399 ? 15.331 -38.412 34.601 1.00 37.47 399 ASP A N 1
ATOM 3179 C CA . ASP A 1 399 ? 16.683 -38.887 34.898 1.00 37.47 399 ASP A CA 1
ATOM 3180 C C . ASP A 1 399 ? 17.579 -37.706 35.278 1.00 37.47 399 ASP A C 1
ATOM 3182 O O . ASP A 1 399 ? 17.952 -36.837 34.486 1.00 37.47 399 ASP A O 1
ATOM 3186 N N . ARG A 1 400 ? 17.900 -37.651 36.573 1.00 44.44 400 ARG A N 1
ATOM 3187 C CA . ARG A 1 400 ? 18.935 -36.780 37.123 1.00 44.44 400 ARG A CA 1
ATOM 3188 C C . ARG A 1 400 ? 20.268 -37.331 36.632 1.00 44.44 400 ARG A C 1
ATOM 3190 O O . ARG A 1 400 ? 20.722 -38.280 37.246 1.00 44.44 400 ARG A O 1
ATOM 3197 N N . HIS A 1 401 ? 20.856 -36.763 35.578 1.00 39.66 401 HIS A N 1
ATOM 3198 C CA . HIS A 1 401 ? 22.310 -36.638 35.321 1.00 39.66 401 HIS A CA 1
ATOM 3199 C C . HIS A 1 401 ? 22.558 -36.075 33.903 1.00 39.66 401 HIS A C 1
ATOM 3201 O O . HIS A 1 401 ? 23.170 -36.724 33.067 1.00 39.66 401 HIS A O 1
ATOM 3207 N N . ASN A 1 402 ? 22.095 -34.855 33.590 1.00 38.12 402 ASN A N 1
ATOM 3208 C CA . ASN A 1 402 ? 22.662 -34.124 32.446 1.00 38.12 402 ASN A CA 1
ATOM 3209 C C . ASN A 1 402 ? 22.361 -32.616 32.491 1.00 38.12 402 ASN A C 1
ATOM 3211 O O . ASN A 1 402 ? 21.382 -32.136 31.926 1.00 38.12 402 ASN A O 1
ATOM 3215 N N . ARG A 1 403 ? 23.223 -31.823 33.144 1.00 39.59 403 ARG A N 1
ATOM 3216 C CA . ARG A 1 403 ? 23.157 -30.347 33.055 1.00 39.59 403 ARG A CA 1
ATOM 3217 C C . ARG A 1 403 ? 23.532 -29.812 31.659 1.00 39.59 403 ARG A C 1
ATOM 3219 O O . ARG A 1 403 ? 23.298 -28.638 31.400 1.00 39.59 403 ARG A O 1
ATOM 3226 N N . ASN A 1 404 ? 24.015 -30.666 30.748 1.00 38.66 404 ASN A N 1
ATOM 3227 C CA . ASN A 1 404 ? 24.431 -30.286 29.392 1.00 38.66 404 ASN A CA 1
ATOM 3228 C C . ASN A 1 404 ? 23.349 -30.484 28.309 1.00 38.66 404 ASN A C 1
ATOM 3230 O O . ASN A 1 404 ? 23.546 -30.047 27.178 1.00 38.66 404 ASN A O 1
ATOM 3234 N N . ALA A 1 405 ? 22.198 -31.089 28.629 1.00 38.22 405 ALA A N 1
ATOM 3235 C CA . ALA A 1 405 ? 21.134 -31.356 27.650 1.00 38.22 405 ALA A CA 1
ATOM 3236 C C . ALA A 1 405 ? 20.229 -30.141 27.353 1.00 38.22 405 ALA A C 1
ATOM 3238 O O . ALA A 1 405 ? 19.542 -30.114 26.337 1.00 38.22 405 ALA A O 1
ATOM 3239 N N . ARG A 1 406 ? 20.261 -29.086 28.184 1.00 39.84 406 ARG A N 1
ATOM 3240 C CA . ARG A 1 406 ? 19.434 -27.876 27.985 1.00 39.84 406 ARG A CA 1
ATOM 3241 C C . ARG A 1 406 ? 19.834 -27.017 26.775 1.00 39.84 406 ARG A C 1
ATOM 3243 O O . ARG A 1 406 ? 19.074 -26.133 26.407 1.00 39.84 406 ARG A O 1
ATOM 3250 N N . ASN A 1 407 ? 20.979 -27.295 26.148 1.00 41.62 407 ASN A N 1
ATOM 3251 C CA . ASN A 1 407 ? 21.463 -26.585 24.958 1.00 41.62 407 ASN A CA 1
ATOM 3252 C C . ASN A 1 407 ? 21.284 -27.384 23.649 1.00 41.62 407 ASN A C 1
ATOM 3254 O O . ASN A 1 407 ? 21.769 -26.939 22.613 1.00 41.62 407 ASN A O 1
ATOM 3258 N N . GLN A 1 408 ? 20.639 -28.559 23.678 1.00 41.47 408 GLN A N 1
ATOM 3259 C CA . GLN A 1 408 ? 20.613 -29.507 22.548 1.00 41.47 408 GLN A CA 1
ATOM 3260 C C . GLN A 1 408 ? 19.330 -29.487 21.695 1.00 41.47 408 GLN A C 1
ATOM 3262 O O . GLN A 1 408 ? 19.268 -30.217 20.713 1.00 41.47 408 GLN A O 1
ATOM 3267 N N . SER A 1 409 ? 18.333 -28.653 22.011 1.00 44.78 409 SER A N 1
ATOM 3268 C CA . SER A 1 409 ? 17.116 -28.507 21.186 1.00 44.78 409 SER A CA 1
ATOM 3269 C C . SER A 1 409 ? 17.309 -27.619 19.946 1.00 44.78 409 SER A C 1
ATOM 3271 O O . SER A 1 409 ? 16.456 -27.543 19.075 1.00 44.78 409 SER A O 1
ATOM 3273 N N . ALA A 1 410 ? 18.443 -26.929 19.809 1.00 59.03 410 ALA A N 1
ATOM 3274 C CA . ALA A 1 410 ? 18.743 -26.201 18.580 1.00 59.03 410 ALA A CA 1
ATOM 3275 C C . ALA A 1 410 ? 19.549 -27.101 17.634 1.00 59.03 410 ALA A C 1
ATOM 3277 O O . ALA A 1 410 ? 20.724 -27.375 17.887 1.00 59.03 410 ALA A O 1
ATOM 3278 N N . ILE A 1 411 ? 18.932 -27.545 16.535 1.00 78.06 411 ILE A N 1
ATOM 3279 C CA . ILE A 1 411 ? 19.636 -28.199 15.422 1.00 78.06 411 ILE A CA 1
ATOM 3280 C C . ILE A 1 411 ? 20.793 -27.281 14.986 1.00 78.06 411 ILE A C 1
ATOM 3282 O O . ILE A 1 411 ? 20.588 -26.095 14.723 1.00 78.06 411 ILE A O 1
ATOM 3286 N N . SER A 1 412 ? 22.020 -27.809 14.941 1.00 87.56 412 SER A N 1
ATOM 3287 C CA . SER A 1 412 ? 23.205 -27.027 14.572 1.00 87.56 412 SER A CA 1
ATOM 3288 C C . SER A 1 412 ? 23.127 -26.549 13.115 1.00 87.56 412 SER A C 1
ATOM 3290 O O . SER A 1 412 ? 22.543 -27.214 12.255 1.00 87.56 412 SER A O 1
ATOM 3292 N N . LEU A 1 413 ? 23.749 -25.406 12.800 1.00 89.19 413 LEU A N 1
ATOM 3293 C CA . LEU A 1 413 ? 23.773 -24.885 11.427 1.00 89.19 413 LEU A CA 1
ATOM 3294 C C . LEU A 1 413 ? 24.436 -25.893 10.479 1.00 89.19 413 LEU A C 1
ATOM 3296 O O . LEU A 1 413 ? 23.994 -26.074 9.343 1.00 89.19 413 LEU A O 1
ATOM 3300 N N . SER A 1 414 ? 25.473 -26.577 10.959 1.00 91.00 414 SER A N 1
ATOM 3301 C CA . SER A 1 414 ? 26.140 -27.646 10.224 1.00 91.00 414 SER A CA 1
ATOM 3302 C C . SER A 1 414 ? 25.196 -28.791 9.834 1.00 91.00 414 SER A C 1
ATOM 3304 O O . SER A 1 414 ? 25.270 -29.262 8.697 1.00 91.00 414 SER A O 1
ATOM 3306 N N . ASN A 1 415 ? 24.266 -29.183 10.711 1.00 89.94 415 ASN A N 1
ATOM 3307 C CA . ASN A 1 415 ? 23.273 -30.221 10.429 1.00 89.94 415 ASN A CA 1
ATOM 3308 C C . ASN A 1 415 ? 22.241 -29.754 9.396 1.00 89.94 415 ASN A C 1
ATOM 3310 O O . ASN A 1 415 ? 21.970 -30.481 8.446 1.00 89.94 415 ASN A O 1
ATOM 3314 N N . VAL A 1 416 ? 21.756 -28.510 9.490 1.00 90.75 416 VAL A N 1
ATOM 3315 C CA . VAL A 1 416 ? 20.837 -27.938 8.483 1.00 90.75 416 VAL A CA 1
ATOM 3316 C C . VAL A 1 416 ? 21.489 -27.893 7.095 1.00 90.75 416 VAL A C 1
ATOM 3318 O O . VAL A 1 416 ? 20.850 -28.171 6.076 1.00 90.75 416 VAL A O 1
ATOM 3321 N N . ILE A 1 417 ? 22.782 -27.561 7.023 1.00 91.69 417 ILE A N 1
ATOM 3322 C CA . ILE A 1 417 ? 23.524 -27.584 5.755 1.00 91.69 417 ILE A CA 1
ATOM 3323 C C . ILE A 1 417 ? 23.699 -29.028 5.267 1.00 91.69 417 ILE A C 1
ATOM 3325 O O . ILE A 1 417 ? 23.572 -29.271 4.067 1.00 91.69 417 ILE A O 1
ATOM 3329 N N . ALA A 1 418 ? 23.962 -29.986 6.159 1.00 91.00 418 ALA A N 1
ATOM 3330 C CA . ALA A 1 418 ? 24.061 -31.399 5.799 1.00 91.00 418 ALA A CA 1
ATOM 3331 C C . ALA A 1 418 ? 22.737 -31.944 5.234 1.00 91.00 418 ALA A C 1
ATOM 3333 O O . ALA A 1 418 ? 22.750 -32.594 4.191 1.00 91.00 418 ALA A O 1
ATOM 3334 N N . GLU A 1 419 ? 21.597 -31.600 5.838 1.00 91.62 419 GLU A N 1
ATOM 3335 C CA . GLU A 1 419 ? 20.266 -31.957 5.333 1.00 91.62 419 GLU A CA 1
ATOM 3336 C C . GLU A 1 419 ? 20.021 -31.396 3.927 1.00 91.62 419 GLU A C 1
ATOM 3338 O O . GLU A 1 419 ? 19.616 -32.132 3.028 1.00 91.62 419 GLU A O 1
ATOM 3343 N N . ARG A 1 420 ? 20.341 -30.113 3.692 1.00 92.25 420 ARG A N 1
ATOM 3344 C CA . ARG A 1 420 ? 20.201 -29.489 2.361 1.00 92.25 420 ARG A CA 1
ATOM 3345 C C . ARG A 1 420 ? 21.147 -30.068 1.312 1.00 92.25 420 ARG A C 1
ATOM 3347 O O . ARG A 1 420 ? 20.810 -30.072 0.131 1.00 92.25 420 ARG A O 1
ATOM 3354 N N . ARG A 1 421 ? 22.337 -30.520 1.716 1.00 91.62 421 ARG A N 1
ATOM 3355 C CA . ARG A 1 421 ? 23.285 -31.218 0.829 1.00 91.62 421 ARG A CA 1
ATOM 3356 C C . ARG A 1 421 ? 22.789 -32.612 0.449 1.00 91.62 421 ARG A C 1
ATOM 3358 O O . ARG A 1 421 ? 23.183 -33.120 -0.600 1.00 91.62 421 ARG A O 1
ATOM 3365 N N . GLY A 1 422 ? 21.935 -33.205 1.281 1.00 90.44 422 GLY A N 1
ATOM 3366 C CA . GLY A 1 422 ? 21.484 -34.578 1.135 1.00 90.44 422 GLY A CA 1
ATOM 3367 C C . GLY A 1 422 ? 22.633 -35.583 1.249 1.00 90.44 422 GLY A C 1
ATOM 3368 O O . GLY A 1 422 ? 23.779 -35.244 1.538 1.00 90.44 422 GLY A O 1
ATOM 3369 N N . HIS A 1 423 ? 22.322 -36.850 0.986 1.00 92.25 423 HIS A N 1
ATOM 3370 C CA . HIS A 1 423 ? 23.282 -37.954 1.083 1.00 92.25 423 HIS A CA 1
ATOM 3371 C C . HIS A 1 423 ? 24.170 -38.121 -0.168 1.00 92.25 423 HIS A C 1
ATOM 3373 O O . HIS A 1 423 ? 25.091 -38.930 -0.155 1.00 92.25 423 HIS A O 1
ATOM 3379 N N . LEU A 1 424 ? 23.895 -37.381 -1.253 1.00 92.69 424 LEU A N 1
ATOM 3380 C CA . LEU A 1 424 ? 24.617 -37.484 -2.534 1.00 92.69 424 LEU A CA 1
ATOM 3381 C C . LEU A 1 424 ? 25.947 -36.718 -2.550 1.00 92.69 424 LEU A C 1
ATOM 3383 O O . LEU A 1 424 ? 26.778 -36.933 -3.429 1.00 92.69 424 LEU A O 1
ATOM 3387 N N . LEU A 1 425 ? 26.146 -35.806 -1.599 1.00 93.75 425 LEU A N 1
ATOM 3388 C CA . LEU A 1 425 ? 27.381 -35.049 -1.444 1.00 93.75 425 LEU A CA 1
ATOM 3389 C C . LEU A 1 425 ? 28.138 -35.539 -0.211 1.00 93.75 425 LEU A C 1
ATOM 3391 O O . LEU A 1 425 ? 27.535 -35.904 0.794 1.00 93.75 425 LEU A O 1
ATOM 3395 N N . ALA A 1 426 ? 29.471 -35.479 -0.263 1.00 90.25 426 ALA A N 1
ATOM 3396 C CA . ALA A 1 426 ? 30.303 -35.837 0.880 1.00 90.25 426 ALA A CA 1
ATOM 3397 C C . ALA A 1 426 ? 29.903 -35.033 2.137 1.00 90.25 426 ALA A C 1
ATOM 3399 O O . ALA A 1 426 ? 29.588 -33.832 2.020 1.00 90.25 426 ALA A O 1
ATOM 3400 N N . PRO A 1 427 ? 29.933 -35.666 3.326 1.00 88.06 427 PRO A N 1
ATOM 3401 C CA . PRO A 1 427 ? 29.618 -34.991 4.574 1.00 88.06 427 PRO A CA 1
ATOM 3402 C C . PRO A 1 427 ? 30.600 -33.845 4.821 1.00 88.06 427 PRO A C 1
ATOM 3404 O O . PRO A 1 427 ? 31.763 -33.886 4.416 1.00 88.06 427 PRO A O 1
ATOM 3407 N N . ILE A 1 428 ? 30.114 -32.801 5.488 1.00 90.81 428 ILE A N 1
ATOM 3408 C CA . ILE A 1 428 ? 30.920 -31.629 5.830 1.00 90.81 428 ILE A CA 1
ATOM 3409 C C . ILE A 1 428 ? 32.031 -32.074 6.798 1.00 90.81 428 ILE A C 1
ATOM 3411 O O . ILE A 1 428 ? 31.720 -32.688 7.822 1.00 90.81 428 ILE A O 1
ATOM 3415 N N . PRO A 1 429 ? 33.316 -31.776 6.522 1.00 93.94 429 PRO A N 1
ATOM 3416 C CA . PRO A 1 429 ? 34.401 -32.095 7.444 1.00 93.94 429 PRO A CA 1
ATOM 3417 C C . PRO A 1 429 ? 34.145 -31.530 8.847 1.00 93.94 429 PRO A C 1
ATOM 3419 O O . PRO A 1 429 ? 33.708 -30.386 8.988 1.00 93.94 429 PRO A O 1
ATOM 3422 N N . ARG A 1 430 ? 34.481 -32.293 9.896 1.00 89.00 430 ARG A N 1
ATOM 3423 C CA . ARG A 1 430 ? 34.193 -31.909 11.295 1.00 89.00 430 ARG A CA 1
ATOM 3424 C C . ARG A 1 430 ? 34.808 -30.563 11.711 1.00 89.00 430 ARG A C 1
ATOM 3426 O O . ARG A 1 430 ? 34.233 -29.838 12.514 1.00 89.00 430 ARG A O 1
ATOM 3433 N N . ASN A 1 431 ? 35.940 -30.186 11.118 1.00 92.75 431 ASN A N 1
ATOM 3434 C CA . ASN A 1 431 ? 36.556 -28.876 11.353 1.00 92.75 431 ASN A CA 1
ATOM 3435 C C . ASN A 1 431 ? 35.705 -27.742 10.764 1.00 92.75 431 ASN A C 1
ATOM 3437 O O . ASN A 1 431 ? 35.484 -26.720 11.410 1.00 92.75 431 ASN A O 1
ATOM 3441 N N . THR A 1 432 ? 35.188 -27.932 9.547 1.00 93.94 432 THR A N 1
ATOM 3442 C CA . THR A 1 432 ? 34.296 -26.957 8.910 1.00 93.94 432 THR A CA 1
ATOM 3443 C C . THR A 1 432 ? 32.925 -26.913 9.574 1.00 93.94 432 THR A C 1
ATOM 3445 O O . THR A 1 432 ? 32.371 -25.827 9.693 1.00 93.94 432 THR A O 1
ATOM 3448 N N . SER A 1 433 ? 32.395 -28.039 10.068 1.00 91.19 433 SER A N 1
ATOM 3449 C CA . SER A 1 433 ? 31.142 -28.033 10.833 1.00 91.19 433 SER A CA 1
ATOM 3450 C C . SER A 1 433 ? 31.300 -27.255 12.141 1.00 91.19 433 SER A C 1
ATOM 3452 O O . SER A 1 433 ? 30.498 -26.368 12.407 1.00 91.19 433 SER A O 1
ATOM 3454 N N . ALA A 1 434 ? 32.384 -27.488 12.891 1.00 91.75 434 ALA A N 1
ATOM 3455 C CA . ALA A 1 434 ? 32.680 -26.735 14.109 1.00 91.75 434 ALA A CA 1
ATOM 3456 C C . ALA A 1 434 ? 32.847 -25.229 13.837 1.00 91.75 434 ALA A C 1
ATOM 3458 O O . ALA A 1 434 ? 32.330 -24.405 14.586 1.00 91.75 434 ALA A O 1
ATOM 3459 N N . ALA A 1 435 ? 33.512 -24.855 12.737 1.00 94.50 435 ALA A N 1
ATOM 3460 C CA . ALA A 1 435 ? 33.644 -23.456 12.334 1.00 94.50 435 ALA A CA 1
ATOM 3461 C C . ALA A 1 435 ? 32.295 -22.818 11.945 1.00 94.50 435 ALA A C 1
ATOM 3463 O O . ALA A 1 435 ? 32.044 -21.659 12.276 1.00 94.50 435 ALA A O 1
ATOM 3464 N N . LEU A 1 436 ? 31.415 -23.561 11.265 1.00 93.19 436 LEU A N 1
ATOM 3465 C CA . LEU A 1 436 ? 30.064 -23.106 10.923 1.00 93.19 436 LEU A CA 1
ATOM 3466 C C . LEU A 1 436 ? 29.207 -22.893 12.174 1.00 93.19 436 LEU A C 1
ATOM 3468 O O . LEU A 1 436 ? 28.520 -21.880 12.275 1.00 93.19 436 LEU A O 1
ATOM 3472 N N . ASP A 1 437 ? 29.290 -23.797 13.146 1.00 91.88 437 ASP A N 1
ATOM 3473 C CA . ASP A 1 437 ? 28.525 -23.697 14.390 1.00 91.88 437 ASP A CA 1
ATOM 3474 C C . ASP A 1 437 ? 29.066 -22.590 15.313 1.00 91.88 437 ASP A C 1
ATOM 3476 O O . ASP A 1 437 ? 28.292 -21.877 15.962 1.00 91.88 437 ASP A O 1
ATOM 3480 N N . ALA A 1 438 ? 30.384 -22.358 15.302 1.00 92.38 438 ALA A N 1
ATOM 3481 C CA . ALA A 1 438 ? 30.988 -21.187 15.936 1.00 92.38 438 ALA A CA 1
ATOM 3482 C C . ALA A 1 438 ? 30.458 -19.887 15.308 1.00 92.38 438 ALA A C 1
ATOM 3484 O O . ALA A 1 438 ? 30.022 -18.986 16.023 1.00 92.38 438 ALA A O 1
ATOM 3485 N N . ARG A 1 439 ? 30.383 -19.819 13.971 1.00 92.69 439 ARG A N 1
ATOM 3486 C CA . ARG A 1 439 ? 29.793 -18.669 13.271 1.00 92.69 439 ARG A CA 1
ATOM 3487 C C . ARG A 1 439 ? 28.311 -18.477 13.575 1.00 92.69 439 ARG A C 1
ATOM 3489 O O . ARG A 1 439 ? 27.890 -17.341 13.764 1.00 92.69 439 ARG A O 1
ATOM 3496 N N . ALA A 1 440 ? 27.529 -19.552 13.646 1.00 90.19 440 ALA A N 1
ATOM 3497 C CA . ALA A 1 440 ? 26.122 -19.475 14.036 1.00 90.19 440 ALA A CA 1
ATOM 3498 C C . ALA A 1 440 ? 25.966 -18.869 15.442 1.00 90.19 440 ALA A C 1
ATOM 3500 O O . ALA A 1 440 ? 25.115 -18.010 15.667 1.00 90.19 440 ALA A O 1
ATOM 3501 N N . SER A 1 441 ? 26.847 -19.258 16.366 1.00 88.69 441 SER A N 1
ATOM 3502 C CA . SER A 1 441 ? 26.879 -18.723 17.731 1.00 88.69 441 SER A CA 1
ATOM 3503 C C . SER A 1 441 ? 27.274 -17.240 17.772 1.00 88.69 441 SER A C 1
ATOM 3505 O O . SER A 1 441 ? 26.672 -16.465 18.520 1.00 88.69 441 SER A O 1
ATOM 3507 N N . ASP A 1 442 ? 28.245 -16.825 16.952 1.00 92.00 442 ASP A N 1
ATOM 3508 C CA . ASP A 1 442 ? 28.647 -15.418 16.819 1.00 92.00 442 ASP A CA 1
ATOM 3509 C C . ASP A 1 442 ? 27.501 -14.549 16.283 1.00 92.00 442 ASP A C 1
ATOM 3511 O O . ASP A 1 442 ? 27.210 -13.493 16.848 1.00 92.00 442 ASP A O 1
ATOM 3515 N N . VAL A 1 443 ? 26.819 -15.005 15.226 1.00 90.19 443 VAL A N 1
ATOM 3516 C CA . VAL A 1 443 ? 25.672 -14.297 14.632 1.00 90.19 443 VAL A CA 1
ATOM 3517 C C . VAL A 1 443 ? 24.530 -14.183 15.639 1.00 90.19 443 VAL A C 1
ATOM 3519 O O . VAL A 1 443 ? 24.000 -13.090 15.831 1.00 90.19 443 VAL A O 1
ATOM 3522 N N . ARG A 1 444 ? 24.208 -15.261 16.364 1.00 86.38 444 ARG A N 1
ATOM 3523 C CA . ARG A 1 444 ? 23.204 -15.236 17.439 1.00 86.38 444 ARG A CA 1
ATOM 3524 C C . ARG A 1 444 ? 23.528 -14.184 18.502 1.00 86.38 444 ARG A C 1
ATOM 3526 O O . ARG A 1 444 ? 22.653 -13.435 18.932 1.00 86.38 444 ARG A O 1
ATOM 3533 N N . ARG A 1 445 ? 24.798 -14.080 18.906 1.00 88.25 445 ARG A N 1
ATOM 3534 C CA . ARG A 1 445 ? 25.246 -13.059 19.867 1.00 88.25 445 ARG A CA 1
ATOM 3535 C C . ARG A 1 445 ? 25.100 -11.642 19.307 1.00 88.25 445 ARG A C 1
ATOM 3537 O O . ARG A 1 445 ? 24.701 -10.745 20.046 1.00 88.25 445 ARG A O 1
ATOM 3544 N N . GLN A 1 446 ? 25.412 -11.433 18.027 1.00 90.12 446 GLN A N 1
ATOM 3545 C CA . GLN A 1 446 ? 25.230 -10.136 17.364 1.00 90.12 446 GLN A CA 1
ATOM 3546 C C . GLN A 1 446 ? 23.753 -9.733 17.307 1.00 90.12 446 GLN A C 1
ATOM 3548 O O . GLN A 1 446 ? 23.423 -8.609 17.679 1.00 90.12 446 GLN A O 1
ATOM 3553 N N . LEU A 1 447 ? 22.867 -10.658 16.932 1.00 88.44 447 LEU A N 1
ATOM 3554 C CA . LEU A 1 447 ? 21.423 -10.426 16.890 1.00 88.44 447 LEU A CA 1
ATOM 3555 C C . LEU A 1 447 ? 20.870 -10.034 18.268 1.00 88.44 447 LEU A C 1
ATOM 3557 O O . LEU A 1 447 ? 20.183 -9.022 18.398 1.00 88.44 447 LEU A O 1
ATOM 3561 N N . GLN A 1 448 ? 21.233 -10.775 19.319 1.00 87.19 448 GLN A N 1
ATOM 3562 C CA . GLN A 1 448 ? 20.817 -10.462 20.691 1.00 87.19 448 GLN A CA 1
ATOM 3563 C C . GLN A 1 448 ? 21.340 -9.105 21.176 1.00 87.19 448 GLN A C 1
ATOM 3565 O O . GLN A 1 448 ? 20.622 -8.384 21.869 1.00 87.19 448 GLN A O 1
ATOM 3570 N N . ARG A 1 449 ? 22.577 -8.747 20.810 1.00 89.62 449 ARG A N 1
ATOM 3571 C CA . ARG A 1 449 ? 23.191 -7.469 21.185 1.00 89.62 449 ARG A CA 1
ATOM 3572 C C . ARG A 1 449 ? 22.476 -6.282 20.540 1.00 89.62 449 ARG A C 1
ATOM 3574 O O . ARG A 1 449 ? 22.173 -5.321 21.239 1.00 89.62 449 ARG A O 1
ATOM 3581 N N . HIS A 1 450 ? 22.208 -6.351 19.237 1.00 89.81 450 HIS A N 1
ATOM 3582 C CA . HIS A 1 450 ? 21.703 -5.205 18.475 1.00 89.81 450 HIS A CA 1
ATOM 3583 C C . HIS A 1 450 ? 20.178 -5.067 18.479 1.00 89.81 450 HIS A C 1
ATOM 3585 O O . HIS A 1 450 ? 19.677 -4.001 18.151 1.00 89.81 450 HIS A O 1
ATOM 3591 N N . HIS A 1 451 ? 19.420 -6.064 18.945 1.00 88.31 451 HIS A N 1
ATOM 3592 C CA . HIS A 1 451 ? 17.951 -6.047 18.924 1.00 88.31 451 HIS A CA 1
ATOM 3593 C C . HIS A 1 451 ? 17.299 -4.732 19.405 1.00 88.31 451 HIS A C 1
ATOM 3595 O O . HIS A 1 451 ? 16.442 -4.158 18.726 1.00 88.31 451 HIS A O 1
ATOM 3601 N N . ARG A 1 452 ? 17.702 -4.242 20.585 1.00 88.19 452 ARG A N 1
ATOM 3602 C CA . ARG A 1 452 ? 17.149 -3.007 21.168 1.00 88.19 452 ARG A CA 1
ATOM 3603 C C . ARG A 1 452 ? 17.685 -1.758 20.473 1.00 88.19 452 ARG A C 1
ATOM 3605 O O . ARG A 1 452 ? 16.935 -0.804 20.279 1.00 88.19 452 ARG A O 1
ATOM 3612 N N . GLU A 1 453 ? 18.968 -1.769 20.120 1.00 90.62 453 GLU A N 1
ATOM 3613 C CA . GLU A 1 453 ? 19.641 -0.656 19.445 1.00 90.62 453 GLU A CA 1
ATOM 3614 C C . GLU A 1 453 ? 19.050 -0.423 18.053 1.00 90.62 453 GLU A C 1
ATOM 3616 O O . GLU A 1 453 ? 18.724 0.714 17.729 1.00 90.62 453 GLU A O 1
ATOM 3621 N N . ASP A 1 454 ? 18.813 -1.488 17.286 1.00 89.00 454 ASP A N 1
ATOM 3622 C CA . ASP A 1 454 ? 18.222 -1.437 15.949 1.00 89.00 454 ASP A CA 1
ATOM 3623 C C . ASP A 1 454 ? 16.773 -0.950 16.003 1.00 89.00 454 ASP A C 1
ATOM 3625 O O . ASP A 1 454 ? 16.391 -0.065 15.242 1.00 89.00 454 ASP A O 1
ATOM 3629 N N . THR A 1 455 ? 15.972 -1.456 16.948 1.00 86.94 455 THR A N 1
ATOM 3630 C CA . THR A 1 455 ? 14.564 -1.043 17.096 1.00 86.94 455 THR A CA 1
ATOM 3631 C C . THR A 1 455 ? 14.458 0.446 17.436 1.00 86.94 455 THR A C 1
ATOM 3633 O O . THR A 1 455 ? 13.727 1.198 16.787 1.00 86.94 455 THR A O 1
ATOM 3636 N N . MET A 1 456 ? 15.224 0.904 18.431 1.00 87.19 456 MET A N 1
ATOM 3637 C CA . MET A 1 456 ? 15.225 2.310 18.848 1.00 87.19 456 MET A CA 1
ATOM 3638 C C . MET A 1 456 ? 15.882 3.217 17.806 1.00 87.19 456 MET A C 1
ATOM 3640 O O . MET A 1 456 ? 15.405 4.327 17.561 1.00 87.19 456 MET A O 1
ATOM 3644 N N . GLY A 1 457 ? 16.971 2.757 17.192 1.00 88.50 457 GLY A N 1
ATOM 3645 C CA . GLY A 1 457 ? 17.686 3.454 16.131 1.00 88.50 457 GLY A CA 1
ATOM 3646 C C . GLY A 1 457 ? 16.800 3.665 14.911 1.00 88.50 457 GLY A C 1
ATOM 3647 O O . GLY A 1 457 ? 16.717 4.784 14.412 1.00 88.50 457 GLY A O 1
ATOM 3648 N N . PHE A 1 458 ? 16.054 2.639 14.500 1.00 87.50 458 PHE A N 1
ATOM 3649 C CA . PHE A 1 458 ? 15.121 2.719 13.381 1.00 87.50 458 PHE A CA 1
ATOM 3650 C C . PHE A 1 458 ? 13.954 3.671 13.667 1.00 87.50 458 PHE A C 1
ATOM 3652 O O . PHE A 1 458 ? 13.646 4.534 12.849 1.00 87.50 458 PHE A O 1
ATOM 3659 N N . GLN A 1 459 ? 13.349 3.612 14.857 1.00 85.31 459 GLN A N 1
ATOM 3660 C CA . GLN A 1 459 ? 12.296 4.566 15.231 1.00 85.31 459 GLN A CA 1
ATOM 3661 C C . GLN A 1 459 ? 12.803 6.015 15.278 1.00 85.31 459 GLN A C 1
ATOM 3663 O O . GLN A 1 459 ? 12.085 6.932 14.875 1.00 85.31 459 GLN A O 1
ATOM 3668 N N . ARG A 1 460 ? 14.037 6.245 15.751 1.00 86.19 460 ARG A N 1
ATOM 3669 C CA . ARG A 1 460 ? 14.671 7.574 15.714 1.00 86.19 460 ARG A CA 1
ATOM 3670 C C . ARG A 1 460 ? 14.913 8.032 14.280 1.00 86.19 460 ARG A C 1
ATOM 3672 O O . ARG A 1 460 ? 14.534 9.152 13.960 1.00 86.19 460 ARG A O 1
ATOM 3679 N N . LEU A 1 461 ? 15.452 7.157 13.430 1.00 83.88 461 LEU A N 1
ATOM 3680 C CA . LEU A 1 461 ? 15.695 7.412 12.008 1.00 83.88 461 LEU A CA 1
ATOM 3681 C C . LEU A 1 461 ? 14.409 7.828 11.280 1.00 83.88 461 LEU A C 1
ATOM 3683 O O . LEU A 1 461 ? 14.395 8.813 10.541 1.00 83.88 461 LEU A O 1
ATOM 3687 N N . LEU A 1 462 ? 13.309 7.117 11.541 1.00 80.50 462 LEU A N 1
ATOM 3688 C CA . LEU A 1 462 ? 11.996 7.439 10.989 1.00 80.50 462 LEU A CA 1
ATOM 3689 C C . LEU A 1 462 ? 11.484 8.804 11.461 1.00 80.50 462 LEU A C 1
ATOM 3691 O O . LEU A 1 462 ? 10.826 9.498 10.689 1.00 80.50 462 LEU A O 1
ATOM 3695 N N . LYS A 1 463 ? 11.751 9.205 12.709 1.00 78.31 463 LYS A N 1
ATOM 3696 C CA . LYS A 1 463 ? 11.350 10.524 13.227 1.00 78.31 463 LYS A CA 1
ATOM 3697 C C . LYS A 1 463 ? 12.199 11.651 12.636 1.00 78.31 463 LYS A C 1
ATOM 3699 O O . LYS A 1 463 ? 11.640 12.667 12.242 1.00 78.31 463 LYS A O 1
ATOM 3704 N N . THR A 1 464 ? 13.517 11.470 12.535 1.00 72.50 464 THR A N 1
ATOM 3705 C CA . THR A 1 464 ? 14.439 12.503 12.034 1.00 72.50 464 THR A CA 1
ATOM 3706 C C . THR A 1 464 ? 14.254 12.782 10.546 1.00 72.50 464 THR A C 1
ATOM 3708 O O . THR A 1 464 ? 14.197 13.942 10.160 1.00 72.50 464 THR A O 1
ATOM 3711 N N . HIS A 1 465 ? 14.071 11.749 9.715 1.00 61.47 465 HIS A N 1
ATOM 3712 C CA . HIS A 1 465 ? 13.824 11.938 8.277 1.00 61.47 465 HIS A CA 1
ATOM 3713 C C . HIS A 1 465 ? 12.398 12.387 7.940 1.00 61.47 465 HIS A C 1
ATOM 3715 O O . HIS A 1 465 ? 12.150 12.833 6.827 1.00 61.47 465 HIS A O 1
ATOM 3721 N N . GLY A 1 466 ? 11.460 12.296 8.890 1.00 52.31 466 GLY A N 1
ATOM 3722 C CA . GLY A 1 466 ? 10.116 12.850 8.730 1.00 52.31 466 GLY A CA 1
ATOM 3723 C C . GLY A 1 466 ? 10.021 14.362 8.964 1.00 52.31 466 GLY A C 1
ATOM 3724 O O . GLY A 1 466 ? 8.977 14.926 8.663 1.00 52.31 466 GLY A O 1
ATOM 3725 N N . ALA A 1 467 ? 11.059 14.995 9.525 1.00 45.59 467 ALA A N 1
ATOM 3726 C CA . ALA A 1 467 ? 11.026 16.388 9.984 1.00 45.59 467 ALA A CA 1
ATOM 3727 C C . ALA A 1 467 ? 11.802 17.372 9.089 1.00 45.59 467 ALA A C 1
ATOM 3729 O O . ALA A 1 467 ? 11.628 18.580 9.224 1.00 45.59 467 ALA A O 1
ATOM 3730 N N . THR A 1 468 ? 12.664 16.884 8.195 1.00 45.09 468 THR A N 1
ATOM 3731 C CA . THR A 1 468 ? 13.460 17.724 7.293 1.00 45.09 468 THR A CA 1
ATOM 3732 C C . THR A 1 468 ? 12.844 17.729 5.896 1.00 45.09 468 THR A C 1
ATOM 3734 O O . THR A 1 468 ? 12.765 16.675 5.269 1.00 45.09 468 THR A O 1
ATOM 3737 N N . ASP A 1 469 ? 12.471 18.910 5.391 1.00 46.38 469 ASP A N 1
ATOM 3738 C CA . ASP A 1 469 ? 12.038 19.129 3.995 1.00 46.38 469 ASP A CA 1
ATOM 3739 C C . ASP A 1 469 ? 13.113 18.733 2.955 1.00 46.38 469 ASP A C 1
ATOM 3741 O O . ASP A 1 469 ? 12.812 18.576 1.770 1.00 46.38 469 ASP A O 1
ATOM 3745 N N . ASP A 1 470 ? 14.353 18.488 3.398 1.00 43.78 470 ASP A N 1
ATOM 3746 C CA . ASP A 1 470 ? 15.433 17.898 2.606 1.00 43.78 470 ASP A CA 1
ATOM 3747 C C . ASP A 1 470 ? 15.218 16.387 2.403 1.00 43.78 470 ASP A C 1
ATOM 3749 O O . ASP A 1 470 ? 15.916 15.527 2.944 1.00 43.78 470 ASP A O 1
ATOM 3753 N N . LEU A 1 471 ? 14.245 16.048 1.558 1.00 50.38 471 LEU A N 1
ATOM 3754 C CA . LEU A 1 471 ? 14.022 14.711 0.999 1.00 50.38 471 LEU A CA 1
ATOM 3755 C C . LEU A 1 471 ? 15.098 14.341 -0.048 1.00 50.38 471 LEU A C 1
ATOM 3757 O O . LEU A 1 471 ? 14.796 13.854 -1.137 1.00 50.38 471 LEU A O 1
ATOM 3761 N N . GLN A 1 472 ? 16.383 14.525 0.272 1.00 44.34 472 GLN A N 1
ATOM 3762 C CA . GLN A 1 472 ? 17.457 13.847 -0.458 1.00 44.34 472 GLN A CA 1
ATOM 3763 C C . GLN A 1 472 ? 17.433 12.359 -0.072 1.00 44.34 472 GLN A C 1
ATOM 3765 O O . GLN A 1 472 ? 18.027 11.953 0.920 1.00 44.34 472 GLN A O 1
ATOM 3770 N N . ALA A 1 473 ? 16.701 11.543 -0.839 1.00 46.50 473 ALA A N 1
ATOM 3771 C CA . ALA A 1 473 ? 16.714 10.074 -0.766 1.00 46.50 473 ALA A CA 1
ATOM 3772 C C . ALA A 1 473 ? 16.447 9.452 0.634 1.00 46.50 473 ALA A C 1
ATOM 3774 O O . ALA A 1 473 ? 16.952 8.372 0.942 1.00 46.50 473 ALA A O 1
ATOM 3775 N N . GLY A 1 474 ? 15.665 10.127 1.485 1.00 54.88 474 GLY A N 1
ATOM 3776 C CA . GLY A 1 474 ? 15.281 9.655 2.822 1.00 54.88 474 GLY A CA 1
ATOM 3777 C C . GLY A 1 474 ? 14.060 8.723 2.832 1.00 54.88 474 GLY A C 1
ATOM 3778 O O . GLY A 1 474 ? 13.286 8.680 1.878 1.00 54.88 474 GLY A O 1
ATOM 3779 N N . TYR A 1 475 ? 13.884 7.975 3.929 1.00 58.31 475 TYR A N 1
ATOM 3780 C CA . TYR A 1 475 ? 12.759 7.054 4.154 1.00 58.31 475 TYR A CA 1
ATOM 3781 C C . TYR A 1 475 ? 11.396 7.758 4.002 1.00 58.31 475 TYR A C 1
ATOM 3783 O O . TYR A 1 475 ? 11.010 8.556 4.854 1.00 58.31 475 TYR A O 1
ATOM 3791 N N . GLY A 1 476 ? 10.653 7.422 2.943 1.00 65.06 476 GLY A N 1
ATOM 3792 C CA . GLY A 1 476 ? 9.292 7.897 2.692 1.00 65.06 476 GLY A CA 1
ATOM 3793 C C . GLY A 1 476 ? 8.333 6.728 2.472 1.00 65.06 476 GLY A C 1
ATOM 3794 O O . GLY A 1 476 ? 8.493 5.961 1.527 1.00 65.06 476 GLY A O 1
ATOM 3795 N N . ALA A 1 477 ? 7.326 6.605 3.335 1.00 76.75 477 ALA A N 1
ATOM 3796 C CA . ALA A 1 477 ? 6.269 5.603 3.231 1.00 76.75 477 ALA A CA 1
ATOM 3797 C C . ALA A 1 477 ? 4.894 6.247 3.428 1.00 76.75 477 ALA A C 1
ATOM 3799 O O . ALA A 1 477 ? 4.776 7.352 3.968 1.00 76.75 477 ALA A O 1
ATOM 3800 N N . TYR A 1 478 ? 3.842 5.538 3.016 1.00 84.56 478 TYR A N 1
ATOM 3801 C CA . TYR A 1 478 ? 2.471 5.975 3.260 1.00 84.56 478 TYR A CA 1
ATOM 3802 C C . TYR A 1 478 ? 2.083 5.877 4.746 1.00 84.56 478 TYR A C 1
ATOM 3804 O O . TYR A 1 478 ? 1.414 6.773 5.255 1.00 84.56 478 TYR A O 1
ATOM 3812 N N . SER A 1 479 ? 2.504 4.813 5.441 1.00 81.31 479 SER A N 1
ATOM 3813 C CA . SER A 1 479 ? 1.995 4.465 6.777 1.00 81.31 479 SER A CA 1
ATOM 3814 C C . SER A 1 479 ? 3.046 3.823 7.703 1.00 81.31 479 SER A C 1
ATOM 3816 O O . SER A 1 479 ? 2.800 2.768 8.279 1.00 81.31 479 SER A O 1
ATOM 3818 N N . ASP A 1 480 ? 4.196 4.478 7.894 1.00 83.25 480 ASP A N 1
ATOM 3819 C CA . ASP A 1 480 ? 5.203 4.088 8.906 1.00 83.25 480 ASP A CA 1
ATOM 3820 C C . ASP A 1 480 ? 4.963 4.832 10.227 1.00 83.25 480 ASP A C 1
ATOM 3822 O O . ASP A 1 480 ? 5.746 5.690 10.653 1.00 83.25 480 ASP A O 1
ATOM 3826 N N . LEU A 1 481 ? 3.806 4.582 10.833 1.00 82.44 481 LEU A N 1
ATOM 3827 C CA . LEU A 1 481 ? 3.375 5.242 12.062 1.00 82.44 481 LEU A CA 1
ATOM 3828 C C . LEU A 1 481 ? 4.081 4.622 13.276 1.00 82.44 481 LEU A C 1
ATOM 3830 O O . LEU A 1 481 ? 4.357 3.428 13.316 1.00 82.44 481 LEU A O 1
ATOM 3834 N N . ALA A 1 482 ? 4.358 5.436 14.297 1.00 85.38 482 ALA A N 1
ATOM 3835 C CA . ALA A 1 482 ? 4.918 4.943 15.561 1.00 85.38 482 ALA A CA 1
ATOM 3836 C C . ALA A 1 482 ? 3.900 4.145 16.404 1.00 85.38 482 ALA A C 1
ATOM 3838 O O . ALA A 1 482 ? 4.259 3.583 17.437 1.00 85.38 482 ALA A O 1
ATOM 3839 N N . TYR A 1 483 ? 2.640 4.133 15.975 1.00 88.25 483 TYR A N 1
ATOM 3840 C CA . TYR A 1 483 ? 1.512 3.497 16.634 1.00 88.25 483 TYR A CA 1
ATOM 3841 C C . TYR A 1 483 ? 0.809 2.540 15.677 1.00 88.25 483 TYR A C 1
ATOM 3843 O O . TYR A 1 483 ? 0.916 2.671 14.456 1.00 88.25 483 TYR A O 1
ATOM 3851 N N . LEU A 1 484 ? 0.081 1.577 16.241 1.00 92.75 484 LEU A N 1
ATOM 3852 C CA . LEU A 1 484 ? -0.724 0.649 15.460 1.00 92.75 484 LEU A CA 1
ATOM 3853 C C . LEU A 1 484 ? -2.050 1.312 15.100 1.00 92.75 484 LEU A C 1
ATOM 3855 O O . LEU A 1 484 ? -2.771 1.762 15.983 1.00 92.75 484 LEU A O 1
ATOM 3859 N N . ASN A 1 485 ? -2.413 1.291 13.822 1.00 93.75 485 ASN A N 1
ATOM 3860 C CA . ASN A 1 485 ? -3.763 1.618 13.394 1.00 93.75 485 ASN A CA 1
ATOM 3861 C C . ASN A 1 485 ? -4.398 0.377 12.733 1.00 93.75 485 ASN A C 1
ATOM 3863 O O . ASN A 1 485 ? -3.974 -0.030 11.651 1.00 93.75 485 ASN A O 1
ATOM 3867 N N . PRO A 1 486 ? -5.420 -0.248 13.350 1.00 91.81 486 PRO A N 1
ATOM 3868 C CA . PRO A 1 486 ? -6.059 -1.446 12.804 1.00 91.81 486 PRO A CA 1
ATOM 3869 C C . PRO A 1 486 ? -6.841 -1.165 11.513 1.00 91.81 486 PRO A C 1
ATOM 3871 O O . PRO A 1 486 ? -7.197 -2.095 10.793 1.00 91.81 486 PRO A O 1
ATOM 3874 N N . ARG A 1 487 ? -7.105 0.111 11.206 1.00 91.62 487 ARG A N 1
ATOM 3875 C CA . ARG A 1 487 ? -7.797 0.561 9.995 1.00 91.62 487 ARG A CA 1
ATOM 3876 C C . ARG A 1 487 ? -6.849 1.067 8.912 1.00 91.62 487 ARG A C 1
ATOM 3878 O O . ARG A 1 487 ? -7.343 1.597 7.913 1.00 91.62 487 ARG A O 1
ATOM 3885 N N . THR A 1 488 ? -5.533 0.891 9.087 1.00 92.62 488 THR A N 1
ATOM 3886 C CA . THR A 1 488 ? -4.541 1.296 8.088 1.00 92.62 488 THR A CA 1
ATOM 3887 C C . THR A 1 488 ? -4.923 0.779 6.710 1.00 92.62 488 THR A C 1
ATOM 3889 O O . THR A 1 488 ? -5.199 -0.407 6.507 1.00 92.62 488 THR A O 1
ATOM 3892 N N . VAL A 1 489 ? -4.975 1.697 5.753 1.00 92.19 489 VAL A N 1
ATOM 3893 C CA . VAL A 1 489 ? -5.402 1.388 4.397 1.00 92.19 489 VAL A CA 1
ATOM 3894 C C . VAL A 1 489 ? -4.280 0.656 3.678 1.00 92.19 489 VAL A C 1
ATOM 3896 O O . VAL A 1 489 ? -3.099 0.968 3.811 1.00 92.19 489 VAL A O 1
ATOM 3899 N N . ARG A 1 490 ? -4.675 -0.326 2.871 1.00 92.81 490 ARG A N 1
ATOM 3900 C CA . ARG A 1 490 ? -3.783 -1.075 1.987 1.00 92.81 490 ARG A CA 1
ATOM 3901 C C . ARG A 1 490 ? -2.940 -0.129 1.124 1.00 92.81 490 ARG A C 1
ATOM 3903 O O . ARG A 1 490 ? -3.480 0.745 0.442 1.00 92.81 490 ARG A O 1
ATOM 3910 N N . ALA A 1 491 ? -1.622 -0.327 1.125 1.00 91.88 491 ALA A N 1
ATOM 3911 C CA . ALA A 1 491 ? -0.672 0.543 0.429 1.00 91.88 491 ALA A CA 1
ATOM 3912 C C . ALA A 1 491 ? -0.968 0.659 -1.078 1.00 91.88 491 ALA A C 1
ATOM 3914 O O . ALA A 1 491 ? -0.757 1.712 -1.676 1.00 91.88 491 ALA A O 1
ATOM 3915 N N . GLU A 1 492 ? -1.529 -0.390 -1.685 1.00 93.88 492 GLU A N 1
ATOM 3916 C CA . GLU A 1 492 ? -1.894 -0.440 -3.101 1.00 93.88 492 GLU A CA 1
ATOM 3917 C C . GLU A 1 492 ? -2.981 0.579 -3.475 1.00 93.88 492 GLU A C 1
ATOM 3919 O O . GLU A 1 492 ? -3.020 1.048 -4.615 1.00 93.88 492 GLU A O 1
ATOM 3924 N N . VAL A 1 493 ? -3.860 0.940 -2.530 1.00 94.00 493 VAL A N 1
ATOM 3925 C CA . VAL A 1 493 ? -4.901 1.958 -2.746 1.00 94.00 493 VAL A CA 1
ATOM 3926 C C . VAL A 1 493 ? -4.249 3.328 -2.922 1.00 94.00 493 VAL A C 1
ATOM 3928 O O . VAL A 1 493 ? -4.541 4.028 -3.892 1.00 94.00 493 VAL A O 1
ATOM 3931 N N . ARG A 1 494 ? -3.310 3.676 -2.033 1.00 92.94 494 ARG A N 1
ATOM 3932 C CA . ARG A 1 494 ? -2.561 4.938 -2.099 1.00 92.94 494 ARG A CA 1
ATOM 3933 C C . ARG A 1 494 ? -1.621 4.976 -3.305 1.00 92.94 494 ARG A C 1
ATOM 3935 O O . ARG A 1 494 ? -1.578 5.985 -3.999 1.00 92.94 494 ARG A O 1
ATOM 3942 N N . ASP A 1 495 ? -0.953 3.867 -3.627 1.00 92.19 495 ASP A N 1
ATOM 3943 C CA . ASP A 1 495 ? -0.105 3.757 -4.824 1.00 92.19 495 ASP A CA 1
ATOM 3944 C C . ASP A 1 495 ? -0.888 3.958 -6.130 1.00 92.19 495 ASP A C 1
ATOM 3946 O O . ASP A 1 495 ? -0.430 4.646 -7.044 1.00 92.19 495 ASP A O 1
ATOM 3950 N N . ARG A 1 496 ? -2.103 3.407 -6.226 1.00 94.44 496 ARG A N 1
ATOM 3951 C CA . ARG A 1 496 ? -2.963 3.613 -7.398 1.00 94.44 496 ARG A CA 1
ATOM 3952 C C . ARG A 1 496 ? -3.316 5.090 -7.587 1.00 94.44 496 ARG A C 1
ATOM 3954 O O . ARG A 1 496 ? -3.281 5.576 -8.717 1.00 94.44 496 ARG A O 1
ATOM 3961 N N . LEU A 1 497 ? -3.648 5.789 -6.502 1.00 94.06 497 LEU A N 1
ATOM 3962 C CA . LEU A 1 497 ? -3.920 7.229 -6.521 1.00 94.06 497 LEU A CA 1
ATOM 3963 C C . LEU A 1 497 ? -2.664 8.025 -6.890 1.00 94.06 497 LEU A C 1
ATOM 3965 O O . LEU A 1 497 ? -2.711 8.866 -7.785 1.00 94.06 497 LEU A O 1
ATOM 3969 N N . HIS A 1 498 ? -1.519 7.682 -6.302 1.00 91.81 498 HIS A N 1
ATOM 3970 C CA . HIS A 1 498 ? -0.237 8.296 -6.627 1.00 91.81 498 HIS A CA 1
ATOM 3971 C C . HIS A 1 498 ? 0.123 8.161 -8.115 1.00 91.81 498 HIS A C 1
ATOM 3973 O O . HIS A 1 498 ? 0.465 9.155 -8.755 1.00 91.81 498 HIS A O 1
ATOM 3979 N N . ARG A 1 499 ? -0.023 6.965 -8.703 1.00 92.50 499 ARG A N 1
ATOM 3980 C CA . ARG A 1 499 ? 0.224 6.746 -10.139 1.00 92.50 499 ARG A CA 1
ATOM 3981 C C . ARG A 1 499 ? -0.717 7.552 -11.033 1.00 92.50 499 ARG A C 1
ATOM 3983 O O . ARG A 1 499 ? -0.273 8.071 -12.056 1.00 92.50 499 ARG A O 1
ATOM 3990 N N . ARG A 1 500 ? -1.994 7.688 -10.656 1.00 95.31 500 ARG A N 1
ATOM 3991 C CA . ARG A 1 500 ? -2.952 8.548 -11.376 1.00 95.31 500 ARG A CA 1
ATOM 3992 C C . ARG A 1 500 ? -2.526 10.013 -11.338 1.00 95.31 500 ARG A C 1
ATOM 3994 O O . ARG A 1 500 ? -2.462 10.637 -12.392 1.00 95.31 500 ARG A O 1
ATOM 4001 N N . ALA A 1 501 ? -2.149 10.524 -10.167 1.00 93.31 501 ALA A N 1
ATOM 4002 C CA . ALA A 1 501 ? -1.632 11.884 -10.034 1.00 93.31 501 ALA A CA 1
ATOM 4003 C C . ALA A 1 501 ? -0.346 12.104 -10.845 1.00 93.31 501 ALA A C 1
ATOM 4005 O O . ALA A 1 501 ? -0.235 13.113 -11.529 1.00 93.31 501 ALA A O 1
ATOM 4006 N N . MET A 1 502 ? 0.592 11.151 -10.854 1.00 92.44 502 MET A N 1
ATOM 4007 C CA . MET A 1 502 ? 1.813 11.261 -11.664 1.00 92.44 502 MET A CA 1
ATOM 4008 C C . MET A 1 502 ? 1.526 11.312 -13.168 1.00 92.44 502 MET A C 1
ATOM 4010 O O . MET A 1 502 ? 2.158 12.080 -13.890 1.00 92.44 502 MET A O 1
ATOM 4014 N N . ASN A 1 503 ? 0.551 10.542 -13.653 1.00 93.44 503 ASN A N 1
ATOM 4015 C CA . ASN A 1 503 ? 0.121 10.634 -15.049 1.00 93.44 503 ASN A CA 1
ATOM 4016 C C . ASN A 1 503 ? -0.557 11.980 -15.352 1.00 93.44 503 ASN A C 1
ATOM 4018 O O . ASN A 1 503 ? -0.312 12.561 -16.406 1.00 93.44 503 ASN A O 1
ATOM 4022 N N . ALA A 1 504 ? -1.374 12.494 -14.429 1.00 94.31 504 ALA A N 1
ATOM 4023 C CA . ALA A 1 504 ? -2.006 13.801 -14.578 1.00 94.31 504 ALA A CA 1
ATOM 4024 C C . ALA A 1 504 ? -0.975 14.943 -14.586 1.00 94.31 504 ALA A C 1
ATOM 4026 O O . ALA A 1 504 ? -1.070 15.818 -15.441 1.00 94.31 504 ALA A O 1
ATOM 4027 N N . LEU A 1 505 ? 0.047 14.897 -13.722 1.00 94.19 505 LEU A N 1
ATOM 4028 C CA . LEU A 1 505 ? 1.165 15.850 -13.732 1.00 94.19 505 LEU A CA 1
ATOM 4029 C C . LEU A 1 505 ? 1.889 15.852 -15.082 1.00 94.19 505 LEU A C 1
ATOM 4031 O O . LEU A 1 505 ? 2.055 16.909 -15.674 1.00 94.19 505 LEU A O 1
ATOM 4035 N N . ARG A 1 506 ? 2.208 14.676 -15.641 1.00 93.75 506 ARG A N 1
ATOM 4036 C CA . ARG A 1 506 ? 2.814 14.592 -16.984 1.00 93.75 506 ARG A CA 1
ATOM 4037 C C . ARG A 1 506 ? 1.939 15.234 -18.057 1.00 93.75 506 ARG A C 1
ATOM 4039 O O . ARG A 1 506 ? 2.441 15.955 -18.906 1.00 93.75 506 ARG A O 1
ATOM 4046 N N . HIS A 1 507 ? 0.626 15.005 -18.026 1.00 92.88 507 HIS A N 1
ATOM 4047 C CA . HIS A 1 507 ? -0.288 15.642 -18.978 1.00 92.88 507 HIS A CA 1
ATOM 4048 C C . HIS A 1 507 ? -0.415 17.154 -18.785 1.00 92.88 507 HIS A C 1
ATOM 4050 O O . HIS A 1 507 ? -0.681 17.859 -19.759 1.00 92.88 507 HIS A O 1
ATOM 4056 N N . TYR A 1 508 ? -0.249 17.638 -17.554 1.00 92.75 508 TYR A N 1
ATOM 4057 C CA . TYR A 1 508 ? -0.190 19.061 -17.250 1.00 92.75 508 TYR A CA 1
ATOM 4058 C C . TYR A 1 508 ? 1.081 19.686 -17.841 1.00 92.75 508 TYR A C 1
ATOM 4060 O O . TYR A 1 508 ? 0.976 20.693 -18.536 1.00 92.75 508 TYR A O 1
ATOM 4068 N N . ASP A 1 509 ? 2.238 19.045 -17.662 1.00 91.75 509 ASP A N 1
ATOM 4069 C CA . ASP A 1 509 ? 3.523 19.500 -18.213 1.00 91.75 509 ASP A CA 1
ATOM 4070 C C . ASP A 1 509 ? 3.521 19.459 -19.754 1.00 91.75 509 ASP A C 1
ATOM 4072 O O . ASP A 1 509 ? 3.850 20.437 -20.418 1.00 91.75 509 ASP A O 1
ATOM 4076 N N . GLU A 1 510 ? 3.027 18.374 -20.363 1.00 92.06 510 GLU A N 1
ATOM 4077 C CA . GLU A 1 510 ? 2.892 18.252 -21.827 1.00 92.06 510 GLU A CA 1
ATOM 4078 C C . GLU A 1 510 ? 1.929 19.293 -22.443 1.00 92.06 510 GLU A C 1
ATOM 4080 O O . GLU A 1 510 ? 1.911 19.510 -23.661 1.00 92.06 510 GLU A O 1
ATOM 4085 N N . ALA A 1 511 ? 1.062 19.922 -21.643 1.00 91.25 511 ALA A N 1
ATOM 4086 C CA . ALA A 1 511 ? 0.199 20.995 -22.127 1.00 91.25 511 ALA A CA 1
ATOM 4087 C C . ALA A 1 511 ? 0.972 22.306 -22.354 1.00 91.25 511 ALA A C 1
ATOM 4089 O O . ALA A 1 511 ? 0.551 23.121 -23.179 1.00 91.25 511 ALA A O 1
ATOM 4090 N N . GLU A 1 512 ? 2.099 22.502 -21.671 1.00 89.62 512 GLU A N 1
ATOM 4091 C CA . GLU A 1 512 ? 2.906 23.722 -21.727 1.00 89.62 512 GLU A CA 1
ATOM 4092 C C . GLU A 1 512 ? 3.434 23.991 -23.144 1.00 89.62 512 GLU A C 1
ATOM 4094 O O . GLU A 1 512 ? 3.231 25.082 -23.680 1.00 89.62 512 GLU A O 1
ATOM 4099 N N . GLU A 1 513 ? 3.964 22.962 -23.815 1.00 89.19 513 GLU A N 1
ATOM 4100 C CA . GLU A 1 513 ? 4.455 23.025 -25.205 1.00 89.19 513 GLU A CA 1
ATOM 4101 C C . GLU A 1 513 ? 3.367 23.429 -26.223 1.00 89.19 513 GLU A C 1
ATOM 4103 O O . GLU A 1 513 ? 3.639 23.959 -27.310 1.00 89.19 513 GLU A O 1
ATOM 4108 N N . ASN A 1 514 ? 2.104 23.169 -25.877 1.00 90.62 514 ASN A N 1
ATOM 4109 C CA . ASN A 1 514 ? 0.949 23.464 -26.716 1.00 90.62 514 ASN A CA 1
ATOM 4110 C C . ASN A 1 514 ? 0.396 24.874 -26.481 1.00 90.62 514 ASN A C 1
ATOM 4112 O O . ASN A 1 514 ? -0.116 25.484 -27.421 1.00 90.62 514 ASN A O 1
ATOM 4116 N N . ILE A 1 515 ? 0.501 25.398 -25.258 1.00 87.69 515 ILE A N 1
ATOM 4117 C CA . ILE A 1 515 ? 0.030 26.741 -24.883 1.00 87.69 515 ILE A CA 1
ATOM 4118 C C . ILE A 1 515 ? 1.073 27.801 -25.248 1.00 87.69 515 ILE A C 1
ATOM 4120 O O . ILE A 1 515 ? 0.724 28.869 -25.763 1.00 87.69 515 ILE A O 1
ATOM 4124 N N . PHE A 1 516 ? 2.348 27.493 -25.022 1.00 88.69 516 PHE A N 1
ATOM 4125 C CA . PHE A 1 516 ? 3.463 28.401 -25.243 1.00 88.69 516 PHE A CA 1
ATOM 4126 C C . PHE A 1 516 ? 4.286 28.001 -26.473 1.00 88.69 516 PHE A C 1
ATOM 4128 O O . PHE A 1 516 ? 4.078 26.955 -27.099 1.00 88.69 516 PHE A O 1
ATOM 4135 N N . ARG A 1 517 ? 5.167 28.899 -26.908 1.00 87.88 517 ARG A N 1
ATOM 4136 C CA . ARG A 1 517 ? 6.073 28.692 -28.039 1.00 87.88 517 ARG A CA 1
ATOM 4137 C C . ARG A 1 517 ? 7.364 29.469 -27.859 1.00 87.88 517 ARG A C 1
ATOM 4139 O O . ARG A 1 517 ? 7.352 30.527 -27.243 1.00 87.88 517 ARG A O 1
ATOM 4146 N N . GLU A 1 518 ? 8.419 28.992 -28.492 1.00 89.00 518 GLU A N 1
ATOM 4147 C CA . GLU A 1 518 ? 9.669 29.734 -28.650 1.00 89.00 518 GLU A CA 1
ATOM 4148 C C . GLU A 1 518 ? 9.482 30.978 -29.540 1.00 89.00 518 GLU A C 1
ATOM 4150 O O . GLU A 1 518 ? 8.460 31.150 -30.240 1.00 89.00 518 GLU A O 1
ATOM 4155 N N . GLY A 1 519 ? 10.481 31.863 -29.503 1.00 88.00 519 GLY A N 1
ATOM 4156 C CA . GLY A 1 519 ? 10.549 33.026 -30.379 1.00 88.00 519 GLY A CA 1
ATOM 4157 C C . GLY A 1 519 ? 10.539 32.621 -31.856 1.00 88.00 519 GLY A C 1
ATOM 4158 O O . GLY A 1 519 ? 11.009 31.551 -32.235 1.00 88.00 519 GLY A O 1
ATOM 4159 N N . VAL A 1 520 ? 9.991 33.479 -32.726 1.00 89.00 520 VAL A N 1
ATOM 4160 C CA . VAL A 1 520 ? 9.966 33.186 -34.175 1.00 89.00 520 VAL A CA 1
ATOM 4161 C C . VAL A 1 520 ? 11.389 33.079 -34.724 1.00 89.00 520 VAL A C 1
ATOM 4163 O O . VAL A 1 520 ? 11.687 32.142 -35.455 1.00 89.00 520 VAL A O 1
ATOM 4166 N N . GLU A 1 521 ? 12.271 33.994 -34.321 1.00 89.00 521 GLU A N 1
ATOM 4167 C CA . GLU A 1 521 ? 13.672 33.999 -34.751 1.00 89.00 521 GLU A CA 1
ATOM 4168 C C . GLU A 1 521 ? 14.424 32.750 -34.278 1.00 89.00 521 GLU A C 1
ATOM 4170 O O . GLU A 1 521 ? 15.161 32.145 -35.049 1.00 89.00 521 GLU A O 1
ATOM 4175 N N . GLU A 1 522 ? 14.181 32.302 -33.044 1.00 89.38 522 GLU A N 1
ATOM 4176 C CA . GLU A 1 522 ? 14.773 31.071 -32.504 1.00 89.38 522 GLU A CA 1
ATOM 4177 C C . GLU A 1 522 ? 14.332 29.846 -33.308 1.00 89.38 522 GLU A C 1
ATOM 4179 O O . GLU A 1 522 ? 15.165 29.026 -33.689 1.00 89.38 522 GLU A O 1
ATOM 4184 N N . ALA A 1 523 ? 13.047 29.767 -33.662 1.00 87.00 523 ALA A N 1
ATOM 4185 C CA . ALA A 1 523 ? 12.527 28.692 -34.499 1.00 87.00 523 ALA A CA 1
ATOM 4186 C C . ALA A 1 523 ? 13.117 28.715 -35.923 1.00 87.00 523 ALA A C 1
ATOM 4188 O O . ALA A 1 523 ? 13.393 27.657 -36.491 1.00 87.00 523 ALA A O 1
ATOM 4189 N N . VAL A 1 524 ? 13.341 29.900 -36.507 1.00 91.75 524 VAL A N 1
ATOM 4190 C CA . VAL A 1 524 ? 14.001 30.053 -37.819 1.00 91.75 524 VAL A CA 1
ATOM 4191 C C . VAL A 1 524 ? 15.466 29.619 -37.744 1.00 91.75 524 VAL A C 1
ATOM 4193 O O . VAL A 1 524 ? 15.937 28.892 -38.622 1.00 91.75 524 VAL A O 1
ATOM 4196 N N . VAL A 1 525 ? 16.174 29.999 -36.679 1.00 92.00 525 VAL A N 1
ATOM 4197 C CA . VAL A 1 525 ? 17.552 29.563 -36.426 1.00 92.00 525 VAL A CA 1
ATOM 4198 C C . VAL A 1 525 ? 17.605 28.046 -36.236 1.00 92.00 525 VAL A C 1
ATOM 4200 O O . VAL A 1 525 ? 18.424 27.391 -36.877 1.00 92.00 525 VAL A O 1
ATOM 4203 N N . ALA A 1 526 ? 16.699 27.455 -35.457 1.00 86.81 526 ALA A N 1
ATOM 4204 C CA . ALA A 1 526 ? 16.621 26.006 -35.276 1.00 86.81 526 ALA A CA 1
ATOM 4205 C C . ALA A 1 526 ? 16.325 25.269 -36.595 1.00 86.81 526 ALA A C 1
ATOM 4207 O O . ALA A 1 526 ? 16.928 24.237 -36.890 1.00 86.81 526 ALA A O 1
ATOM 4208 N N . ALA A 1 527 ? 15.449 25.824 -37.437 1.00 88.12 527 ALA A N 1
ATOM 4209 C CA . ALA A 1 527 ? 15.123 25.264 -38.748 1.00 88.12 527 ALA A CA 1
ATOM 4210 C C . ALA A 1 527 ? 16.266 25.375 -39.775 1.00 88.12 527 ALA A C 1
ATOM 4212 O O . ALA A 1 527 ? 16.248 24.662 -40.785 1.00 88.12 527 ALA A O 1
ATOM 4213 N N . SER A 1 528 ? 17.261 26.240 -39.538 1.00 89.31 528 SER A N 1
ATOM 4214 C CA . SER A 1 528 ? 18.441 26.351 -40.405 1.00 89.31 528 SER A CA 1
ATOM 4215 C C . SER A 1 528 ? 19.299 25.077 -40.363 1.00 89.31 528 SER A C 1
ATOM 4217 O O . SER A 1 528 ? 19.856 24.671 -41.386 1.00 89.31 528 SER A O 1
ATOM 4219 N N . SER A 1 529 ? 19.328 24.384 -39.218 1.00 87.69 529 SER A N 1
ATOM 4220 C CA . SER A 1 529 ? 19.931 23.058 -39.068 1.00 87.69 529 SER A CA 1
ATOM 4221 C C . SER A 1 529 ? 18.898 21.964 -39.325 1.00 87.69 529 SER A C 1
ATOM 4223 O O . SER A 1 529 ? 18.151 21.562 -38.432 1.00 87.69 529 SER A O 1
ATOM 4225 N N . ARG A 1 530 ? 18.846 21.457 -40.561 1.00 86.94 530 ARG A N 1
ATOM 4226 C CA . ARG A 1 530 ? 17.914 20.376 -40.900 1.00 86.94 530 ARG A CA 1
ATOM 4227 C C . ARG A 1 530 ? 18.386 19.051 -40.301 1.00 86.94 530 ARG A C 1
ATOM 4229 O O . ARG A 1 530 ? 19.545 18.686 -40.512 1.00 86.94 530 ARG A O 1
ATOM 4236 N N . PRO A 1 531 ? 17.501 18.291 -39.635 1.00 88.12 531 PRO A N 1
ATOM 4237 C CA . PRO A 1 531 ? 17.856 16.967 -39.165 1.00 88.12 531 PRO A CA 1
ATOM 4238 C C . PRO A 1 531 ? 18.124 16.058 -40.369 1.00 88.12 531 PRO A C 1
ATOM 4240 O O . PRO A 1 531 ? 17.272 15.878 -41.238 1.00 88.12 531 PRO A O 1
ATOM 4243 N N . THR A 1 532 ? 19.331 15.502 -40.428 1.00 89.44 532 THR A N 1
ATOM 4244 C CA . THR A 1 532 ? 19.717 14.488 -41.415 1.00 89.44 532 THR A CA 1
ATOM 4245 C C . THR A 1 532 ? 19.688 13.102 -40.782 1.00 89.44 532 THR A C 1
ATOM 4247 O O . THR A 1 532 ? 20.110 12.931 -39.635 1.00 89.44 532 THR A O 1
ATOM 4250 N N . GLU A 1 533 ? 19.212 12.111 -41.541 1.00 89.25 533 GLU A N 1
ATOM 4251 C CA . GLU A 1 533 ? 18.997 10.732 -41.077 1.00 89.25 533 GLU A CA 1
ATOM 4252 C C . GLU A 1 533 ? 20.242 10.115 -40.428 1.00 89.25 533 GLU A C 1
ATOM 4254 O O . GLU A 1 533 ? 20.146 9.463 -39.396 1.00 89.25 533 GLU A O 1
ATOM 4259 N N . GLN A 1 534 ? 21.422 10.374 -40.992 1.00 87.25 534 GLN A N 1
ATOM 4260 C CA . GLN A 1 534 ? 22.666 9.752 -40.547 1.00 87.25 534 GLN A CA 1
ATOM 4261 C C . GLN A 1 534 ? 23.217 10.309 -39.222 1.00 87.25 534 GLN A C 1
ATOM 4263 O O . GLN A 1 534 ? 23.938 9.596 -38.528 1.00 87.25 534 GLN A O 1
ATOM 4268 N N . TYR A 1 535 ? 22.927 11.569 -38.878 1.00 83.25 535 TYR A N 1
ATOM 4269 C CA . TYR A 1 535 ? 23.656 12.277 -37.812 1.00 83.25 535 TYR A CA 1
ATOM 4270 C C . TYR A 1 535 ? 22.766 12.868 -36.719 1.00 83.25 535 TYR A C 1
ATOM 4272 O O . TYR A 1 535 ? 23.182 12.918 -35.565 1.00 83.25 535 TYR A O 1
ATOM 4280 N N . HIS A 1 536 ? 21.568 13.337 -37.071 1.00 86.12 536 HIS A N 1
ATOM 4281 C CA . HIS A 1 536 ? 20.703 14.083 -36.150 1.00 86.12 536 HIS A CA 1
ATOM 4282 C C . HIS A 1 536 ? 19.532 13.244 -35.636 1.00 86.12 536 HIS A C 1
ATOM 4284 O O . HIS A 1 536 ? 18.917 13.590 -34.630 1.00 86.12 536 HIS A O 1
ATOM 4290 N N . MET A 1 537 ? 19.214 12.150 -36.328 1.00 87.31 537 MET A N 1
ATOM 4291 C CA . MET A 1 537 ? 18.167 11.227 -35.913 1.00 87.31 537 MET A CA 1
ATOM 4292 C C . MET A 1 537 ? 18.741 10.190 -34.951 1.00 87.31 537 MET A C 1
ATOM 4294 O O . MET A 1 537 ? 19.857 9.700 -35.128 1.00 87.31 537 MET A O 1
ATOM 4298 N N . LEU A 1 538 ? 17.957 9.827 -33.935 1.00 86.44 538 LEU A N 1
ATOM 4299 C CA . LEU A 1 538 ? 18.291 8.682 -33.095 1.00 86.44 538 LEU A CA 1
ATOM 4300 C C . LEU A 1 538 ? 18.336 7.407 -33.956 1.00 86.44 538 LEU A C 1
ATOM 4302 O O . LEU A 1 538 ? 17.508 7.250 -34.859 1.00 86.44 538 LEU A O 1
ATOM 4306 N N . PRO A 1 539 ? 19.269 6.478 -33.682 1.00 87.25 539 PRO A N 1
ATOM 4307 C CA . PRO A 1 539 ? 19.366 5.235 -34.435 1.00 87.25 539 PRO A CA 1
ATOM 4308 C C . PRO A 1 539 ? 18.076 4.419 -34.302 1.00 87.25 539 PRO A C 1
ATOM 4310 O O . PRO A 1 539 ? 17.456 4.397 -33.245 1.00 87.25 539 PRO A O 1
ATOM 4313 N N . SER A 1 540 ? 17.701 3.669 -35.340 1.00 87.31 540 SER A N 1
ATOM 4314 C CA . SER A 1 540 ? 16.466 2.861 -35.349 1.00 87.31 540 SER A CA 1
ATOM 4315 C C . SER A 1 540 ? 16.418 1.754 -34.282 1.00 87.31 540 SER A C 1
ATOM 4317 O O . SER A 1 540 ? 15.347 1.245 -33.961 1.00 87.31 540 SER A O 1
ATOM 4319 N N . HIS A 1 541 ? 17.564 1.387 -33.708 1.00 86.50 541 HIS A N 1
ATOM 4320 C CA . HIS A 1 541 ? 17.727 0.308 -32.733 1.00 86.50 541 HIS A CA 1
ATOM 4321 C C . HIS A 1 541 ? 17.862 0.823 -31.288 1.00 86.50 541 HIS A C 1
ATOM 4323 O O . HIS A 1 541 ? 18.721 0.372 -30.528 1.00 86.50 541 HIS A O 1
ATOM 4329 N N . ILE A 1 542 ? 17.011 1.775 -30.894 1.00 90.81 542 ILE A N 1
ATOM 4330 C CA . ILE A 1 542 ? 16.936 2.257 -29.505 1.00 90.81 542 ILE A CA 1
ATOM 4331 C C . ILE A 1 542 ? 16.705 1.059 -28.567 1.00 90.81 542 ILE A C 1
ATOM 4333 O O . ILE A 1 542 ? 15.897 0.176 -28.888 1.00 90.81 542 ILE A O 1
ATOM 4337 N N . PRO A 1 543 ? 17.373 1.008 -27.399 1.00 93.00 543 PRO A N 1
ATOM 4338 C CA . PRO A 1 543 ? 17.226 -0.091 -26.458 1.00 93.00 543 PRO A CA 1
ATOM 4339 C C . PRO A 1 543 ? 15.807 -0.129 -25.887 1.00 93.00 543 PRO A C 1
ATOM 4341 O O . PRO A 1 543 ? 15.507 0.488 -24.872 1.00 93.00 543 PRO A O 1
ATOM 4344 N N . THR A 1 544 ? 14.935 -0.903 -26.521 1.00 95.38 544 THR A N 1
ATOM 4345 C CA . THR A 1 544 ? 13.564 -1.158 -26.077 1.00 95.38 544 THR A CA 1
ATOM 4346 C C . THR A 1 544 ? 13.400 -2.638 -25.758 1.00 95.38 544 THR A C 1
ATOM 4348 O O . THR A 1 544 ? 14.020 -3.500 -26.382 1.00 95.38 544 THR A O 1
ATOM 4351 N N . LEU A 1 545 ? 12.559 -2.969 -24.780 1.00 96.00 545 LEU A N 1
ATOM 4352 C CA . LEU A 1 545 ? 12.342 -4.369 -24.413 1.00 96.00 545 LEU A CA 1
ATOM 4353 C C . LEU A 1 545 ? 11.867 -5.243 -25.598 1.00 96.00 545 LEU A C 1
ATOM 4355 O O . LEU A 1 545 ? 12.415 -6.336 -25.759 1.00 96.00 545 LEU A O 1
ATOM 4359 N N . PRO A 1 546 ? 10.937 -4.796 -26.472 1.00 96.50 546 PRO A N 1
ATOM 4360 C CA . PRO A 1 546 ? 10.539 -5.565 -27.652 1.00 96.50 546 PRO A CA 1
ATOM 4361 C C . PRO A 1 546 ? 11.683 -5.822 -28.640 1.00 96.50 546 PRO A C 1
ATOM 4363 O O . PRO A 1 546 ? 11.733 -6.905 -29.220 1.00 96.50 546 PRO A O 1
ATOM 4366 N N . HIS A 1 547 ? 12.622 -4.880 -28.793 1.00 95.75 547 HIS A N 1
ATOM 4367 C CA . HIS A 1 547 ? 13.823 -5.061 -29.621 1.00 95.75 547 HIS A CA 1
ATOM 4368 C C . HIS A 1 547 ? 14.699 -6.208 -29.105 1.00 95.75 547 HIS A C 1
ATOM 4370 O O . HIS A 1 547 ? 15.080 -7.098 -29.858 1.00 95.75 547 HIS A O 1
ATOM 4376 N N . PHE A 1 548 ? 14.947 -6.284 -27.796 1.00 97.06 548 PHE A N 1
ATOM 4377 C CA . PHE A 1 548 ? 15.710 -7.407 -27.238 1.00 97.06 548 PHE A CA 1
ATOM 4378 C C . PHE A 1 548 ? 14.940 -8.731 -27.276 1.00 97.06 548 PHE A C 1
ATOM 4380 O O . PHE A 1 548 ? 15.538 -9.778 -27.525 1.00 97.06 548 PHE A O 1
ATOM 4387 N N . VAL A 1 549 ? 13.617 -8.709 -27.074 1.00 97.50 549 VAL A N 1
ATOM 4388 C CA . VAL A 1 549 ? 12.780 -9.910 -27.236 1.00 97.50 549 VAL A CA 1
ATOM 4389 C C . VAL A 1 549 ? 12.852 -10.422 -28.674 1.00 97.50 549 VAL A C 1
ATOM 4391 O O . VAL A 1 549 ? 12.974 -11.631 -28.874 1.00 97.50 549 VAL A O 1
ATOM 4394 N N . SER A 1 550 ? 12.814 -9.535 -29.671 1.00 95.69 550 SER A N 1
ATOM 4395 C CA . SER A 1 550 ? 12.913 -9.930 -31.076 1.00 95.69 550 SER A CA 1
ATOM 4396 C C . SER A 1 550 ? 14.301 -10.478 -31.411 1.00 95.69 550 SER A C 1
ATOM 4398 O O . SER A 1 550 ? 14.376 -11.520 -32.053 1.00 95.69 550 SER A O 1
ATOM 4400 N N . ILE A 1 551 ? 15.387 -9.879 -30.905 1.00 95.19 551 ILE A N 1
ATOM 4401 C CA . ILE A 1 551 ? 16.757 -10.397 -31.074 1.00 95.19 551 ILE A CA 1
ATOM 4402 C C . ILE A 1 551 ? 16.885 -11.823 -30.528 1.00 95.19 551 ILE A C 1
ATOM 4404 O O . ILE A 1 551 ? 17.445 -12.690 -31.199 1.00 95.19 551 ILE A O 1
ATOM 4408 N N . VAL A 1 552 ? 16.359 -12.085 -29.327 1.00 96.44 552 VAL A N 1
ATOM 4409 C CA . VAL A 1 552 ? 16.430 -13.419 -28.710 1.00 96.44 552 VAL A CA 1
ATOM 4410 C C . VAL A 1 552 ? 15.547 -14.420 -29.461 1.00 96.44 552 VAL A C 1
ATOM 4412 O O . VAL A 1 552 ? 15.995 -15.528 -29.742 1.00 96.44 552 VAL A O 1
ATOM 4415 N N . LYS A 1 553 ? 14.320 -14.039 -29.844 1.00 96.19 553 LYS A N 1
ATOM 4416 C CA . LYS A 1 553 ? 13.399 -14.909 -30.600 1.00 96.19 553 LYS A CA 1
ATOM 4417 C C . LYS A 1 553 ? 13.823 -15.153 -32.046 1.00 96.19 553 LYS A C 1
ATOM 4419 O O . LYS A 1 553 ? 13.431 -16.163 -32.617 1.00 96.19 553 LYS A O 1
ATOM 4424 N N . LYS A 1 554 ? 14.606 -14.246 -32.638 1.00 95.44 554 LYS A N 1
ATOM 4425 C CA . LYS A 1 554 ? 15.176 -14.407 -33.983 1.00 95.44 554 LYS A CA 1
ATOM 4426 C C . LYS A 1 554 ? 16.191 -15.547 -34.033 1.00 95.44 554 LYS A C 1
ATOM 4428 O O . LYS A 1 554 ? 16.504 -16.028 -35.118 1.00 95.44 554 LYS A O 1
ATOM 4433 N N . ASP A 1 555 ? 16.701 -15.983 -32.883 1.00 95.44 555 ASP A N 1
ATOM 4434 C CA . ASP A 1 555 ? 17.563 -17.148 -32.837 1.00 95.44 555 ASP A CA 1
ATOM 4435 C C . ASP A 1 555 ? 16.853 -18.391 -33.405 1.00 95.44 555 ASP A C 1
ATOM 4437 O O . ASP A 1 555 ? 15.737 -18.701 -32.976 1.00 95.44 555 ASP A O 1
ATOM 4441 N N . PRO A 1 556 ? 17.472 -19.115 -34.356 1.00 94.31 556 PRO A N 1
ATOM 4442 C CA . PRO A 1 556 ? 16.828 -20.236 -35.031 1.00 94.31 556 PRO A CA 1
ATOM 4443 C C . PRO A 1 556 ? 16.370 -21.334 -34.067 1.00 94.31 556 PRO A C 1
ATOM 4445 O O . PRO A 1 556 ? 15.293 -21.894 -34.262 1.00 94.31 556 PRO A O 1
ATOM 4448 N N . HIS A 1 557 ? 17.137 -21.612 -33.008 1.00 94.19 557 HIS A N 1
ATOM 4449 C CA . HIS A 1 557 ? 16.814 -22.669 -32.046 1.00 94.19 557 HIS A CA 1
ATOM 4450 C C . HIS A 1 557 ? 15.649 -22.270 -31.144 1.00 94.19 557 HIS A C 1
ATOM 4452 O O . HIS A 1 557 ? 14.734 -23.061 -30.921 1.00 94.19 557 HIS A O 1
ATOM 4458 N N . VAL A 1 558 ? 15.634 -21.018 -30.681 1.00 95.31 558 VAL A N 1
ATOM 4459 C CA . VAL A 1 558 ? 14.520 -20.471 -29.887 1.00 95.31 558 VAL A CA 1
ATOM 4460 C C . VAL A 1 558 ? 13.241 -20.395 -30.723 1.00 95.31 558 VAL A C 1
ATOM 4462 O O . VAL A 1 558 ? 12.180 -20.806 -30.254 1.00 95.31 558 VAL A O 1
ATOM 4465 N N . SER A 1 559 ? 13.336 -19.915 -31.966 1.00 94.75 559 SER A N 1
ATOM 4466 C CA . SER A 1 559 ? 12.205 -19.841 -32.897 1.00 94.75 559 SER A CA 1
ATOM 4467 C C . SER A 1 559 ? 11.630 -21.225 -33.202 1.00 94.75 559 SER A C 1
ATOM 4469 O O . SER A 1 559 ? 10.413 -21.418 -33.151 1.00 94.75 559 SER A O 1
ATOM 4471 N N . PHE A 1 560 ? 12.497 -22.209 -33.453 1.00 92.62 560 PHE A N 1
ATOM 4472 C CA . PHE A 1 560 ? 12.094 -23.593 -33.685 1.00 92.62 560 PHE A CA 1
ATOM 4473 C C . PHE A 1 560 ? 11.378 -24.185 -32.467 1.00 92.62 560 PHE A C 1
ATOM 4475 O O . PHE A 1 560 ? 10.269 -24.704 -32.592 1.00 92.62 560 PHE A O 1
ATOM 4482 N N . LEU A 1 561 ? 11.955 -24.040 -31.269 1.00 91.12 561 LEU A N 1
ATOM 4483 C CA . LEU A 1 561 ? 11.328 -24.507 -30.031 1.00 91.12 561 LEU A CA 1
ATOM 4484 C C . LEU A 1 561 ? 9.956 -23.866 -29.811 1.00 91.12 561 LEU A C 1
ATOM 4486 O O . LEU A 1 561 ? 8.998 -24.564 -29.487 1.00 91.12 561 LEU A O 1
ATOM 4490 N N . GLN A 1 562 ? 9.850 -22.553 -30.020 1.00 91.88 562 GLN A N 1
ATOM 4491 C CA . GLN A 1 562 ? 8.615 -21.812 -29.797 1.00 91.88 562 GLN A CA 1
ATOM 4492 C C . GLN A 1 562 ? 7.508 -22.213 -30.783 1.00 91.88 562 GLN A C 1
ATOM 4494 O O . GLN A 1 562 ? 6.376 -22.436 -30.361 1.00 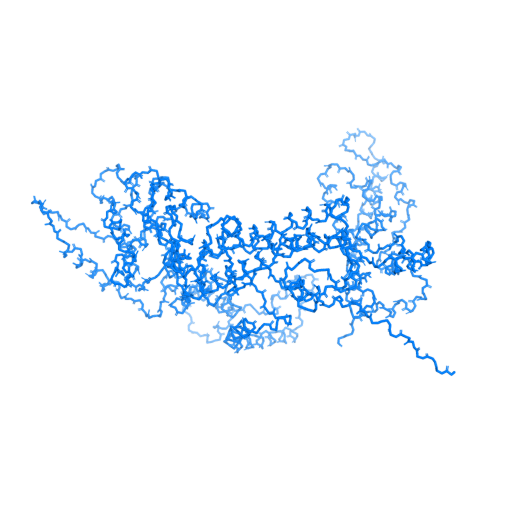91.88 562 GLN A O 1
ATOM 4499 N N . ASN A 1 563 ? 7.819 -22.286 -32.080 1.00 89.44 563 ASN A N 1
ATOM 4500 C CA . ASN A 1 563 ? 6.810 -22.425 -33.133 1.00 89.44 563 ASN A CA 1
ATOM 4501 C C . ASN A 1 563 ? 6.525 -23.882 -33.523 1.00 89.44 563 ASN A C 1
ATOM 4503 O O . ASN A 1 563 ? 5.454 -24.171 -34.051 1.00 89.44 563 ASN A O 1
ATOM 4507 N N . VAL A 1 564 ? 7.461 -24.802 -33.275 1.00 86.31 564 VAL A N 1
ATOM 4508 C CA . VAL A 1 564 ? 7.344 -26.203 -33.706 1.00 86.31 564 VAL A CA 1
ATOM 4509 C C . VAL A 1 564 ? 7.123 -27.140 -32.523 1.00 86.31 564 VAL A C 1
ATOM 4511 O O . VAL A 1 564 ? 6.221 -27.970 -32.563 1.00 86.31 564 VAL A O 1
ATOM 4514 N N . LEU A 1 565 ? 7.911 -27.002 -31.453 1.00 80.62 565 LEU A N 1
ATOM 4515 C CA . LEU A 1 565 ? 7.858 -27.932 -30.315 1.00 80.62 565 LEU A CA 1
ATOM 4516 C C . LEU A 1 565 ? 6.859 -27.508 -29.229 1.00 80.62 565 LEU A C 1
ATOM 4518 O O . LEU A 1 565 ? 6.245 -28.359 -28.587 1.00 80.62 565 LEU A O 1
ATOM 4522 N N . CYS A 1 566 ? 6.673 -26.202 -29.034 1.00 80.06 566 CYS A N 1
ATOM 4523 C CA . CYS A 1 566 ? 5.778 -25.644 -28.016 1.00 80.06 566 CYS A CA 1
ATOM 4524 C C . CYS A 1 566 ? 4.439 -25.134 -28.579 1.00 80.06 566 CYS A C 1
ATOM 4526 O O . CYS A 1 566 ? 3.672 -24.526 -27.840 1.00 80.06 566 CYS A O 1
ATOM 4528 N N . SER A 1 567 ? 4.143 -25.351 -29.865 1.00 75.06 567 SER A N 1
ATOM 4529 C CA . SER A 1 567 ? 2.923 -24.844 -30.518 1.00 75.06 567 SER A CA 1
ATOM 4530 C C . SER A 1 567 ? 1.674 -25.705 -30.299 1.00 75.06 567 SER A C 1
ATOM 4532 O O . SER A 1 567 ? 0.578 -25.318 -30.697 1.00 75.06 567 SER A O 1
ATOM 4534 N N . SER A 1 568 ? 1.818 -26.865 -29.653 1.00 75.06 568 SER A N 1
ATOM 4535 C CA . SER A 1 568 ? 0.702 -27.757 -29.327 1.00 75.06 568 SER A CA 1
ATOM 4536 C C . SER A 1 568 ? -0.111 -27.257 -28.125 1.00 75.06 568 SER A C 1
ATOM 4538 O O . SER A 1 568 ? 0.437 -26.701 -27.176 1.00 75.06 568 SER A O 1
ATOM 4540 N N . THR A 1 569 ? -1.419 -27.528 -28.125 1.00 74.31 569 THR A N 1
ATOM 4541 C CA . THR A 1 569 ? -2.339 -27.233 -27.010 1.00 74.31 569 THR A CA 1
ATOM 4542 C C . THR A 1 569 ? -2.253 -28.242 -25.861 1.00 74.31 569 THR A C 1
ATOM 4544 O O . THR A 1 569 ? -2.959 -28.099 -24.864 1.00 74.31 569 THR A O 1
ATOM 4547 N N . ALA A 1 570 ? -1.413 -29.275 -25.980 1.00 80.19 570 ALA A N 1
ATOM 4548 C CA . ALA A 1 570 ? -1.179 -30.228 -24.900 1.00 80.19 570 ALA A CA 1
ATOM 4549 C C . ALA A 1 570 ? -0.583 -29.523 -23.669 1.00 80.19 570 ALA A C 1
ATOM 4551 O O . ALA A 1 570 ? 0.329 -28.708 -23.803 1.00 80.19 570 ALA A O 1
ATOM 4552 N N . THR A 1 571 ? -1.039 -29.879 -22.467 1.00 80.75 571 THR A N 1
ATOM 4553 C CA . THR A 1 571 ? -0.638 -29.238 -21.196 1.00 80.75 571 THR A CA 1
ATOM 4554 C C . THR A 1 571 ? 0.881 -29.150 -21.028 1.00 80.75 571 THR A C 1
ATOM 4556 O O . THR A 1 571 ? 1.416 -28.070 -20.792 1.00 80.75 571 THR A O 1
ATOM 4559 N N . ALA A 1 572 ? 1.601 -30.243 -21.288 1.00 81.69 572 ALA A N 1
ATOM 4560 C CA . ALA A 1 572 ? 3.061 -30.272 -21.224 1.00 81.69 572 ALA A CA 1
ATOM 4561 C C . ALA A 1 572 ? 3.745 -29.363 -22.266 1.00 81.69 572 ALA A C 1
ATOM 4563 O O . ALA A 1 572 ? 4.857 -28.890 -22.043 1.00 81.69 572 ALA A O 1
ATOM 4564 N N . ALA A 1 573 ? 3.138 -29.138 -23.436 1.00 80.94 573 ALA A N 1
ATOM 4565 C CA . ALA A 1 573 ? 3.663 -28.212 -24.445 1.00 80.94 573 ALA A CA 1
ATOM 4566 C C . ALA A 1 573 ? 3.385 -26.749 -24.065 1.00 80.94 573 ALA A C 1
ATOM 4568 O O . ALA A 1 573 ? 4.265 -25.905 -24.224 1.00 80.94 573 ALA A O 1
ATOM 4569 N N . VAL A 1 574 ? 2.217 -26.471 -23.479 1.00 86.25 574 VAL A N 1
ATOM 4570 C CA . VAL A 1 574 ? 1.853 -25.149 -22.950 1.00 86.25 574 VAL A CA 1
ATOM 4571 C C . VAL A 1 574 ? 2.780 -24.741 -21.803 1.00 86.25 574 VAL A C 1
ATOM 4573 O O . VAL A 1 574 ? 3.305 -23.629 -21.810 1.00 86.25 574 VAL A O 1
ATOM 4576 N N . GLU A 1 575 ? 3.056 -25.639 -20.854 1.00 89.38 575 GLU A N 1
ATOM 4577 C CA . GLU A 1 575 ? 3.990 -25.381 -19.748 1.00 89.38 575 GLU A CA 1
ATOM 4578 C C . GLU A 1 575 ? 5.418 -25.116 -20.246 1.00 89.38 575 GLU A C 1
ATOM 4580 O O . GLU A 1 575 ? 6.069 -24.162 -19.807 1.00 89.38 575 GLU A O 1
ATOM 4585 N N . ARG A 1 576 ? 5.895 -25.911 -21.216 1.00 88.94 576 ARG A N 1
ATOM 4586 C CA . ARG A 1 576 ? 7.199 -25.699 -21.867 1.00 88.94 576 ARG A CA 1
ATOM 4587 C C . ARG A 1 576 ? 7.257 -24.369 -22.614 1.00 88.94 576 ARG A C 1
ATOM 4589 O O . ARG A 1 576 ? 8.229 -23.630 -22.457 1.00 88.94 576 ARG A O 1
ATOM 4596 N N . GLY A 1 577 ? 6.207 -24.024 -23.357 1.00 91.12 577 GLY A N 1
ATOM 4597 C CA . GLY A 1 577 ? 6.082 -22.744 -24.054 1.00 91.12 577 GLY A CA 1
ATOM 4598 C C . GLY A 1 577 ? 6.087 -21.554 -23.094 1.00 91.12 577 GLY A C 1
ATOM 4599 O O . GLY A 1 577 ? 6.841 -20.601 -23.299 1.00 91.12 577 GLY A O 1
ATOM 4600 N N . ALA A 1 578 ? 5.327 -21.635 -21.999 1.00 93.31 578 ALA A N 1
ATOM 4601 C CA . ALA A 1 578 ? 5.307 -20.618 -20.950 1.00 93.31 578 ALA A CA 1
ATOM 4602 C C . ALA A 1 578 ? 6.685 -20.458 -20.291 1.00 93.31 578 ALA A C 1
ATOM 4604 O O . ALA A 1 578 ? 7.143 -19.332 -20.067 1.00 93.31 578 ALA A O 1
ATOM 4605 N N . LYS A 1 579 ? 7.390 -21.570 -20.035 1.00 95.25 579 LYS A N 1
ATOM 4606 C CA . LYS A 1 579 ? 8.744 -21.531 -19.478 1.00 95.25 579 LYS A CA 1
ATOM 4607 C C . LYS A 1 579 ? 9.745 -20.900 -20.442 1.00 95.25 579 LYS A C 1
ATOM 4609 O O . LYS A 1 579 ? 10.519 -20.039 -20.021 1.00 95.25 579 LYS A O 1
ATOM 4614 N N . LEU A 1 580 ? 9.699 -21.263 -21.724 1.00 95.88 580 LEU A N 1
ATOM 4615 C CA . LEU A 1 580 ? 10.531 -20.659 -22.764 1.00 95.88 580 LEU A CA 1
ATOM 4616 C C . LEU A 1 580 ? 10.283 -19.148 -22.860 1.00 95.88 580 LEU A C 1
ATOM 4618 O O . LEU A 1 580 ? 11.232 -18.368 -22.854 1.00 95.88 580 LEU A O 1
ATOM 4622 N N . HIS A 1 581 ? 9.018 -18.715 -22.881 1.00 95.38 581 HIS A N 1
ATOM 4623 C CA . HIS A 1 581 ? 8.659 -17.291 -22.915 1.00 95.38 581 HIS A CA 1
ATOM 4624 C C . HIS A 1 581 ? 9.175 -16.540 -21.685 1.00 95.38 581 HIS A C 1
ATOM 4626 O O . HIS A 1 581 ? 9.722 -15.446 -21.828 1.00 95.38 581 HIS A O 1
ATOM 4632 N N . GLN A 1 582 ? 9.065 -17.135 -20.492 1.00 97.44 582 GLN A N 1
ATOM 4633 C CA . GLN A 1 582 ? 9.609 -16.565 -19.260 1.00 97.44 582 GLN A CA 1
ATOM 4634 C C . GLN A 1 582 ? 11.130 -16.363 -19.357 1.00 97.44 582 GLN A C 1
ATOM 4636 O O . GLN A 1 582 ? 11.626 -15.295 -18.996 1.00 97.44 582 GLN A O 1
ATOM 4641 N N . LEU A 1 583 ? 11.870 -17.362 -19.847 1.00 97.75 583 LEU A N 1
ATOM 4642 C CA . LEU A 1 583 ? 13.331 -17.304 -19.971 1.00 97.75 583 LEU A CA 1
ATOM 4643 C C . LEU A 1 583 ? 13.780 -16.282 -21.026 1.00 97.75 583 LEU A C 1
ATOM 4645 O O . LEU A 1 583 ? 14.677 -15.481 -20.762 1.00 97.75 583 LEU A O 1
ATOM 4649 N N . VAL A 1 584 ? 13.100 -16.236 -22.176 1.00 97.88 584 VAL A N 1
ATOM 4650 C CA . VAL A 1 584 ? 13.322 -15.213 -23.213 1.00 97.88 584 VAL A CA 1
ATOM 4651 C C . VAL A 1 584 ? 13.098 -13.810 -22.647 1.00 97.88 584 VAL A C 1
ATOM 4653 O O . VAL A 1 584 ? 13.928 -12.924 -22.845 1.00 97.88 584 VAL A O 1
ATOM 4656 N N . TYR A 1 585 ? 12.013 -13.604 -21.894 1.00 97.94 585 TYR A N 1
ATOM 4657 C CA . TYR A 1 585 ? 11.723 -12.323 -21.252 1.00 97.94 585 TYR A CA 1
ATOM 4658 C C . TYR A 1 585 ? 12.783 -11.937 -20.211 1.00 97.94 585 TYR A C 1
ATOM 4660 O O . TYR A 1 585 ? 13.212 -10.784 -20.166 1.00 97.94 585 TYR A O 1
ATOM 4668 N N . GLN A 1 586 ? 13.241 -12.885 -19.386 1.00 97.69 586 GLN A N 1
ATOM 4669 C CA . GLN A 1 586 ? 14.284 -12.635 -18.386 1.00 97.69 586 GLN A CA 1
ATOM 4670 C C . GLN A 1 586 ? 15.601 -12.191 -19.031 1.00 97.69 586 GLN A C 1
ATOM 4672 O O . GLN A 1 586 ? 16.184 -11.202 -18.576 1.00 97.69 586 GLN A O 1
ATOM 4677 N N . LEU A 1 587 ? 16.036 -12.869 -20.100 1.00 98.06 587 LEU A N 1
ATOM 4678 C CA . LEU A 1 587 ? 17.236 -12.490 -20.845 1.00 98.06 587 LEU A CA 1
ATOM 4679 C C . LEU A 1 587 ? 17.062 -11.130 -21.531 1.00 98.06 587 LEU A C 1
ATOM 4681 O O . LEU A 1 587 ? 17.913 -10.258 -21.371 1.00 98.06 587 LEU A O 1
ATOM 4685 N N . ALA A 1 588 ? 15.942 -10.909 -22.224 1.00 97.94 588 ALA A N 1
ATOM 4686 C CA . ALA A 1 588 ? 15.665 -9.641 -22.898 1.00 97.94 588 ALA A CA 1
ATOM 4687 C C . ALA A 1 588 ? 15.633 -8.456 -21.918 1.00 97.94 588 ALA A C 1
ATOM 4689 O O . ALA A 1 588 ? 16.217 -7.410 -22.191 1.00 97.94 588 ALA A O 1
ATOM 4690 N N . ARG A 1 589 ? 15.023 -8.629 -20.738 1.00 97.88 589 ARG A N 1
ATOM 4691 C CA . ARG A 1 589 ? 15.008 -7.611 -19.678 1.00 97.88 589 ARG A CA 1
ATOM 4692 C C . ARG A 1 589 ? 16.405 -7.338 -19.123 1.00 97.88 589 ARG A C 1
ATOM 4694 O O . ARG A 1 589 ? 16.737 -6.188 -18.847 1.00 97.88 589 ARG A O 1
ATOM 4701 N N . ALA A 1 590 ? 17.226 -8.373 -18.951 1.00 97.25 590 ALA A N 1
ATOM 4702 C CA . ALA A 1 590 ? 18.604 -8.204 -18.499 1.00 97.25 590 ALA A CA 1
ATOM 4703 C C . ALA A 1 590 ? 19.455 -7.445 -19.534 1.00 97.25 590 ALA A C 1
ATOM 4705 O O . ALA A 1 590 ? 20.197 -6.535 -19.159 1.00 97.25 590 ALA A O 1
ATOM 4706 N N . LEU A 1 591 ? 19.309 -7.765 -20.825 1.00 96.81 591 LEU A N 1
ATOM 4707 C CA . LEU A 1 591 ? 19.978 -7.056 -21.922 1.00 96.81 591 LEU A CA 1
ATOM 4708 C C . LEU A 1 591 ? 19.519 -5.597 -22.012 1.00 96.81 591 LEU A C 1
ATOM 4710 O O . LEU A 1 591 ? 20.358 -4.703 -22.059 1.00 96.81 591 LEU A O 1
ATOM 4714 N N . HIS A 1 592 ? 18.211 -5.348 -21.922 1.00 97.19 592 HIS A N 1
ATOM 4715 C CA . HIS A 1 592 ? 17.641 -4.002 -21.915 1.00 97.19 592 HIS A CA 1
ATOM 4716 C C . HIS A 1 592 ? 18.195 -3.139 -20.774 1.00 97.19 592 HIS A C 1
ATOM 4718 O O . HIS A 1 592 ? 18.697 -2.046 -21.021 1.00 97.19 592 HIS A O 1
ATOM 4724 N N . ASN A 1 593 ? 18.210 -3.650 -19.539 1.00 96.50 593 ASN A N 1
ATOM 4725 C CA . ASN A 1 593 ? 18.767 -2.915 -18.397 1.00 96.50 593 ASN A CA 1
ATOM 4726 C C . ASN A 1 593 ? 20.285 -2.700 -18.513 1.00 96.50 593 ASN A C 1
ATOM 4728 O O . ASN A 1 593 ? 20.809 -1.705 -18.015 1.00 96.50 593 ASN A O 1
ATOM 4732 N N . THR A 1 594 ? 21.004 -3.626 -19.155 1.00 96.19 594 THR A N 1
ATOM 4733 C CA . THR A 1 594 ? 22.435 -3.446 -19.449 1.00 96.19 594 THR A CA 1
ATOM 4734 C C . THR A 1 594 ? 22.645 -2.346 -20.486 1.00 96.19 594 THR A C 1
ATOM 4736 O O . THR A 1 594 ? 23.594 -1.582 -20.362 1.00 96.19 594 THR A O 1
ATOM 4739 N N . ALA A 1 595 ? 21.764 -2.246 -21.483 1.00 96.00 595 ALA A N 1
ATOM 4740 C CA . ALA A 1 595 ? 21.829 -1.232 -22.528 1.00 96.00 595 ALA A CA 1
ATOM 4741 C C . ALA A 1 595 ? 21.507 0.179 -22.015 1.00 96.00 595 ALA A C 1
ATOM 4743 O O . ALA A 1 595 ? 22.221 1.118 -22.357 1.00 96.00 595 ALA A O 1
ATOM 4744 N N . LEU A 1 596 ? 20.490 0.325 -21.156 1.00 95.44 596 LEU A N 1
ATOM 4745 C CA . LEU A 1 596 ? 20.162 1.608 -20.517 1.00 95.44 596 LEU A CA 1
ATOM 4746 C C . LEU A 1 596 ? 21.333 2.131 -19.667 1.00 95.44 596 LEU A C 1
ATOM 4748 O O . LEU A 1 596 ? 21.721 3.291 -19.771 1.00 95.44 596 LEU A O 1
ATOM 4752 N N . GLU A 1 597 ? 21.961 1.244 -18.894 1.00 95.81 597 GLU A N 1
ATOM 4753 C CA . GLU A 1 597 ? 23.060 1.575 -17.977 1.00 95.81 597 GLU A CA 1
ATOM 4754 C C . GLU A 1 597 ? 24.455 1.338 -18.581 1.00 95.81 597 GLU A C 1
ATOM 4756 O O . GLU A 1 597 ? 25.449 1.240 -17.858 1.00 95.81 597 GLU A O 1
ATOM 4761 N N . TYR A 1 598 ? 24.563 1.220 -19.908 1.00 94.75 598 TYR A N 1
ATOM 4762 C CA . TYR A 1 598 ? 25.809 0.807 -20.563 1.00 94.75 598 TYR A CA 1
ATOM 4763 C C . TYR A 1 598 ? 26.956 1.803 -20.350 1.00 94.75 598 TYR A C 1
ATOM 4765 O O . TYR A 1 598 ? 28.127 1.423 -20.290 1.00 94.75 598 TYR A O 1
ATOM 4773 N N . HIS A 1 599 ? 26.619 3.083 -20.214 1.00 94.25 599 HIS A N 1
ATOM 4774 C CA . HIS A 1 599 ? 27.566 4.174 -20.017 1.00 94.25 599 HIS A CA 1
ATOM 4775 C C . HIS A 1 599 ? 28.179 4.189 -18.601 1.00 94.25 599 HIS A C 1
ATOM 4777 O O . HIS A 1 599 ? 29.299 4.669 -18.435 1.00 94.25 599 HIS A O 1
ATOM 4783 N N . VAL A 1 600 ? 27.511 3.606 -17.594 1.00 95.56 600 VAL A N 1
ATOM 4784 C CA . VAL A 1 600 ? 28.006 3.531 -16.208 1.00 95.56 600 VAL A CA 1
ATOM 4785 C C . VAL A 1 600 ? 28.671 2.180 -15.960 1.00 95.56 600 VAL A C 1
ATOM 4787 O O . VAL A 1 600 ? 28.005 1.161 -15.792 1.00 95.56 600 VAL A O 1
ATOM 4790 N N . GLU A 1 601 ? 30.001 2.160 -15.865 1.00 93.38 601 GLU A N 1
ATOM 4791 C CA . GLU A 1 601 ? 30.781 0.919 -15.748 1.00 93.38 601 GLU A CA 1
ATOM 4792 C C . GLU A 1 601 ? 30.327 0.006 -14.599 1.00 93.38 601 GLU A C 1
ATOM 4794 O O . GLU A 1 601 ? 30.128 -1.194 -14.802 1.00 93.38 601 GLU A O 1
ATOM 4799 N N . ARG A 1 602 ? 30.120 0.560 -13.398 1.00 93.94 602 ARG A N 1
ATOM 4800 C CA . ARG A 1 602 ? 29.688 -0.216 -12.226 1.00 93.94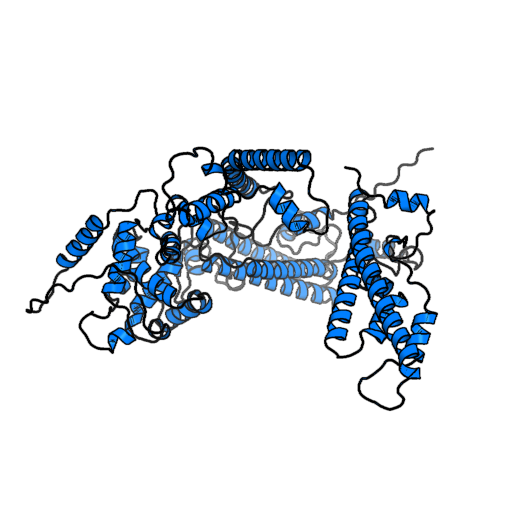 602 ARG A CA 1
ATOM 4801 C C . ARG A 1 602 ? 28.348 -0.915 -12.470 1.00 93.94 602 ARG A C 1
ATOM 4803 O O . ARG A 1 602 ? 28.238 -2.121 -12.246 1.00 93.94 602 ARG A O 1
ATOM 4810 N N . ASN A 1 603 ? 27.348 -0.175 -12.950 1.00 94.38 603 ASN A N 1
ATOM 4811 C CA . ASN A 1 603 ? 26.010 -0.707 -13.209 1.00 94.38 603 ASN A CA 1
ATOM 4812 C C . ASN A 1 603 ? 26.033 -1.698 -14.374 1.00 94.38 603 ASN A C 1
ATOM 4814 O O . ASN A 1 603 ? 25.453 -2.779 -14.260 1.00 94.38 603 ASN A O 1
ATOM 4818 N N . ARG A 1 604 ? 26.780 -1.392 -15.444 1.00 95.31 604 ARG A N 1
ATOM 4819 C CA . ARG A 1 604 ? 26.990 -2.287 -16.587 1.00 95.31 604 ARG A CA 1
ATOM 4820 C C . ARG A 1 604 ? 27.533 -3.645 -16.146 1.00 95.31 604 ARG A C 1
ATOM 4822 O O . ARG A 1 604 ? 26.967 -4.666 -16.525 1.00 95.31 604 ARG A O 1
ATOM 4829 N N . ARG A 1 605 ? 28.573 -3.688 -15.305 1.00 94.94 605 ARG A N 1
ATOM 4830 C CA . ARG A 1 605 ? 29.162 -4.950 -14.808 1.00 94.94 605 ARG A CA 1
ATOM 4831 C C . ARG A 1 605 ? 28.183 -5.759 -13.948 1.00 94.94 605 ARG A C 1
ATOM 4833 O O . ARG A 1 605 ? 28.126 -6.982 -14.071 1.00 94.94 605 ARG A O 1
ATOM 4840 N N . ILE A 1 606 ? 27.376 -5.097 -13.113 1.00 94.56 606 ILE A N 1
ATOM 4841 C CA . ILE A 1 606 ? 26.324 -5.750 -12.310 1.00 94.56 606 ILE A CA 1
ATOM 4842 C C . ILE A 1 606 ? 25.222 -6.314 -13.216 1.00 94.56 606 ILE A C 1
ATOM 4844 O O . ILE A 1 606 ? 24.819 -7.470 -13.072 1.00 94.56 606 ILE A O 1
ATOM 4848 N N . HIS A 1 607 ? 24.734 -5.520 -14.170 1.00 95.56 607 HIS A N 1
ATOM 4849 C CA . HIS A 1 607 ? 23.713 -5.952 -15.121 1.00 95.56 607 HIS A CA 1
ATOM 4850 C C . HIS A 1 607 ? 24.215 -7.059 -16.046 1.00 95.56 607 HIS A C 1
ATOM 4852 O O . HIS A 1 607 ? 23.469 -8.003 -16.310 1.00 95.56 607 HIS A O 1
ATOM 4858 N N . ARG A 1 608 ? 25.503 -7.060 -16.399 1.00 95.06 608 ARG A N 1
ATOM 4859 C CA . ARG A 1 608 ? 26.124 -8.164 -17.129 1.00 95.06 608 ARG A CA 1
ATOM 4860 C C . ARG A 1 608 ? 26.059 -9.489 -16.367 1.00 95.06 608 ARG A C 1
ATOM 4862 O O . ARG A 1 608 ? 25.805 -10.513 -16.992 1.00 95.06 608 ARG A O 1
ATOM 4869 N N . GLN A 1 609 ? 26.192 -9.501 -15.038 1.00 95.12 609 GLN A N 1
ATOM 4870 C CA . GLN A 1 609 ? 25.994 -10.742 -14.271 1.00 95.12 609 GLN A CA 1
ATOM 4871 C C . GLN A 1 609 ? 24.547 -11.247 -14.359 1.00 95.12 609 GLN A C 1
ATOM 4873 O O . GLN A 1 609 ? 24.324 -12.449 -14.488 1.00 95.12 609 GLN A O 1
ATOM 4878 N N . LYS A 1 610 ? 23.557 -10.341 -14.378 1.00 96.62 610 LYS A N 1
ATOM 4879 C CA . LYS A 1 610 ? 22.150 -10.715 -14.616 1.00 96.62 610 LYS A CA 1
ATOM 4880 C C . LYS A 1 610 ? 21.959 -11.310 -16.017 1.00 96.62 610 LYS A C 1
ATOM 4882 O O . LYS A 1 610 ? 21.215 -12.276 -16.157 1.00 96.62 610 LYS A O 1
ATOM 4887 N N . VAL A 1 611 ? 22.645 -10.766 -17.029 1.00 97.12 611 VAL A N 1
ATOM 4888 C CA . VAL A 1 611 ? 22.659 -11.319 -18.395 1.00 97.12 611 VAL A CA 1
ATOM 4889 C C . VAL A 1 611 ? 23.274 -12.716 -18.409 1.00 97.12 611 VAL A C 1
ATOM 4891 O O . VAL A 1 611 ? 22.652 -13.615 -18.959 1.00 97.12 611 VAL A O 1
ATOM 4894 N N . ASN A 1 612 ? 24.429 -12.926 -17.768 1.00 95.62 612 ASN A N 1
ATOM 4895 C CA . ASN A 1 612 ? 25.085 -14.238 -17.705 1.00 95.62 612 ASN A CA 1
ATOM 4896 C C . ASN A 1 612 ? 24.157 -15.303 -17.092 1.00 95.62 612 ASN A C 1
ATOM 4898 O O . ASN A 1 612 ? 23.975 -16.366 -17.676 1.00 95.62 612 ASN A O 1
ATOM 4902 N N . VAL A 1 613 ? 23.504 -14.998 -15.961 1.00 96.62 613 VAL A N 1
ATOM 4903 C CA . VAL A 1 613 ? 22.554 -15.921 -15.311 1.00 96.62 613 VAL A CA 1
ATOM 4904 C C . VAL A 1 613 ? 21.346 -16.206 -16.208 1.00 96.62 613 VAL A C 1
ATOM 4906 O O . VAL A 1 613 ? 20.976 -17.363 -16.393 1.00 96.62 613 VAL A O 1
ATOM 4909 N N . ALA A 1 614 ? 20.727 -15.170 -16.783 1.00 97.75 614 ALA A N 1
ATOM 4910 C CA . ALA A 1 614 ? 19.550 -15.346 -17.633 1.00 97.75 614 ALA A CA 1
ATOM 4911 C C . ALA A 1 614 ? 19.875 -16.111 -18.929 1.00 97.75 614 ALA A C 1
ATOM 4913 O O . ALA A 1 614 ? 19.083 -16.947 -19.362 1.00 97.75 614 ALA A O 1
ATOM 4914 N N . ALA A 1 615 ? 21.046 -15.856 -19.518 1.00 97.44 615 ALA A N 1
ATOM 4915 C CA . ALA A 1 615 ? 21.529 -16.548 -20.705 1.00 97.44 615 ALA A CA 1
ATOM 4916 C C . ALA A 1 615 ? 21.814 -18.023 -20.410 1.00 97.44 615 ALA A C 1
ATOM 4918 O O . ALA A 1 615 ? 21.301 -18.876 -21.122 1.00 97.44 615 ALA A O 1
ATOM 4919 N N . ALA A 1 616 ? 22.519 -18.331 -19.316 1.00 97.12 616 ALA A N 1
ATOM 4920 C CA . ALA A 1 616 ? 22.808 -19.709 -18.919 1.00 97.12 616 ALA A CA 1
ATOM 4921 C C . ALA A 1 616 ? 21.530 -20.531 -18.664 1.00 97.12 616 ALA A C 1
ATOM 4923 O O . ALA A 1 616 ? 21.450 -21.695 -19.061 1.00 97.12 616 ALA A O 1
ATOM 4924 N N . LEU A 1 617 ? 20.503 -19.931 -18.045 1.00 97.81 617 LEU A N 1
ATOM 4925 C CA . LEU A 1 617 ? 19.206 -20.586 -17.840 1.00 97.81 617 LEU A CA 1
ATOM 4926 C C . LEU A 1 617 ? 18.483 -20.876 -19.163 1.00 97.81 617 LEU A C 1
ATOM 4928 O O . LEU A 1 617 ? 17.925 -21.963 -19.321 1.00 97.81 617 LEU A O 1
ATOM 4932 N N . LEU A 1 618 ? 18.491 -19.925 -20.104 1.00 97.62 618 LEU A N 1
ATOM 4933 C CA . LEU A 1 618 ? 17.900 -20.122 -21.428 1.00 97.62 618 LEU A CA 1
ATOM 4934 C C . LEU A 1 618 ? 18.674 -21.173 -22.232 1.00 97.62 618 LEU A C 1
ATOM 4936 O O . LEU A 1 618 ? 18.055 -22.075 -22.786 1.00 97.62 618 LEU A O 1
ATOM 4940 N N . ASP A 1 619 ? 20.004 -21.096 -22.245 1.00 96.94 619 ASP A N 1
ATOM 4941 C CA . ASP A 1 619 ? 20.879 -22.035 -22.950 1.00 96.94 619 ASP A CA 1
ATOM 4942 C C . ASP A 1 619 ? 20.669 -23.467 -22.439 1.00 96.94 619 ASP A C 1
ATOM 4944 O O . ASP A 1 619 ? 20.422 -24.372 -23.232 1.00 96.94 619 ASP A O 1
ATOM 4948 N N . THR A 1 620 ? 20.651 -23.664 -21.115 1.00 96.62 620 THR A N 1
ATOM 4949 C CA . THR A 1 620 ? 20.403 -24.981 -20.499 1.00 96.62 620 THR A CA 1
ATOM 4950 C C . THR A 1 620 ? 19.025 -25.531 -20.871 1.00 96.62 620 THR A C 1
ATOM 4952 O O . THR A 1 620 ? 18.873 -26.727 -21.119 1.00 96.62 620 THR A O 1
ATOM 4955 N N . PHE A 1 621 ? 18.005 -24.669 -20.915 1.00 96.06 621 PHE A N 1
ATOM 4956 C CA . PHE A 1 621 ? 16.656 -25.066 -21.310 1.00 96.06 621 PHE A CA 1
ATOM 4957 C C . PHE A 1 621 ? 16.599 -25.475 -22.787 1.00 96.06 621 PHE A C 1
ATOM 4959 O O . PHE A 1 621 ? 16.099 -26.554 -23.098 1.00 96.06 621 PHE A O 1
ATOM 4966 N N . VAL A 1 622 ? 17.155 -24.655 -23.685 1.00 95.31 622 VAL A N 1
ATOM 4967 C CA . VAL A 1 622 ? 17.210 -24.929 -25.130 1.00 95.31 622 VAL A CA 1
ATOM 4968 C C . VAL A 1 622 ? 17.965 -26.230 -25.405 1.00 95.31 622 VAL A C 1
ATOM 4970 O O . VAL A 1 622 ? 17.462 -27.083 -26.133 1.00 95.31 622 VAL A O 1
ATOM 4973 N N . GLU A 1 623 ? 19.131 -26.420 -24.782 1.00 94.12 623 GLU A N 1
ATOM 4974 C CA . GLU A 1 623 ? 19.927 -27.642 -24.920 1.00 94.12 623 GLU A CA 1
ATOM 4975 C C . GLU A 1 623 ? 19.168 -28.876 -24.431 1.00 94.12 623 GLU A C 1
ATOM 4977 O O . GLU A 1 623 ? 19.142 -29.897 -25.123 1.00 94.12 623 GLU A O 1
ATOM 4982 N N . LYS A 1 624 ? 18.522 -28.795 -23.261 1.00 93.31 624 LYS A N 1
ATOM 4983 C CA . LYS A 1 624 ? 17.765 -29.912 -22.689 1.00 93.31 624 LYS A CA 1
ATOM 4984 C C . LYS A 1 624 ? 16.581 -30.302 -23.571 1.00 93.31 624 LYS A C 1
ATOM 4986 O O . LYS A 1 624 ? 16.442 -31.483 -23.881 1.00 93.31 624 LYS A O 1
ATOM 4991 N N . GLU A 1 625 ? 15.759 -29.339 -23.981 1.00 90.94 625 GLU A N 1
ATOM 4992 C CA . GLU A 1 625 ? 14.563 -29.601 -24.790 1.00 90.94 625 GLU A CA 1
ATOM 4993 C C . GLU A 1 625 ? 14.926 -30.129 -26.180 1.00 90.94 625 GLU A C 1
ATOM 4995 O O . GLU A 1 625 ? 14.336 -31.106 -26.640 1.00 90.94 625 GLU A O 1
ATOM 5000 N N . LEU A 1 626 ? 15.946 -29.552 -26.824 1.00 90.44 626 LEU A N 1
ATOM 5001 C CA . LEU A 1 626 ? 16.422 -30.034 -28.120 1.00 90.44 626 LEU A CA 1
ATOM 5002 C C . LEU A 1 626 ? 17.001 -31.451 -28.007 1.00 90.44 626 LEU A C 1
ATOM 5004 O O . LEU A 1 626 ? 16.684 -32.318 -28.820 1.00 90.44 626 LEU A O 1
ATOM 5008 N N . THR A 1 627 ? 17.801 -31.720 -26.972 1.00 90.38 627 THR A N 1
ATOM 5009 C CA . THR A 1 627 ? 18.372 -33.055 -26.736 1.00 90.38 627 THR A CA 1
ATOM 5010 C C . THR A 1 627 ? 17.282 -34.080 -26.436 1.00 90.38 627 THR A C 1
ATOM 5012 O O . THR A 1 627 ? 17.334 -35.198 -26.942 1.00 90.38 627 THR A O 1
ATOM 5015 N N . GLN A 1 628 ? 16.290 -33.720 -25.622 1.00 88.81 628 GLN A N 1
ATOM 5016 C CA . GLN A 1 628 ? 15.162 -34.589 -25.301 1.00 88.81 628 GLN A CA 1
ATOM 5017 C C . GLN A 1 628 ? 14.331 -34.900 -26.549 1.00 88.81 628 GLN A C 1
ATOM 5019 O O . GLN A 1 628 ? 13.993 -36.062 -26.766 1.00 88.81 628 GLN A O 1
ATOM 5024 N N . PHE A 1 629 ? 14.069 -33.896 -27.389 1.00 87.25 629 PHE A N 1
ATOM 5025 C CA . PHE A 1 629 ? 13.368 -34.058 -28.661 1.00 87.25 629 PHE A CA 1
ATOM 5026 C C . PHE A 1 629 ? 14.125 -34.974 -29.636 1.00 87.25 629 PHE A C 1
ATOM 5028 O O . PHE A 1 629 ? 13.545 -35.888 -30.216 1.00 87.25 629 PHE A O 1
ATOM 5035 N N . LEU A 1 630 ? 15.435 -34.779 -29.798 1.00 87.19 630 LEU A N 1
ATOM 5036 C CA . LEU A 1 630 ? 16.235 -35.619 -30.694 1.00 87.19 630 LEU A CA 1
ATOM 5037 C C . LEU A 1 630 ? 16.380 -37.054 -30.167 1.00 87.19 630 LEU A C 1
ATOM 5039 O O . LEU A 1 630 ? 16.366 -37.994 -30.959 1.00 87.19 630 LEU A O 1
ATOM 5043 N N . LYS A 1 631 ? 16.478 -37.245 -28.844 1.00 86.50 631 LYS A N 1
ATOM 5044 C CA . LYS A 1 631 ? 16.503 -38.580 -28.226 1.00 86.50 631 LYS A CA 1
ATOM 5045 C C . LYS A 1 631 ? 15.178 -39.317 -28.397 1.00 86.50 631 LYS A C 1
ATOM 5047 O O . LYS A 1 631 ? 15.203 -40.496 -28.736 1.00 86.50 631 LYS A O 1
ATOM 5052 N N . SER A 1 632 ? 14.039 -38.652 -28.193 1.00 81.50 632 SER A N 1
ATOM 5053 C CA . SER A 1 632 ? 12.732 -39.283 -28.411 1.00 81.50 632 SER A CA 1
ATOM 5054 C C . SER A 1 632 ? 12.512 -39.639 -29.883 1.00 81.50 632 SER A C 1
ATOM 5056 O O . SER A 1 632 ? 11.975 -40.705 -30.173 1.00 81.50 632 SER A O 1
ATOM 5058 N N . ALA A 1 633 ? 13.000 -38.811 -30.811 1.00 79.12 633 ALA A N 1
ATOM 5059 C CA . ALA A 1 633 ? 12.996 -39.126 -32.237 1.00 79.12 633 ALA A CA 1
ATOM 5060 C C . ALA A 1 633 ? 13.911 -40.317 -32.593 1.00 79.12 633 ALA A C 1
ATOM 5062 O O . ALA A 1 633 ? 13.502 -41.194 -33.345 1.00 79.12 633 ALA A O 1
ATOM 5063 N N . ALA A 1 634 ? 15.119 -40.400 -32.024 1.00 77.06 634 ALA A N 1
ATOM 5064 C CA . ALA A 1 634 ? 16.048 -41.507 -32.285 1.00 77.06 634 ALA A CA 1
ATOM 5065 C C . ALA A 1 634 ? 15.553 -42.854 -31.725 1.00 77.06 634 ALA A C 1
ATOM 5067 O O . ALA A 1 634 ? 15.698 -43.886 -32.373 1.00 77.06 634 ALA A O 1
ATOM 5068 N N . LEU A 1 635 ? 14.922 -42.859 -30.545 1.00 72.56 635 LEU A N 1
ATOM 5069 C CA . LEU A 1 635 ? 14.303 -44.068 -29.980 1.00 72.56 635 LEU A CA 1
ATOM 5070 C C . LEU A 1 635 ? 13.166 -44.605 -30.869 1.00 72.56 635 LEU A C 1
ATOM 5072 O O . LEU A 1 635 ? 12.943 -45.814 -30.916 1.00 72.56 635 LEU A O 1
ATOM 5076 N N . ARG A 1 636 ? 12.491 -43.721 -31.615 1.00 64.62 636 ARG A N 1
ATOM 5077 C CA . ARG A 1 636 ? 11.447 -44.083 -32.580 1.00 64.62 636 ARG A CA 1
ATOM 5078 C C . ARG A 1 636 ? 12.008 -44.750 -33.835 1.00 64.62 636 ARG A C 1
ATOM 5080 O O . ARG A 1 636 ? 11.438 -45.750 -34.253 1.00 64.62 636 ARG A O 1
ATOM 5087 N N . GLU A 1 637 ? 13.117 -44.253 -34.395 1.00 59.44 637 GLU A N 1
ATOM 5088 C CA . GLU A 1 637 ? 13.794 -44.888 -35.546 1.00 59.44 637 GLU A CA 1
ATOM 5089 C C . GLU A 1 637 ? 14.182 -46.349 -35.225 1.00 59.44 637 GLU A C 1
ATOM 5091 O O . GLU A 1 637 ? 14.099 -47.218 -36.087 1.00 59.44 637 GLU A O 1
ATOM 5096 N N . VAL A 1 638 ? 14.524 -46.646 -33.964 1.00 57.94 638 VAL A N 1
ATOM 5097 C CA . VAL A 1 638 ? 14.851 -48.008 -33.500 1.00 57.94 638 VAL A CA 1
ATOM 5098 C C . VAL A 1 638 ? 13.599 -48.871 -33.264 1.00 57.94 638 VAL A C 1
ATOM 5100 O O . VAL A 1 638 ? 13.623 -50.066 -33.551 1.00 57.94 638 VAL A O 1
ATOM 5103 N N . GLN A 1 639 ? 12.491 -48.297 -32.774 1.00 52.91 639 GLN A N 1
ATOM 5104 C CA . GLN A 1 639 ? 11.240 -49.032 -32.504 1.00 52.91 639 GLN A CA 1
ATOM 5105 C C . GLN A 1 639 ? 10.349 -49.239 -33.743 1.00 52.91 639 GLN A C 1
ATOM 5107 O O . GLN A 1 639 ? 9.642 -50.244 -33.817 1.00 52.91 639 GLN A O 1
ATOM 5112 N N . GLN A 1 640 ? 10.398 -48.352 -34.744 1.00 49.00 640 GLN A N 1
ATOM 5113 C CA . GLN A 1 640 ? 9.661 -48.516 -36.009 1.00 49.00 640 GLN A CA 1
ATOM 5114 C C . GLN A 1 640 ? 10.130 -49.719 -36.839 1.00 49.00 640 GLN A C 1
ATOM 5116 O O . GLN A 1 640 ? 9.384 -50.180 -37.693 1.00 49.00 640 GLN A O 1
ATOM 5121 N N . VAL A 1 641 ? 11.307 -50.284 -36.550 1.00 49.06 641 VAL A N 1
ATOM 5122 C CA . VAL A 1 641 ? 11.763 -51.542 -37.163 1.00 49.06 641 VAL A CA 1
ATOM 5123 C C . VAL A 1 641 ? 10.967 -52.758 -36.648 1.00 49.06 641 VAL A C 1
ATOM 5125 O O . VAL A 1 641 ? 11.043 -53.824 -37.252 1.00 49.06 641 VAL A O 1
ATOM 5128 N N . GLN A 1 642 ? 10.182 -52.638 -35.564 1.00 44.69 642 GLN A N 1
ATOM 5129 C CA . GLN A 1 642 ? 9.518 -53.793 -34.937 1.00 44.69 642 GLN A CA 1
ATOM 5130 C C . GLN A 1 642 ? 7.983 -53.780 -34.899 1.00 44.69 642 GLN A C 1
ATOM 5132 O O . GLN A 1 642 ? 7.413 -54.838 -34.646 1.00 44.69 642 GLN A O 1
ATOM 5137 N N . VAL A 1 643 ? 7.283 -52.670 -35.165 1.00 46.91 643 VAL A N 1
ATOM 5138 C CA . VAL A 1 643 ? 5.803 -52.663 -35.151 1.00 46.91 643 VAL A CA 1
ATOM 5139 C C . VAL A 1 643 ? 5.234 -51.686 -36.187 1.00 46.91 643 VAL A C 1
ATOM 5141 O O . VAL A 1 643 ? 4.973 -50.518 -35.897 1.00 46.91 643 VAL A O 1
ATOM 5144 N N . GLU A 1 644 ? 4.983 -52.174 -37.402 1.00 41.66 644 GLU A N 1
ATOM 5145 C CA . GLU A 1 644 ? 3.987 -51.578 -38.296 1.00 41.66 644 GLU A CA 1
ATOM 5146 C C . GLU A 1 644 ? 2.595 -51.946 -37.757 1.00 41.66 644 GLU A C 1
ATOM 5148 O O . GLU A 1 644 ? 2.201 -53.108 -37.832 1.00 41.66 644 GLU A O 1
ATOM 5153 N N . GLY A 1 645 ? 1.833 -50.999 -37.187 1.00 45.12 645 GLY A N 1
ATOM 5154 C CA . GLY A 1 645 ? 0.400 -51.267 -36.993 1.00 45.12 645 GLY A CA 1
ATOM 5155 C C . GLY A 1 645 ? -0.415 -50.533 -35.931 1.00 45.12 645 GLY A C 1
ATOM 5156 O O . GLY A 1 645 ? -1.604 -50.826 -35.854 1.00 45.12 645 GLY A O 1
ATOM 5157 N N . GLN A 1 646 ? 0.103 -49.597 -35.124 1.00 36.84 646 GLN A N 1
ATOM 5158 C CA . GLN A 1 646 ? -0.764 -48.871 -34.173 1.00 36.84 646 GLN A CA 1
ATOM 5159 C C . GLN A 1 646 ? -0.614 -47.348 -34.241 1.00 36.84 646 GLN A C 1
ATOM 5161 O O . GLN A 1 646 ? 0.336 -46.741 -33.753 1.00 36.84 646 GLN A O 1
ATOM 5166 N N . VAL A 1 647 ? -1.615 -46.744 -34.883 1.00 46.44 647 VAL A N 1
ATOM 5167 C CA . VAL A 1 647 ? -1.892 -45.310 -34.967 1.00 46.44 647 VAL A CA 1
ATOM 5168 C C . VAL A 1 647 ? -2.568 -44.882 -33.666 1.00 46.44 647 VAL A C 1
ATOM 5170 O O . VAL A 1 647 ? -3.668 -45.343 -33.374 1.00 46.44 647 VAL A O 1
ATOM 5173 N N . GLY A 1 648 ? -1.936 -44.003 -32.885 1.00 38.84 648 GLY A N 1
ATOM 5174 C CA . GLY A 1 648 ? -2.545 -43.592 -31.620 1.00 38.84 648 GLY A CA 1
ATOM 5175 C C . GLY A 1 648 ? -1.789 -42.600 -30.746 1.00 38.84 648 GLY A C 1
ATOM 5176 O O . GLY A 1 648 ? -1.985 -42.646 -29.548 1.00 38.84 648 GLY A O 1
ATOM 5177 N N . GLU A 1 649 ? -0.956 -41.713 -31.290 1.00 39.59 649 GLU A N 1
ATOM 5178 C CA . GLU A 1 649 ? -0.557 -40.452 -30.640 1.00 39.59 649 GLU A CA 1
ATOM 5179 C C . GLU A 1 649 ? 0.030 -39.544 -31.734 1.00 39.59 649 GLU A C 1
ATOM 5181 O O . GLU A 1 649 ? 0.619 -40.030 -32.694 1.00 39.59 649 GLU A O 1
ATOM 5186 N N . ARG A 1 650 ? -0.211 -38.229 -31.718 1.00 48.47 650 ARG A N 1
ATOM 5187 C CA . ARG A 1 650 ? 0.239 -37.345 -32.813 1.00 48.47 650 ARG A CA 1
ATOM 5188 C C . ARG A 1 650 ? 1.760 -37.174 -32.759 1.00 48.47 650 ARG A C 1
ATOM 5190 O O . ARG A 1 650 ? 2.266 -36.283 -32.083 1.00 48.47 650 ARG A O 1
ATOM 5197 N N . PHE A 1 651 ? 2.474 -38.036 -33.471 1.00 53.78 651 PHE A N 1
ATOM 5198 C CA . PHE A 1 651 ? 3.927 -38.015 -33.585 1.00 53.78 651 PHE A CA 1
ATOM 5199 C C . PHE A 1 651 ? 4.394 -36.913 -34.554 1.00 53.78 651 PHE A C 1
ATOM 5201 O O . PHE A 1 651 ? 3.804 -36.729 -35.619 1.00 53.78 651 PHE A O 1
ATOM 5208 N N . TYR A 1 652 ? 5.461 -36.183 -34.203 1.00 63.12 652 TYR A N 1
ATOM 5209 C CA . TYR A 1 652 ? 6.089 -35.193 -35.093 1.00 63.12 652 TYR A CA 1
ATOM 5210 C C . TYR A 1 652 ? 6.552 -35.871 -36.397 1.00 63.12 652 TYR A C 1
ATOM 5212 O O . TYR A 1 652 ? 7.000 -37.021 -36.367 1.00 63.12 652 TYR A O 1
ATOM 5220 N N . SER A 1 653 ? 6.424 -35.184 -37.536 1.00 70.81 653 SER A N 1
ATOM 5221 C CA . SER A 1 653 ? 6.839 -35.726 -38.836 1.00 70.81 653 SER A CA 1
ATOM 5222 C C . SER A 1 653 ? 8.365 -35.810 -38.945 1.00 70.81 653 SER A C 1
ATOM 5224 O O . SER A 1 653 ? 9.081 -35.007 -38.341 1.00 70.81 653 SER A O 1
ATOM 5226 N N . ASP A 1 654 ? 8.879 -36.748 -39.744 1.00 73.25 654 ASP A N 1
ATOM 5227 C CA . ASP A 1 654 ? 10.327 -36.907 -39.970 1.00 73.25 654 ASP A CA 1
ATOM 5228 C C . ASP A 1 654 ? 10.964 -35.633 -40.546 1.00 73.25 654 ASP A C 1
ATOM 5230 O O . ASP A 1 654 ? 12.125 -35.320 -40.272 1.00 73.25 654 ASP A O 1
ATOM 5234 N N . ASP A 1 655 ? 10.174 -34.823 -41.256 1.00 79.31 655 ASP A N 1
ATOM 5235 C CA . ASP A 1 655 ? 10.575 -33.503 -41.737 1.00 79.31 655 ASP A CA 1
ATOM 5236 C C . ASP A 1 655 ? 10.918 -32.536 -40.594 1.00 79.31 655 ASP A C 1
ATOM 5238 O O . ASP A 1 655 ? 11.858 -31.752 -40.723 1.00 79.31 655 ASP A O 1
ATOM 5242 N N . VAL A 1 656 ? 10.208 -32.605 -39.460 1.00 84.31 656 VAL A N 1
ATOM 5243 C CA . VAL A 1 656 ? 10.469 -31.781 -38.266 1.00 84.31 656 VAL A CA 1
ATOM 5244 C C . VAL A 1 656 ? 11.761 -32.215 -37.572 1.00 84.31 656 VAL A C 1
ATOM 5246 O O . VAL A 1 656 ? 12.549 -31.370 -37.143 1.00 84.31 656 VAL A O 1
ATOM 5249 N N . VAL A 1 657 ? 12.021 -33.523 -37.498 1.00 84.81 657 VAL A N 1
ATOM 5250 C CA . VAL A 1 657 ? 13.273 -34.063 -36.939 1.00 84.81 657 VAL A CA 1
ATOM 5251 C C . VAL A 1 657 ? 14.459 -33.693 -37.830 1.00 84.81 657 VAL A C 1
ATOM 5253 O O . VAL A 1 657 ? 15.489 -33.226 -37.335 1.00 84.81 657 VAL A O 1
ATOM 5256 N N . ARG A 1 658 ? 14.308 -33.829 -39.153 1.00 86.69 658 ARG A N 1
ATOM 5257 C CA . ARG A 1 658 ? 15.308 -33.387 -40.133 1.00 86.69 658 ARG A CA 1
ATOM 5258 C C . ARG A 1 658 ? 15.555 -31.884 -40.025 1.00 86.69 658 ARG A C 1
ATOM 5260 O O . ARG A 1 658 ? 16.712 -31.477 -39.988 1.00 86.69 658 ARG A O 1
ATOM 5267 N N . ALA A 1 659 ? 14.502 -31.072 -39.908 1.00 86.75 659 ALA A N 1
ATOM 5268 C CA . ALA A 1 659 ? 14.620 -29.629 -39.703 1.00 86.75 659 ALA A CA 1
ATOM 5269 C C . ALA A 1 659 ? 15.431 -29.293 -38.445 1.00 86.75 659 ALA A C 1
ATOM 5271 O O . ALA A 1 659 ? 16.360 -28.497 -38.535 1.00 86.75 659 ALA A O 1
ATOM 5272 N N . ALA A 1 660 ? 15.166 -29.953 -37.311 1.00 88.12 660 ALA A N 1
ATOM 5273 C CA . ALA A 1 660 ? 15.943 -29.762 -36.085 1.00 88.12 660 ALA A CA 1
ATOM 5274 C C . ALA A 1 660 ? 17.430 -30.114 -36.265 1.00 88.12 660 ALA A C 1
ATOM 5276 O O . ALA A 1 660 ? 18.296 -29.358 -35.829 1.00 88.12 660 ALA A O 1
ATOM 5277 N N . ARG A 1 661 ? 17.739 -31.231 -36.945 1.00 88.50 661 ARG A N 1
ATOM 5278 C CA . ARG A 1 661 ? 19.125 -31.642 -37.246 1.00 88.50 661 ARG A CA 1
ATOM 5279 C C . ARG A 1 661 ? 19.837 -30.630 -38.161 1.00 88.50 661 ARG A C 1
ATOM 5281 O O . ARG A 1 661 ? 21.018 -30.365 -37.959 1.00 88.50 661 ARG A O 1
ATOM 5288 N N . MET A 1 662 ? 19.126 -30.023 -39.117 1.00 90.25 662 MET A N 1
ATOM 5289 C CA . MET A 1 662 ? 19.683 -29.007 -40.026 1.00 90.25 662 MET A CA 1
ATOM 5290 C C . MET A 1 662 ? 20.051 -27.685 -39.335 1.00 90.25 662 MET A C 1
ATOM 5292 O O . MET A 1 662 ? 20.919 -26.974 -39.834 1.00 90.25 662 MET A O 1
ATOM 5296 N N . LEU A 1 663 ? 19.443 -27.349 -38.189 1.00 89.19 663 LEU A N 1
ATOM 5297 C CA . LEU A 1 663 ? 19.791 -26.135 -37.429 1.00 89.19 663 LEU A CA 1
ATOM 5298 C C . LEU A 1 663 ? 21.173 -26.217 -36.753 1.00 89.19 663 LEU A C 1
ATOM 5300 O O . LEU A 1 663 ? 21.697 -25.195 -36.302 1.00 89.19 663 LEU A O 1
ATOM 5304 N N . GLY A 1 664 ? 21.767 -27.412 -36.681 1.00 89.19 664 GLY A N 1
ATOM 5305 C CA . GLY A 1 664 ? 23.083 -27.639 -36.089 1.00 89.19 664 GLY A CA 1
ATOM 5306 C C . GLY A 1 664 ? 23.104 -27.486 -34.566 1.00 89.19 664 GLY A C 1
ATOM 5307 O O . GLY A 1 664 ? 22.091 -27.640 -33.888 1.00 89.19 664 GLY A O 1
ATOM 5308 N N . ALA A 1 665 ? 24.282 -27.206 -34.008 1.00 87.94 665 ALA A N 1
ATOM 5309 C CA . ALA A 1 665 ? 24.432 -27.004 -32.569 1.00 87.94 665 ALA A CA 1
ATOM 5310 C C . ALA A 1 665 ? 23.917 -25.612 -32.138 1.00 87.94 665 ALA A C 1
ATOM 5312 O O . ALA A 1 665 ? 24.192 -24.621 -32.826 1.00 87.94 665 ALA A O 1
ATOM 5313 N N . PRO A 1 666 ? 23.216 -25.497 -30.994 1.00 89.75 666 PRO A N 1
ATOM 5314 C CA . PRO A 1 666 ? 22.748 -24.211 -30.496 1.00 89.75 666 PRO A CA 1
ATOM 5315 C C . PRO A 1 666 ? 23.922 -23.307 -30.104 1.00 89.75 666 PRO A C 1
ATOM 5317 O O . PRO A 1 666 ? 24.805 -23.680 -29.329 1.00 89.75 666 PRO A O 1
ATOM 5320 N N . ARG A 1 667 ? 23.928 -22.073 -30.621 1.00 90.75 667 ARG A N 1
ATOM 5321 C CA . ARG A 1 667 ? 24.906 -21.054 -30.223 1.00 90.75 667 ARG A CA 1
ATOM 5322 C C . ARG A 1 667 ? 24.499 -20.459 -28.877 1.00 90.75 667 ARG A C 1
ATOM 5324 O O . ARG A 1 667 ? 23.571 -19.657 -28.824 1.00 90.75 667 ARG A O 1
ATOM 5331 N N . LYS A 1 668 ? 25.243 -20.771 -27.818 1.00 93.62 668 LYS A N 1
ATOM 5332 C CA . LYS A 1 668 ? 24.986 -20.254 -26.463 1.00 93.62 668 LYS A CA 1
ATOM 5333 C C . LYS A 1 668 ? 24.883 -18.730 -26.419 1.00 93.62 668 LYS A C 1
ATOM 5335 O O . LYS A 1 668 ? 25.758 -18.041 -26.950 1.00 93.62 668 LYS A O 1
ATOM 5340 N N . PHE A 1 669 ? 23.833 -18.209 -25.792 1.00 94.25 669 PHE A N 1
ATOM 5341 C CA . PHE A 1 669 ? 23.644 -16.787 -25.512 1.00 94.25 669 PHE A CA 1
ATOM 5342 C C . PHE A 1 669 ? 24.690 -16.244 -24.542 1.00 94.25 669 PHE A C 1
ATOM 5344 O O . PHE A 1 669 ? 25.099 -15.095 -24.695 1.00 94.25 669 PHE A O 1
ATOM 5351 N N . GLU A 1 670 ? 25.177 -17.060 -23.604 1.00 91.00 670 GLU A N 1
ATOM 5352 C CA . GLU A 1 670 ? 26.214 -16.658 -22.643 1.00 91.00 670 GLU A CA 1
ATOM 5353 C C . GLU A 1 670 ? 27.479 -16.135 -23.346 1.00 91.00 670 GLU A C 1
ATOM 5355 O O . GLU A 1 670 ? 28.031 -15.089 -22.991 1.00 91.00 670 GLU A O 1
ATOM 5360 N N . ASN A 1 671 ? 27.868 -16.821 -24.423 1.00 88.56 671 ASN A N 1
ATOM 5361 C CA . ASN A 1 671 ? 29.062 -16.527 -25.213 1.00 88.56 671 ASN A CA 1
ATOM 5362 C C . ASN A 1 671 ? 28.840 -15.430 -26.265 1.00 88.56 671 ASN A C 1
ATOM 5364 O O . ASN A 1 671 ? 29.762 -15.095 -27.014 1.00 88.56 671 ASN A O 1
ATOM 5368 N N . ARG A 1 672 ? 27.626 -14.873 -26.375 1.00 92.88 672 ARG A N 1
ATOM 5369 C CA . ARG A 1 672 ? 27.356 -13.784 -27.318 1.00 92.88 672 ARG A CA 1
ATOM 5370 C C . ARG A 1 672 ? 27.884 -12.473 -26.757 1.00 92.88 672 ARG A C 1
ATOM 5372 O O . ARG A 1 672 ? 27.526 -12.035 -25.663 1.00 92.88 672 ARG A O 1
ATOM 5379 N N . MET A 1 673 ? 28.717 -11.832 -27.563 1.00 93.06 673 MET A N 1
ATOM 5380 C CA . MET A 1 673 ? 29.315 -10.543 -27.256 1.00 93.06 673 MET A CA 1
ATOM 5381 C C . MET A 1 673 ? 28.430 -9.431 -27.803 1.00 93.06 673 MET A C 1
ATOM 5383 O O . MET A 1 673 ? 28.666 -8.932 -28.898 1.00 93.06 673 MET A O 1
ATOM 5387 N N . LEU A 1 674 ? 27.362 -9.127 -27.066 1.00 93.12 674 LEU A N 1
ATOM 5388 C CA . LEU A 1 674 ? 26.365 -8.129 -27.448 1.00 93.12 674 LEU A CA 1
ATOM 5389 C C . LEU A 1 674 ? 26.690 -6.765 -26.825 1.00 93.12 674 LEU A C 1
ATOM 5391 O O . LEU A 1 674 ? 26.981 -6.694 -25.626 1.00 93.12 674 LEU A O 1
ATOM 5395 N N . GLU A 1 675 ? 26.633 -5.706 -27.630 1.00 90.69 675 GLU A N 1
ATOM 5396 C CA . GLU A 1 675 ? 26.757 -4.308 -27.195 1.00 90.69 675 GLU A CA 1
ATOM 5397 C C . GLU A 1 675 ? 25.418 -3.733 -26.703 1.00 90.69 675 GLU A C 1
ATOM 5399 O O . GLU A 1 675 ? 24.404 -4.431 -26.639 1.00 90.69 675 GLU A O 1
ATOM 5404 N N . ALA A 1 676 ? 25.399 -2.436 -26.372 1.00 91.25 676 ALA A N 1
ATOM 5405 C CA . ALA A 1 676 ? 24.202 -1.707 -25.951 1.00 91.25 676 ALA A CA 1
ATOM 5406 C C . ALA A 1 676 ? 23.053 -1.787 -26.971 1.00 91.25 676 ALA A C 1
ATOM 5408 O O . ALA A 1 676 ? 21.888 -1.835 -26.590 1.00 91.25 676 ALA A O 1
ATOM 5409 N N . SER A 1 677 ? 23.372 -1.846 -28.264 1.00 91.81 677 SER A N 1
ATOM 5410 C CA . SER A 1 677 ? 22.396 -1.993 -29.349 1.00 91.81 677 SER A CA 1
ATOM 5411 C C . SER A 1 677 ? 21.754 -3.385 -29.412 1.00 91.81 677 SER A C 1
ATOM 5413 O O . SER A 1 677 ? 20.782 -3.585 -30.138 1.00 91.81 677 SER A O 1
ATOM 5415 N N . GLY A 1 678 ? 22.294 -4.367 -28.681 1.00 91.25 678 GLY A N 1
ATOM 5416 C CA . GLY A 1 678 ? 21.897 -5.771 -28.770 1.00 91.25 678 GLY A CA 1
ATOM 5417 C C . GLY A 1 678 ? 22.492 -6.522 -29.961 1.00 91.25 678 GLY A C 1
ATOM 5418 O O . GLY A 1 678 ? 22.216 -7.712 -30.117 1.00 91.25 678 GLY A O 1
ATOM 5419 N N . PHE A 1 679 ? 23.325 -5.865 -30.771 1.00 93.31 679 PHE A N 1
ATOM 5420 C CA . PHE A 1 679 ? 24.090 -6.497 -31.843 1.00 93.31 679 PHE A CA 1
ATOM 5421 C C . PHE A 1 679 ? 25.472 -6.936 -31.366 1.00 93.31 679 PHE A C 1
ATOM 5423 O O . PHE A 1 679 ? 25.928 -6.559 -30.286 1.00 93.31 679 PHE A O 1
ATOM 5430 N N . THR A 1 680 ? 26.121 -7.783 -32.163 1.00 92.19 680 THR A N 1
ATOM 5431 C CA . THR A 1 680 ? 27.490 -8.223 -31.895 1.00 92.19 680 THR A CA 1
ATOM 5432 C C . THR A 1 680 ? 28.458 -7.051 -31.938 1.00 92.19 680 THR A C 1
ATOM 5434 O O . THR A 1 680 ? 28.310 -6.177 -32.783 1.00 92.19 680 THR A O 1
ATOM 5437 N N . THR A 1 681 ? 29.437 -7.059 -31.038 1.00 92.75 681 THR A N 1
ATOM 5438 C CA . THR A 1 681 ? 30.437 -5.993 -30.936 1.00 92.75 681 THR A CA 1
ATOM 5439 C C . THR A 1 681 ? 31.394 -5.945 -32.121 1.00 92.75 681 THR A C 1
ATOM 5441 O O . THR A 1 681 ? 31.835 -6.992 -32.595 1.00 92.75 681 THR A O 1
ATOM 5444 N N . ASP A 1 682 ? 31.752 -4.727 -32.530 1.00 92.06 682 ASP A N 1
ATOM 5445 C CA . ASP A 1 682 ? 32.851 -4.472 -33.473 1.00 92.06 682 ASP A CA 1
ATOM 5446 C C . ASP A 1 682 ? 34.217 -4.444 -32.762 1.00 92.06 682 ASP A C 1
ATOM 5448 O O . ASP A 1 682 ? 35.274 -4.478 -33.397 1.00 92.06 682 ASP A O 1
ATOM 5452 N N . ALA A 1 683 ? 34.225 -4.382 -31.427 1.00 92.62 683 ALA A N 1
ATOM 5453 C CA . ALA A 1 683 ? 35.445 -4.353 -30.638 1.00 92.62 683 ALA A CA 1
ATOM 5454 C C . ALA A 1 683 ? 36.160 -5.711 -30.629 1.00 92.62 683 ALA A C 1
ATOM 5456 O O . ALA A 1 683 ? 35.561 -6.784 -30.744 1.00 92.62 683 ALA A O 1
ATOM 5457 N N . ARG A 1 684 ? 37.477 -5.674 -30.393 1.00 94.19 684 ARG A N 1
ATOM 5458 C CA . ARG A 1 684 ? 38.264 -6.894 -30.186 1.00 94.19 684 ARG A CA 1
ATOM 5459 C C . ARG A 1 684 ? 37.750 -7.658 -28.970 1.00 94.19 684 ARG A C 1
ATOM 5461 O O . ARG A 1 684 ? 37.287 -7.076 -27.987 1.00 94.19 684 ARG A O 1
ATOM 5468 N N . GLN A 1 685 ? 37.910 -8.978 -29.006 1.00 93.38 685 GLN A N 1
ATOM 5469 C CA . GLN A 1 685 ? 37.376 -9.850 -27.965 1.00 93.38 685 GLN A CA 1
ATOM 5470 C C . GLN A 1 685 ? 37.882 -9.507 -26.559 1.00 93.38 685 GLN A C 1
ATOM 5472 O O . GLN A 1 685 ? 37.101 -9.519 -25.605 1.00 93.38 685 GLN A O 1
ATOM 5477 N N . ASP A 1 686 ? 39.163 -9.170 -26.433 1.00 94.69 686 ASP A N 1
ATOM 5478 C CA . ASP A 1 686 ? 39.777 -8.828 -25.149 1.00 94.69 686 ASP A CA 1
ATOM 5479 C C . ASP A 1 686 ? 39.259 -7.498 -24.596 1.00 94.69 686 ASP A C 1
ATOM 5481 O O . ASP A 1 686 ? 39.056 -7.362 -23.388 1.00 94.69 686 ASP A O 1
ATOM 5485 N N . ASP A 1 687 ? 38.963 -6.543 -25.481 1.00 94.81 687 ASP A N 1
ATOM 5486 C CA . ASP A 1 687 ? 38.398 -5.250 -25.105 1.00 94.81 687 ASP A CA 1
ATOM 5487 C C . ASP A 1 687 ? 36.985 -5.430 -24.535 1.00 94.81 687 ASP A C 1
ATOM 5489 O O . ASP A 1 687 ? 36.704 -4.972 -23.425 1.00 94.81 687 ASP A O 1
ATOM 5493 N N . TYR A 1 688 ? 36.134 -6.203 -25.213 1.00 94.88 688 TYR A N 1
ATOM 5494 C CA . TYR A 1 688 ? 34.794 -6.514 -24.716 1.00 94.88 688 TYR A CA 1
ATOM 5495 C C . TYR A 1 688 ? 34.819 -7.309 -23.405 1.00 94.88 688 TYR A C 1
ATOM 5497 O O . TYR A 1 688 ? 34.083 -6.985 -22.471 1.00 94.88 688 TYR A O 1
ATOM 5505 N N . LYS A 1 689 ? 35.676 -8.337 -23.299 1.00 93.50 689 LYS A N 1
ATOM 5506 C CA . LYS A 1 689 ? 35.824 -9.125 -22.062 1.00 93.50 689 LYS A CA 1
ATOM 5507 C C . LYS A 1 689 ? 36.215 -8.237 -20.885 1.00 93.50 689 LYS A C 1
ATOM 5509 O O . LYS A 1 689 ? 35.639 -8.379 -19.810 1.00 93.50 689 LYS A O 1
ATOM 5514 N N . ARG A 1 690 ? 37.134 -7.292 -21.100 1.00 93.69 690 ARG A N 1
ATOM 5515 C CA . ARG A 1 690 ? 37.532 -6.300 -20.097 1.00 93.69 690 ARG A CA 1
ATOM 5516 C C . ARG A 1 690 ? 36.371 -5.382 -19.707 1.00 93.69 690 ARG A C 1
ATOM 5518 O O . ARG A 1 690 ? 36.187 -5.116 -18.525 1.00 93.69 690 ARG A O 1
ATOM 5525 N N . TRP A 1 691 ? 35.560 -4.919 -20.659 1.00 93.44 691 TRP A N 1
ATOM 5526 C CA . TRP A 1 691 ? 34.410 -4.047 -20.368 1.00 93.44 691 TRP A CA 1
ATOM 5527 C C . TRP A 1 691 ? 33.280 -4.738 -19.599 1.00 93.44 691 TRP A C 1
ATOM 5529 O O . TRP A 1 691 ? 32.528 -4.063 -18.886 1.00 93.44 691 TRP A O 1
ATOM 5539 N N . MET A 1 692 ? 33.161 -6.055 -19.780 1.00 93.94 692 MET A N 1
ATOM 5540 C CA . MET A 1 692 ? 32.090 -6.913 -19.264 1.00 93.94 692 MET A CA 1
ATOM 5541 C C . MET A 1 692 ? 32.533 -7.807 -18.100 1.00 93.94 692 MET A C 1
ATOM 5543 O O . MET A 1 692 ? 31.789 -8.704 -17.695 1.00 93.94 692 MET A O 1
ATOM 5547 N N . GLU A 1 693 ? 33.733 -7.584 -17.560 1.00 93.56 693 GLU A N 1
ATOM 5548 C CA . GLU A 1 693 ? 34.262 -8.386 -16.461 1.00 93.56 693 GLU A CA 1
ATOM 5549 C C . GLU A 1 693 ? 33.389 -8.271 -15.197 1.00 93.56 693 GLU A C 1
ATOM 5551 O O . GLU A 1 693 ? 32.682 -7.282 -14.971 1.00 93.56 693 GLU A O 1
ATOM 5556 N N . ALA A 1 694 ? 33.433 -9.296 -14.345 1.00 93.25 694 ALA A N 1
ATOM 5557 C CA . ALA A 1 694 ? 32.684 -9.283 -13.095 1.00 93.25 694 ALA A CA 1
ATOM 5558 C C . ALA A 1 694 ? 33.173 -8.163 -12.150 1.00 93.25 694 ALA A C 1
ATOM 5560 O O . ALA A 1 694 ? 34.362 -7.823 -12.154 1.00 93.25 694 ALA A O 1
ATOM 5561 N N . PRO A 1 695 ? 32.287 -7.582 -11.316 1.00 92.75 695 PRO A N 1
ATOM 5562 C CA . PRO A 1 695 ? 32.706 -6.653 -10.273 1.00 92.75 695 PRO A CA 1
ATOM 5563 C C . PRO A 1 695 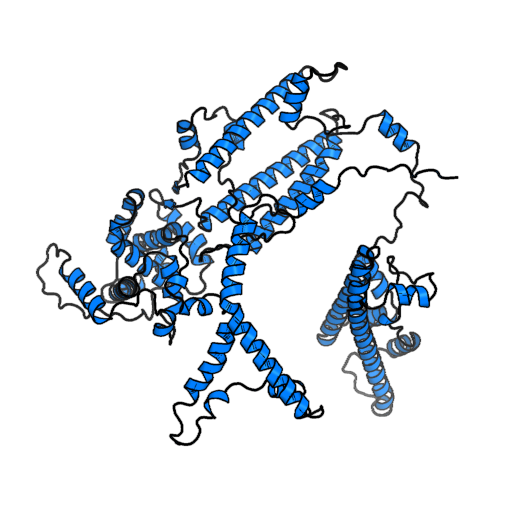? 33.723 -7.316 -9.335 1.00 92.75 695 PRO A C 1
ATOM 5565 O O . PRO A 1 695 ? 33.491 -8.426 -8.851 1.00 92.75 695 PRO A O 1
ATOM 5568 N N . LYS A 1 696 ? 34.841 -6.637 -9.068 1.00 86.12 696 LYS A N 1
ATOM 5569 C CA . LYS A 1 696 ? 35.785 -7.040 -8.017 1.00 86.12 696 LYS A CA 1
ATOM 5570 C C . LYS A 1 696 ? 35.233 -6.570 -6.665 1.00 86.12 696 LYS A C 1
ATOM 5572 O O . LYS A 1 696 ? 34.557 -5.543 -6.620 1.00 86.12 696 LYS A O 1
ATOM 5577 N N . LYS A 1 697 ? 35.440 -7.382 -5.623 1.00 57.03 697 LYS A N 1
ATOM 5578 C CA . LYS A 1 697 ? 34.980 -7.097 -4.256 1.00 57.03 697 LYS A CA 1
ATOM 5579 C C . LYS A 1 697 ? 35.639 -5.856 -3.679 1.00 57.03 697 LYS A C 1
ATOM 5581 O O . LYS A 1 697 ? 36.839 -5.664 -3.974 1.00 57.03 697 LYS A O 1
#

Radius of gyration: 36.33 Å; chains: 1; bounding box: 90×101×85 Å

Secondary structure (DSSP, 8-state):
---PPP--PPP-THHHHHHTTS-SS-TT-----S--HHHHHSS----SHHHHHHHHS--SS-EE---HHHHHHHHHHHHHHHHHHHHHHHHHHHHHT-SS--SPPPHHHHHHHHHTT-SPPTT-EEPPTTSHHHHHHHHHHHHHHHHHHHHHHHHHHHHHHHT-TTS--EE-TT--HHHHHHHHHHHTGGG-S-HHHHHHHHHHHHHHHHHTGGGS-GGGHHHHHHHHT---B-TTS-STTTTTS-BHHHHHHHHHHHHHHT--SHHHHHHHHHHTTSTTHHHHT--SSPPPPHHHHHHHHHHHHHHS---S------------SPP-----HHHHHH-STTHHHHHHHHHHHHHS--S--HHHH-GGGHHHHSPPPHHHHHHHHHHHTTTTSTTS------TTGGG-SS--HHHHHHHHH-TTSPPPPHHHHHHHHHHHHHHHHHHHHHHHHHHHHHHHHHHHHTT-S--SS----S---SS--TTPPPHHHHHHHHHHHHHHHHHHHHHHHHHEE--HHHHHHHHHSPPPTTTTSPPTT---HHHHHHHHHTSHHHHHIIIIIS-S-SHHHHHHHHHHHHHHHHHHHHHHHHHHTTTSHHHHHHHHHHHHHHHHHHHHHHHHHHHHHHHHHHHHHHHTTT------S-PPPHHHHHHHHHT-S---STT--B-TTSSBPSS-HHHHHHHTPPPP-